Protein AF-A0A7Y2MQ95-F1 (afdb_monomer_lite)

Sequence (685 aa):
MSNDIKLKFTGVENTDPKFNQSVVDEEFEIIKSYQLTIDRADSRSFTESVDDKTLIQLTTEDGLEWIGYGDDLPEILGITETLRSGEPIQISDYLLYQDRDRNIFKKIKNTVIDFIKPRAVDEAAKVTVHKIAKRIDTTIAKDEGMYRVDRNGAIGNVKTKIGDTSRLLLFIHGTVSNFDMGFSGMDGVEYSEIYDHYNGQVYAYIHHTLTKSPIENVSDLLNEIDKNVSIDIISHSRGGIVADVLARCDYRNEIIGFTEEEMDIIKKEMDGLELSDLLIDKEKSEVDHMKSINRKAPKRKITVNKIVRVACPASGTILLSTRIDHFLNSLLYLIGLHIGGKWNFFYDQFKSFLLHMVAAKADVEVLPGLWSMVPDSAFQKINNNDFKLSGELISITGDSNLSSNVIHSLKVILTNLFYWESNDFVVHTASMNKGLALRKKNQFIPVPDDEIDHFKYFSKKDNLEIIAAALLDSVALSLQSSETRSRGVVLDLFDMGNLTPKEPLGDKPIVVLLPGIMGSNIYHLNDKIWLDFSEIMKGGISNYLDSDDNISSQSAIAKYYEGLAEHLSQANMDVAVFPYDWRNSLSKAAIQFNAKMNEWLAHGQSISIIAHSMGGLVVRQWMHDFELSWKNFMSKDKSRFIMLGTPWQGSHLIVEVLLGHSSRVKQLSTLDLKNNRRELLEVFN

Foldseek 3Di:
DFLWAKAKAKFAWDPPVVVQPPCLDPFKGFPTKTFGDDPDPRIDIDIDTHTPQKWKWWAWPLGQTAIFGPVCQCLLLVPPDDDDRPDHDYDYQWRWDADPPDRDIDTTGTTMMTIMGGPDPPVLLVCFLLNLLVVLLCVALVDFAKFFQALQRRTDPDHAFADDDPEAEEEFEAASHFSCQRQPQCRDPLVNVLCVLRVSRYMYGRGRQFADALLLSLLVHLVRYAAPYEYEYEYAEQSVVNVLQNLLLALPFPHRFDDPLLLVLQVVVVVPDPCPPRCPDPDPGSSVSSVSRNVRSNVRNYHHAEYEYEQYLQLAAVLLQPPPSSLLSLVLVVCCVRPPHCPDPSSSSSSVSSSSCNSVVDHSVNTNSNLCRHNLHSNSLRQQDAGEGAHAYEQEFEFAADDDDRCDSLVSSCCSVPVDATHQSNHGRVSSQTTDHDYPYYWYAYQPDNHHHSRCQNVDPSSSVLVSCSSNVHPVNVVRTDDDDDCVVVVVVLCLDFAFFDDDPLPFEAEEEAEAQLQFFKDAQNHTQRSPLVCLQQVVLLVPLDDDPRMDGGGGRCNVCVVVCVVVVVVGYHYGYQTDDSSDDLLVSLVVVLVSLVVNVVSVHQYEYEYEACRVVSVVSNCVVPVVSVVSNVPRPPYYYHYHNYDPPDDCVVVCVLVCVDPVLSVSSSSHSNDGSVRVSVSVD

pLDDT: mean 79.37, std 15.7, range [31.05, 98.31]

Radius of gyration: 29.16 Å; chains: 1; bounding box: 82×59×73 Å

Structure (mmCIF, N/CA/C/O backbone):
data_AF-A0A7Y2MQ95-F1
#
_entry.id   AF-A0A7Y2MQ95-F1
#
loop_
_atom_site.group_PDB
_atom_site.id
_atom_site.type_symbol
_atom_site.label_atom_id
_atom_site.label_alt_id
_atom_site.label_comp_id
_atom_site.label_asym_id
_atom_site.label_entity_id
_atom_site.label_seq_id
_atom_site.pdbx_PDB_ins_code
_atom_site.Cartn_x
_atom_site.Cartn_y
_atom_site.Cartn_z
_atom_site.occupancy
_atom_site.B_iso_or_equiv
_atom_site.auth_seq_id
_atom_site.auth_comp_id
_atom_site.auth_asym_id
_atom_site.auth_atom_id
_atom_site.pdbx_PDB_model_num
ATOM 1 N N . MET A 1 1 ? 3.073 26.201 -26.469 1.00 31.05 1 MET A N 1
ATOM 2 C CA . MET A 1 1 ? 2.457 25.491 -27.607 1.00 31.05 1 MET A CA 1
ATOM 3 C C . MET A 1 1 ? 1.688 24.351 -26.974 1.00 31.05 1 MET A C 1
ATOM 5 O O . MET A 1 1 ? 2.346 23.561 -26.311 1.00 31.05 1 MET A O 1
ATOM 9 N N . SER A 1 2 ? 0.349 24.339 -27.006 1.00 39.06 2 SER A N 1
ATOM 10 C CA . SER A 1 2 ? -0.370 23.163 -26.500 1.00 39.06 2 SER A CA 1
ATOM 11 C C . SER A 1 2 ? -0.108 22.024 -27.481 1.00 39.06 2 SER A C 1
ATOM 13 O O . SER A 1 2 ? -0.252 22.192 -28.694 1.00 39.06 2 SER A O 1
ATOM 15 N N . ASN A 1 3 ? 0.407 20.910 -26.971 1.00 56.59 3 ASN A N 1
ATOM 16 C CA . ASN A 1 3 ? 0.529 19.686 -27.748 1.00 56.59 3 ASN A CA 1
ATOM 17 C C . ASN A 1 3 ? -0.836 19.004 -27.705 1.00 56.59 3 ASN A C 1
ATOM 19 O O . ASN A 1 3 ? -1.018 18.044 -26.967 1.00 56.59 3 ASN A O 1
ATOM 23 N N . ASP A 1 4 ? -1.807 19.552 -28.434 1.00 76.19 4 ASP A N 1
ATOM 24 C CA . ASP A 1 4 ? -3.107 18.903 -28.568 1.00 76.19 4 ASP A CA 1
ATOM 25 C C . ASP A 1 4 ? -2.909 17.548 -29.249 1.00 76.19 4 ASP A C 1
ATOM 27 O O . ASP A 1 4 ? -2.245 17.440 -30.291 1.00 76.19 4 ASP A O 1
ATOM 31 N N . ILE A 1 5 ? -3.505 16.516 -28.670 1.00 81.62 5 ILE A N 1
ATOM 32 C CA . ILE A 1 5 ? -3.388 15.144 -29.151 1.00 81.62 5 ILE A CA 1
ATOM 33 C C . ILE A 1 5 ? -4.603 14.772 -29.976 1.00 81.62 5 ILE A C 1
ATOM 35 O O . ILE A 1 5 ? -5.724 15.200 -29.715 1.00 81.62 5 ILE A O 1
ATOM 39 N N . LYS A 1 6 ? -4.377 14.020 -31.051 1.00 87.56 6 LYS A N 1
ATOM 40 C CA . LYS A 1 6 ? -5.439 13.667 -31.994 1.00 87.56 6 LYS A CA 1
ATOM 41 C C . LYS A 1 6 ? -5.860 12.232 -31.756 1.00 87.56 6 LYS A C 1
ATOM 43 O O . LYS A 1 6 ? -5.043 11.335 -31.916 1.00 87.56 6 LYS A O 1
ATOM 48 N N . LEU A 1 7 ? -7.126 12.007 -31.437 1.00 87.62 7 LEU A N 1
ATOM 49 C CA . LEU A 1 7 ? -7.709 10.675 -31.327 1.00 87.62 7 LEU A CA 1
ATOM 50 C C . LEU A 1 7 ? -8.460 10.351 -32.611 1.00 87.62 7 LEU A C 1
ATOM 52 O O . LEU A 1 7 ? -9.312 11.127 -33.044 1.00 87.62 7 LEU A O 1
ATOM 56 N N . LYS A 1 8 ? -8.169 9.204 -33.222 1.00 88.88 8 LYS A N 1
ATOM 57 C CA . LYS A 1 8 ? -8.862 8.733 -34.422 1.00 88.88 8 LYS A CA 1
ATOM 58 C C . LYS A 1 8 ? -9.585 7.424 -34.152 1.00 88.88 8 LYS A C 1
ATOM 60 O O . LYS A 1 8 ? -8.979 6.468 -33.687 1.00 88.88 8 LYS A O 1
ATOM 65 N N . PHE A 1 9 ? -10.866 7.362 -34.492 1.00 87.88 9 PHE A N 1
ATOM 66 C CA . PHE A 1 9 ? -11.722 6.191 -34.271 1.00 87.88 9 PHE A CA 1
ATOM 67 C C . PHE A 1 9 ? -12.821 6.091 -35.329 1.00 87.88 9 PHE A C 1
ATOM 69 O O . PHE A 1 9 ? -12.999 6.997 -36.146 1.00 87.88 9 PHE A O 1
ATOM 76 N N . THR A 1 10 ? -13.544 4.971 -35.330 1.00 86.19 10 THR A N 1
ATOM 77 C CA . THR A 1 10 ? -14.708 4.745 -36.196 1.00 86.19 10 THR A CA 1
ATOM 78 C C . THR A 1 10 ? -15.936 4.495 -35.333 1.00 86.19 10 THR A C 1
ATOM 80 O O . THR A 1 10 ? -15.898 3.678 -34.414 1.00 86.19 10 THR A O 1
ATOM 83 N N . GLY A 1 11 ? -17.022 5.209 -35.610 1.00 88.81 11 GLY A N 1
ATOM 84 C CA . GLY A 1 11 ? -18.235 5.097 -34.812 1.00 88.81 11 GLY A CA 1
ATOM 85 C C . GLY A 1 11 ? -19.392 5.926 -35.346 1.00 88.81 11 GLY A C 1
ATOM 86 O O . GLY A 1 11 ? -19.400 6.334 -36.508 1.00 88.81 11 GLY A O 1
ATOM 87 N N . VAL A 1 12 ? -20.372 6.167 -34.485 1.00 88.00 12 VAL A N 1
ATOM 88 C CA . VAL A 1 12 ? -21.529 7.034 -34.731 1.00 88.00 12 VAL A CA 1
ATOM 89 C C . VAL A 1 12 ? -21.619 8.038 -33.586 1.00 88.00 12 VAL A C 1
ATOM 91 O O . VAL A 1 12 ? -21.511 7.655 -32.424 1.00 88.00 12 VAL A O 1
ATOM 94 N N . GLU A 1 13 ? -21.799 9.317 -33.906 1.00 86.56 13 GLU A N 1
ATOM 95 C CA . GLU A 1 13 ? -21.999 10.364 -32.899 1.00 86.56 13 GLU A CA 1
ATOM 96 C C . GLU A 1 13 ? -23.311 10.125 -32.141 1.00 86.56 13 GLU A C 1
ATOM 98 O O . GLU A 1 13 ? -24.372 9.927 -32.746 1.00 86.56 13 GLU A O 1
ATOM 103 N N . ASN A 1 14 ? -23.238 10.111 -30.812 1.00 79.56 14 ASN A N 1
ATOM 104 C CA . ASN A 1 14 ? -24.403 9.930 -29.966 1.00 79.56 14 ASN A CA 1
ATOM 105 C C . ASN A 1 14 ? -25.123 11.275 -29.807 1.00 79.56 14 ASN A C 1
ATOM 107 O O . ASN A 1 14 ? -24.679 12.160 -29.082 1.00 79.56 14 ASN A O 1
ATOM 111 N N . THR A 1 15 ? -26.236 11.434 -30.522 1.00 70.38 15 THR A N 1
ATOM 112 C CA . THR A 1 15 ? -27.035 12.671 -30.526 1.00 70.38 15 THR A CA 1
ATOM 113 C C . THR A 1 15 ? -28.212 12.631 -29.552 1.00 70.38 15 THR A C 1
ATOM 115 O O . THR A 1 15 ? -28.990 13.586 -29.510 1.00 70.38 15 THR A O 1
ATOM 118 N N . ASP A 1 16 ? -28.364 11.558 -28.762 1.00 63.00 16 ASP A N 1
ATOM 119 C CA . ASP A 1 16 ? -29.441 11.453 -27.777 1.00 63.00 16 ASP A CA 1
ATOM 120 C C . ASP A 1 16 ? -29.236 12.494 -26.653 1.00 63.00 16 ASP A C 1
ATOM 122 O O . ASP A 1 16 ? -28.266 12.406 -25.889 1.00 63.00 16 ASP A O 1
ATOM 126 N N . PRO A 1 17 ? -30.154 13.469 -26.494 1.00 49.88 17 PRO A N 1
ATOM 127 C CA . PRO A 1 17 ? -30.056 14.491 -25.457 1.00 49.88 17 PRO A CA 1
ATOM 128 C C . PRO A 1 17 ? -29.988 13.915 -24.040 1.00 49.88 17 PRO A C 1
ATOM 130 O O . PRO A 1 17 ? -29.466 14.582 -23.152 1.00 49.88 17 PRO A O 1
ATOM 133 N N . LYS A 1 18 ? -30.492 12.693 -23.811 1.00 50.84 18 LYS A N 1
ATOM 134 C CA . LYS A 1 18 ? -30.436 12.026 -22.501 1.00 50.84 18 LYS A CA 1
ATOM 135 C C . LYS A 1 18 ? -29.027 11.576 -22.120 1.00 50.84 18 LYS A C 1
ATOM 137 O O . LYS A 1 18 ? -28.718 11.568 -20.935 1.00 50.84 18 LYS A O 1
ATOM 142 N N . PHE A 1 19 ? -28.177 11.255 -23.096 1.00 51.19 19 PHE A N 1
ATOM 143 C CA . PHE A 1 19 ? -26.758 10.955 -22.867 1.00 51.19 19 PHE A CA 1
ATOM 144 C C . PHE A 1 19 ? -25.946 12.236 -22.653 1.00 51.19 19 PHE A C 1
ATOM 146 O O . PHE A 1 19 ? -25.133 12.303 -21.741 1.00 51.19 19 PHE A O 1
ATOM 153 N N . ASN A 1 20 ? -26.253 13.308 -23.389 1.00 44.00 20 ASN A N 1
ATOM 154 C CA . ASN A 1 20 ? -25.652 14.630 -23.151 1.00 44.00 20 ASN A CA 1
ATOM 155 C C . ASN A 1 20 ? -26.120 15.291 -21.833 1.00 44.00 20 ASN A C 1
ATOM 157 O O . ASN A 1 20 ? -25.534 16.276 -21.387 1.00 44.00 20 ASN A O 1
ATOM 161 N N . GLN A 1 21 ? -27.177 14.759 -21.208 1.00 41.47 21 GLN A N 1
ATOM 162 C CA . GLN A 1 21 ? -27.690 15.164 -19.895 1.00 41.47 21 GLN A CA 1
ATOM 163 C C . GLN A 1 21 ? -27.354 14.177 -18.773 1.00 41.47 21 GLN A C 1
ATOM 165 O O . GLN A 1 21 ? -27.785 14.418 -17.644 1.00 41.47 21 GLN A O 1
ATOM 170 N N . SER A 1 22 ? -26.598 13.096 -19.020 1.00 46.91 22 SER A N 1
ATOM 171 C CA . SER A 1 22 ? -26.052 12.298 -17.919 1.00 46.91 22 SER A CA 1
ATOM 172 C C . SER A 1 22 ? -24.959 13.124 -17.246 1.00 46.91 22 SER A C 1
ATOM 174 O O . SER A 1 22 ? -23.785 13.076 -17.608 1.00 46.91 22 SER A O 1
ATOM 176 N N . VAL A 1 23 ? -25.395 13.981 -16.329 1.00 50.06 23 VAL A N 1
ATOM 177 C CA . VAL A 1 23 ? -24.567 14.753 -15.415 1.00 50.06 23 VAL A CA 1
ATOM 178 C C . VAL A 1 23 ? -23.678 13.744 -14.695 1.00 50.06 23 VAL A C 1
ATOM 180 O O . VAL A 1 23 ? -24.164 12.996 -13.855 1.00 50.06 23 VAL A O 1
ATOM 183 N N . VAL A 1 24 ? -22.397 13.668 -15.070 1.00 55.53 24 VAL A N 1
ATOM 184 C CA . VAL A 1 24 ? -21.428 12.880 -14.294 1.00 55.53 24 VAL A CA 1
ATOM 185 C C . VAL A 1 24 ? -21.223 13.544 -12.926 1.00 55.53 24 VAL A C 1
ATOM 187 O O . VAL A 1 24 ? -21.020 12.861 -11.929 1.00 55.53 24 VAL A O 1
ATOM 190 N N . ASP A 1 25 ? -21.336 14.880 -12.906 1.00 64.12 25 ASP A N 1
ATOM 191 C CA . ASP A 1 25 ? -21.406 15.780 -11.753 1.00 64.12 25 ASP A CA 1
ATOM 192 C C . ASP A 1 25 ? -21.905 17.167 -12.233 1.00 64.12 25 ASP A C 1
ATOM 194 O O . ASP A 1 25 ? -21.733 17.491 -13.411 1.00 64.12 25 ASP A O 1
ATOM 198 N N . GLU A 1 26 ? -22.494 18.005 -11.371 1.00 68.19 26 GLU A N 1
ATOM 199 C CA . GLU A 1 26 ? -22.882 19.391 -11.705 1.00 68.19 26 GLU A CA 1
ATOM 200 C C . GLU A 1 26 ? -21.687 20.215 -12.218 1.00 68.19 26 GLU A C 1
ATOM 202 O O . GLU A 1 26 ? -21.871 21.144 -13.002 1.00 68.19 26 GLU A O 1
ATOM 207 N N . GLU A 1 27 ? -20.464 19.840 -11.835 1.00 77.00 27 GLU A N 1
ATOM 208 C CA . GLU A 1 27 ? -19.218 20.527 -12.192 1.00 77.00 27 GLU A CA 1
ATOM 209 C C . GLU A 1 27 ? -18.597 20.068 -13.527 1.00 77.00 27 GLU A C 1
ATOM 211 O O . GLU A 1 27 ? -17.724 20.755 -14.066 1.00 77.00 27 GLU A O 1
ATOM 216 N N . PHE A 1 28 ? -19.067 18.960 -14.111 1.00 82.62 28 PHE A N 1
ATOM 217 C CA . PHE A 1 28 ? -18.548 18.399 -15.364 1.00 82.62 28 PHE A CA 1
ATOM 218 C C . PHE A 1 28 ? -19.633 18.283 -16.442 1.00 82.62 28 PHE A C 1
ATOM 220 O O . PHE A 1 28 ? -20.828 18.148 -16.172 1.00 82.62 28 PHE A O 1
ATOM 227 N N . GLU A 1 29 ? -19.218 18.329 -17.704 1.00 83.94 29 GLU A N 1
ATOM 228 C CA . GLU A 1 29 ? -20.097 18.101 -18.847 1.00 83.94 29 GLU A CA 1
ATOM 229 C C . GLU A 1 29 ? -19.451 17.210 -19.903 1.00 83.94 29 GLU A C 1
ATOM 231 O O . GLU A 1 29 ? -18.254 17.305 -20.183 1.00 83.94 29 GLU A O 1
ATOM 236 N N . ILE A 1 30 ? -20.271 16.347 -20.505 1.00 87.62 30 ILE A N 1
ATOM 237 C CA . ILE A 1 30 ? -19.901 15.591 -21.699 1.00 87.62 30 ILE A CA 1
ATOM 238 C C . ILE A 1 30 ? -20.074 16.534 -22.890 1.00 87.62 30 ILE A C 1
ATOM 240 O O . ILE A 1 30 ? -21.191 16.929 -23.220 1.00 87.62 30 ILE A O 1
ATOM 244 N N . ILE A 1 31 ? -18.966 16.914 -23.525 1.00 88.06 31 ILE A N 1
ATOM 245 C CA . ILE A 1 31 ? -18.971 17.816 -24.685 1.00 88.06 31 ILE A CA 1
ATOM 246 C C . ILE A 1 31 ? -19.216 17.069 -25.999 1.00 88.06 31 ILE A C 1
ATOM 248 O O . ILE A 1 31 ? -19.750 17.652 -26.941 1.00 88.06 31 ILE A O 1
ATOM 252 N N . LYS A 1 32 ? -18.808 15.796 -26.078 1.00 89.62 32 LYS A N 1
ATOM 253 C CA . LYS A 1 32 ? -19.005 14.903 -27.228 1.00 89.62 32 LYS A CA 1
ATOM 254 C C . LYS A 1 32 ? -19.092 13.458 -26.748 1.00 89.62 32 LYS A C 1
ATOM 256 O O . LYS A 1 32 ? -18.367 13.082 -25.830 1.00 89.62 32 LYS A O 1
ATOM 261 N N . SER A 1 33 ? -19.914 12.650 -27.406 1.00 89.56 33 SER A N 1
ATOM 262 C CA . SER A 1 33 ? -20.057 11.218 -27.133 1.00 89.56 33 SER A CA 1
ATOM 263 C C . SER A 1 33 ? -20.169 10.452 -28.445 1.00 89.56 33 SER A C 1
ATOM 265 O O . SER A 1 33 ? -20.886 10.867 -29.360 1.00 89.56 33 SER A O 1
ATOM 267 N N . TYR A 1 34 ? -19.462 9.331 -28.552 1.00 88.94 34 TYR A N 1
ATOM 268 C C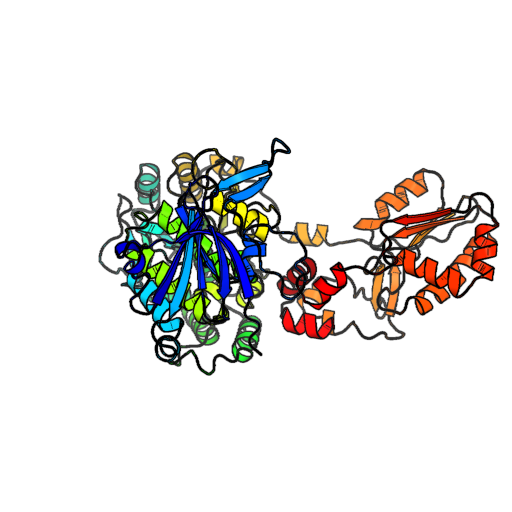A . TYR A 1 34 ? -19.467 8.490 -29.745 1.00 88.94 34 TYR A CA 1
ATOM 269 C C . TYR A 1 34 ? -19.660 7.025 -29.383 1.00 88.94 34 TYR A C 1
ATOM 271 O O . TYR A 1 34 ? -18.963 6.492 -28.523 1.00 88.94 34 TYR A O 1
ATOM 279 N N . GLN A 1 35 ? -20.551 6.344 -30.104 1.00 87.50 35 GLN A N 1
ATOM 280 C CA . GLN A 1 35 ? -20.670 4.892 -30.060 1.00 87.50 35 GLN A CA 1
ATOM 281 C C . GLN A 1 35 ? -19.662 4.267 -31.031 1.00 87.50 35 GLN A C 1
ATOM 283 O O . GLN A 1 35 ? -19.765 4.464 -32.245 1.00 87.50 35 GLN A O 1
ATOM 288 N N . LEU A 1 36 ? -18.704 3.500 -30.514 1.00 83.62 36 LEU A N 1
ATOM 289 C CA . LEU A 1 36 ? -17.664 2.846 -31.311 1.00 83.62 36 LEU A CA 1
ATOM 290 C C . LEU A 1 36 ? -18.240 1.606 -32.011 1.00 83.62 36 LEU A C 1
ATOM 292 O O . LEU A 1 36 ? -18.809 0.719 -31.375 1.00 83.62 36 LEU A O 1
ATOM 296 N N . THR A 1 37 ? -18.171 1.565 -33.344 1.00 76.19 37 THR A N 1
ATOM 297 C CA . THR A 1 37 ? -18.688 0.441 -34.145 1.00 76.19 37 THR A CA 1
ATOM 298 C C . THR A 1 37 ? -18.176 0.489 -35.585 1.00 76.19 37 THR A C 1
ATOM 300 O O . THR A 1 37 ? -18.147 1.557 -36.196 1.00 76.19 37 THR A O 1
ATOM 303 N N . ILE A 1 38 ? -17.815 -0.676 -36.136 1.00 63.91 38 ILE A N 1
ATOM 304 C CA . ILE A 1 38 ? -17.359 -0.834 -37.530 1.00 63.91 38 ILE A CA 1
ATOM 305 C C . ILE A 1 38 ? -18.495 -1.301 -38.472 1.00 63.91 38 ILE A C 1
ATOM 307 O O . ILE A 1 38 ? -18.438 -1.061 -39.674 1.00 63.91 38 ILE A O 1
ATOM 311 N N . ASP A 1 39 ? -19.568 -1.906 -37.945 1.00 64.50 39 ASP A N 1
ATOM 312 C CA . ASP A 1 39 ? -20.537 -2.683 -38.747 1.00 64.50 39 ASP A CA 1
ATOM 313 C C . ASP A 1 39 ? -21.855 -1.951 -39.083 1.00 64.50 39 ASP A C 1
ATOM 315 O O . ASP A 1 39 ? -22.781 -2.549 -39.637 1.00 64.50 39 ASP A O 1
ATOM 319 N N . ARG A 1 40 ? -21.998 -0.662 -38.747 1.00 61.50 40 ARG A N 1
ATOM 320 C CA . ARG A 1 40 ? -23.214 0.112 -39.070 1.00 61.50 40 ARG A CA 1
ATOM 321 C C . ARG A 1 40 ? -23.054 0.880 -40.380 1.00 61.50 40 ARG A C 1
ATOM 323 O O . ARG A 1 40 ? -22.027 1.517 -40.597 1.00 61.50 40 ARG A O 1
ATOM 330 N N . ALA A 1 41 ? -24.110 0.889 -41.200 1.00 66.00 41 ALA A N 1
ATOM 331 C CA . ALA A 1 41 ? -24.174 1.633 -42.466 1.00 66.00 41 ALA A CA 1
ATOM 332 C C . ALA A 1 41 ? -23.891 3.144 -42.312 1.00 66.00 41 ALA A C 1
ATOM 334 O O . ALA A 1 41 ? -23.429 3.777 -43.257 1.00 66.00 41 ALA A O 1
ATOM 335 N N . ASP A 1 42 ? -24.117 3.691 -41.113 1.00 71.00 42 ASP A N 1
ATOM 336 C CA . ASP A 1 42 ? -23.899 5.102 -40.778 1.00 71.00 42 ASP A CA 1
ATOM 337 C C . ASP A 1 42 ? -22.562 5.378 -40.059 1.00 71.00 42 ASP A C 1
ATOM 339 O O . ASP A 1 42 ? -22.305 6.521 -39.675 1.00 71.00 42 ASP A O 1
ATOM 343 N N . SER A 1 43 ? -21.712 4.362 -39.850 1.00 78.44 43 SER A N 1
ATOM 344 C CA . SER A 1 43 ? -20.415 4.540 -39.182 1.00 78.44 43 SER A CA 1
ATOM 345 C C . SER A 1 43 ? -19.470 5.425 -40.005 1.00 78.44 43 SER A C 1
ATOM 347 O O . SER A 1 43 ? -19.396 5.336 -41.234 1.00 78.44 43 SER A O 1
ATOM 349 N N . ARG A 1 44 ? -18.751 6.328 -39.331 1.00 86.00 44 ARG A N 1
ATOM 350 C CA . ARG A 1 44 ? -17.787 7.255 -39.945 1.00 86.00 44 ARG A CA 1
ATOM 351 C C . ARG A 1 44 ? -16.492 7.280 -39.149 1.00 86.00 44 ARG A C 1
ATOM 353 O O . ARG A 1 44 ? -16.486 7.019 -37.948 1.00 86.00 44 ARG A O 1
ATOM 360 N N . SER A 1 45 ? -15.395 7.613 -39.829 1.00 87.69 45 SER A N 1
ATOM 361 C CA . SER A 1 45 ? -14.122 7.877 -39.161 1.00 87.69 45 SER A CA 1
ATOM 362 C C . SER A 1 45 ? -14.107 9.307 -38.626 1.00 87.69 45 SER A C 1
ATOM 364 O O . SER A 1 45 ? -14.324 10.255 -39.383 1.00 87.69 45 SER A O 1
ATOM 366 N N . PHE A 1 46 ? -13.827 9.449 -37.335 1.00 88.94 46 PHE A N 1
ATOM 367 C CA . PHE A 1 46 ? -13.663 10.721 -36.641 1.00 88.94 46 PHE A CA 1
ATOM 368 C C . PHE A 1 46 ? -12.192 10.921 -36.280 1.00 88.94 46 PHE A C 1
ATOM 370 O O . PHE A 1 46 ? -11.494 9.959 -35.962 1.00 88.94 46 PHE A O 1
ATOM 377 N N . THR A 1 47 ? -11.727 12.170 -36.347 1.00 90.38 47 THR A N 1
ATOM 378 C CA . THR A 1 47 ? -10.435 12.599 -35.795 1.00 90.38 47 THR A CA 1
ATOM 379 C C . THR A 1 47 ? -10.708 13.784 -34.879 1.00 90.38 47 THR A C 1
ATOM 381 O O . THR A 1 47 ? -11.045 14.861 -35.368 1.00 90.38 47 THR A O 1
ATOM 384 N N . GLU A 1 48 ? -10.586 13.582 -33.575 1.00 89.88 48 GLU A N 1
ATOM 385 C CA . GLU A 1 48 ? -10.844 14.595 -32.552 1.00 89.88 48 GLU A CA 1
ATOM 386 C C . GLU A 1 48 ? -9.540 15.137 -31.979 1.00 89.88 48 GLU A C 1
ATOM 388 O O . GLU A 1 48 ? -8.628 14.368 -31.691 1.00 89.88 48 GLU A O 1
ATOM 393 N N . SER A 1 49 ? -9.452 16.458 -31.822 1.00 87.38 49 SER A N 1
ATOM 394 C CA . SER A 1 49 ? -8.330 17.114 -31.143 1.00 87.38 49 SER A CA 1
ATOM 395 C C . SER A 1 49 ? -8.679 17.269 -29.668 1.00 87.38 49 SER A C 1
ATOM 397 O O . SER A 1 49 ? -9.725 17.829 -29.342 1.00 87.38 49 SER A O 1
ATOM 399 N N . VAL A 1 50 ? -7.817 16.766 -28.797 1.00 86.31 50 VAL A N 1
ATOM 400 C CA . VAL A 1 50 ? -8.009 16.695 -27.349 1.00 86.31 50 VAL A CA 1
ATOM 401 C C . VAL A 1 50 ? -6.954 17.577 -26.700 1.00 86.31 50 VAL A C 1
ATOM 403 O O . VAL A 1 50 ? -5.758 17.404 -26.935 1.00 86.31 50 VAL A O 1
ATOM 406 N N . ASP A 1 51 ? -7.413 18.563 -25.935 1.00 83.75 51 ASP A N 1
ATOM 407 C CA . ASP A 1 51 ? -6.535 19.421 -25.142 1.00 83.75 51 ASP A CA 1
ATOM 408 C C . ASP A 1 51 ? -6.206 18.775 -23.786 1.00 83.75 51 ASP A C 1
ATOM 410 O O . ASP A 1 51 ? -6.800 17.776 -23.379 1.00 83.75 51 ASP A O 1
ATOM 414 N N . ASP A 1 52 ? -5.276 19.381 -23.055 1.00 75.25 52 ASP A N 1
ATOM 415 C CA . ASP A 1 52 ? -4.781 18.906 -21.759 1.00 75.25 52 ASP A CA 1
ATOM 416 C C . ASP A 1 52 ? -5.796 19.003 -20.603 1.00 75.25 52 ASP A C 1
ATOM 418 O O . ASP A 1 52 ? -5.488 18.591 -19.480 1.00 75.25 52 ASP A O 1
ATOM 422 N N . LYS A 1 53 ? -6.994 19.544 -20.860 1.00 79.44 53 LYS A N 1
ATOM 423 C CA . LYS A 1 53 ? -8.106 19.675 -19.904 1.00 79.44 53 LYS A CA 1
ATOM 424 C C . LYS A 1 53 ? -9.278 18.754 -20.229 1.00 79.44 53 LYS A C 1
ATOM 426 O O . LYS A 1 53 ? -10.233 18.693 -19.455 1.00 79.44 53 LYS A O 1
ATOM 431 N N . THR A 1 54 ? -9.238 18.078 -21.372 1.00 86.88 54 THR A N 1
ATOM 432 C CA . THR A 1 54 ? -10.288 17.163 -21.805 1.00 86.88 54 THR A CA 1
ATOM 433 C C . THR A 1 54 ? -9.998 15.777 -21.253 1.00 86.88 54 THR A C 1
ATOM 435 O O . THR A 1 54 ? -8.979 15.167 -21.575 1.00 86.88 54 THR A O 1
ATOM 438 N N . LEU A 1 55 ? -10.917 15.271 -20.438 1.00 88.88 55 LEU A N 1
ATOM 439 C CA . LEU A 1 55 ? -10.879 13.901 -19.949 1.00 88.88 55 LEU A CA 1
ATOM 440 C C . LEU A 1 55 ? -11.605 12.987 -20.932 1.00 88.88 55 LEU A C 1
ATOM 442 O O . LEU A 1 55 ? -12.594 13.381 -21.552 1.00 88.88 55 LEU A O 1
ATOM 446 N N . ILE A 1 56 ? -11.123 11.759 -21.055 1.00 89.56 56 ILE A N 1
ATOM 447 C CA . ILE A 1 56 ? -11.738 10.717 -21.864 1.00 89.56 56 ILE A CA 1
ATOM 448 C C . ILE A 1 56 ? -12.325 9.667 -20.934 1.00 89.56 56 ILE A C 1
ATOM 450 O O . ILE A 1 56 ? -11.620 9.138 -20.077 1.00 89.56 56 ILE A O 1
ATOM 454 N N . GLN A 1 57 ? -13.599 9.343 -21.137 1.00 91.00 57 GLN A N 1
ATOM 455 C CA . GLN A 1 57 ? -14.230 8.167 -20.552 1.00 91.00 57 GLN A CA 1
ATOM 456 C C . GLN A 1 57 ? -14.440 7.119 -21.644 1.00 91.00 57 GLN A C 1
ATOM 458 O O . GLN A 1 57 ? -15.200 7.331 -22.589 1.00 91.00 57 GLN A O 1
ATOM 463 N N . LEU A 1 58 ? -13.783 5.974 -21.498 1.00 88.12 58 LEU A N 1
ATOM 464 C CA . LEU A 1 58 ? -13.992 4.801 -22.334 1.00 88.12 58 LEU A CA 1
ATOM 465 C C . LEU A 1 58 ? -14.956 3.848 -21.630 1.00 88.12 58 LEU A C 1
ATOM 467 O O . LEU A 1 58 ? -14.732 3.479 -20.480 1.00 88.12 58 LEU A O 1
ATOM 471 N N . THR A 1 59 ? -16.006 3.426 -22.329 1.00 86.88 59 THR A N 1
ATOM 472 C CA . THR A 1 59 ? -16.921 2.382 -21.858 1.00 86.88 59 THR A CA 1
ATOM 473 C C . THR A 1 59 ? -16.772 1.139 -22.721 1.00 86.88 59 THR A C 1
ATOM 475 O O . THR A 1 59 ? -16.703 1.229 -23.947 1.00 86.88 59 THR A O 1
ATOM 478 N N . THR A 1 60 ? -16.735 -0.026 -22.090 1.00 84.62 60 THR A N 1
ATOM 479 C CA . THR A 1 60 ? -16.626 -1.340 -22.746 1.00 84.62 60 THR A CA 1
ATOM 480 C C . THR A 1 60 ? -17.965 -2.083 -22.737 1.00 84.62 60 THR A C 1
ATOM 482 O O . THR A 1 60 ? -18.941 -1.637 -22.130 1.00 84.62 60 THR A O 1
ATOM 485 N N . GLU A 1 61 ? -18.062 -3.202 -23.454 1.00 78.81 61 GLU A N 1
ATOM 486 C CA . GLU A 1 61 ? -19.310 -3.972 -23.572 1.00 78.81 61 GLU A CA 1
ATOM 487 C C . GLU A 1 61 ? -19.729 -4.696 -22.289 1.00 78.81 61 GLU A C 1
ATOM 489 O O . GLU A 1 61 ? -20.926 -4.881 -22.076 1.00 78.81 61 GLU A O 1
ATOM 494 N N . ASP A 1 62 ? -18.779 -5.048 -21.417 1.00 76.25 62 ASP A N 1
ATOM 495 C CA . ASP A 1 62 ? -19.055 -5.596 -20.080 1.00 76.25 62 ASP A CA 1
ATOM 496 C C . ASP A 1 62 ? -19.317 -4.498 -19.034 1.00 76.25 62 ASP A C 1
ATOM 498 O O . ASP A 1 62 ? -19.555 -4.782 -17.862 1.00 76.25 62 ASP A O 1
ATOM 502 N N . GLY A 1 63 ? -19.354 -3.233 -19.465 1.00 77.50 63 GLY A N 1
ATOM 503 C CA . GLY A 1 63 ? -19.723 -2.106 -18.628 1.00 77.50 63 GLY A CA 1
ATOM 504 C C . GLY A 1 63 ? -18.574 -1.536 -17.802 1.00 77.50 63 GLY A C 1
ATOM 505 O O . GLY A 1 63 ? -18.847 -0.740 -16.909 1.00 77.50 63 GLY A O 1
ATOM 506 N N . LEU A 1 64 ? -17.306 -1.850 -18.071 1.00 83.50 64 LEU A N 1
ATOM 507 C CA . LEU A 1 64 ? -16.212 -1.070 -17.482 1.00 83.50 64 LEU A CA 1
ATOM 508 C C . LEU A 1 64 ? -16.238 0.367 -18.013 1.00 83.50 64 LEU A C 1
ATOM 510 O O . LEU A 1 64 ? -16.287 0.562 -19.224 1.00 83.50 64 LEU A O 1
ATOM 514 N N . GLU A 1 65 ? -16.177 1.337 -17.099 1.00 87.44 65 GLU A N 1
ATOM 515 C CA . GLU A 1 65 ? -15.908 2.753 -17.370 1.00 87.44 65 GLU A CA 1
ATOM 516 C C . GLU A 1 65 ? -14.479 3.070 -16.932 1.00 87.44 65 GLU A C 1
ATOM 518 O O . GLU A 1 65 ? -14.117 2.807 -15.786 1.00 87.44 65 GLU A O 1
ATOM 523 N N . TRP A 1 66 ? -13.680 3.631 -17.836 1.00 88.06 66 TRP A N 1
ATOM 524 C CA . TRP A 1 66 ? -12.314 4.059 -17.556 1.00 88.06 66 TRP A CA 1
ATOM 525 C C . TRP A 1 66 ? -12.135 5.535 -17.903 1.00 88.06 66 TRP A C 1
ATOM 527 O O . TRP A 1 66 ? -12.343 5.921 -19.051 1.00 88.06 66 TRP A O 1
ATOM 537 N N . ILE A 1 67 ? -11.746 6.348 -16.924 1.00 89.56 67 ILE A N 1
ATOM 538 C CA . ILE A 1 67 ? -11.590 7.802 -17.017 1.00 89.56 67 ILE A CA 1
ATOM 539 C C . ILE A 1 67 ? -10.106 8.163 -16.918 1.00 89.56 67 ILE A C 1
ATOM 541 O O . ILE A 1 67 ? -9.452 7.806 -15.941 1.00 89.56 67 ILE A O 1
ATOM 545 N N . GLY A 1 68 ? -9.584 8.903 -17.895 1.00 87.88 68 GLY A N 1
ATOM 546 C CA . GLY A 1 68 ? -8.189 9.357 -17.922 1.00 87.88 68 GLY A CA 1
ATOM 547 C C . GLY A 1 68 ? -7.948 10.443 -18.970 1.00 87.88 68 GLY A C 1
ATOM 548 O O . GLY A 1 68 ? -8.901 11.013 -19.506 1.00 87.88 68 GLY A O 1
ATOM 549 N N . TYR A 1 69 ? -6.686 10.732 -19.287 1.00 84.06 69 TYR A N 1
ATOM 550 C CA . TYR A 1 69 ? -6.339 11.611 -20.405 1.00 84.06 69 TYR A CA 1
ATOM 551 C C . TYR A 1 69 ? -6.235 10.819 -21.709 1.00 84.06 69 TYR A C 1
ATOM 553 O O . TYR A 1 69 ? -5.967 9.617 -21.718 1.00 84.06 69 TYR A O 1
ATOM 561 N N . GLY A 1 70 ? -6.433 11.492 -22.846 1.00 78.31 70 GLY A N 1
ATOM 562 C CA . GLY A 1 70 ? -6.346 10.824 -24.148 1.00 78.31 70 GLY A CA 1
ATOM 563 C C . GLY A 1 70 ? -4.954 10.253 -24.457 1.00 78.31 70 GLY A C 1
ATOM 564 O O . GLY A 1 70 ? -4.859 9.259 -25.175 1.00 78.31 70 GLY A O 1
ATOM 565 N N . ASP A 1 71 ? -3.903 10.815 -23.856 1.00 76.25 71 ASP A N 1
ATOM 566 C CA . ASP A 1 71 ? -2.515 10.342 -23.974 1.00 76.25 71 ASP A CA 1
ATOM 567 C C . ASP A 1 71 ? -2.262 8.997 -23.291 1.00 76.25 71 ASP A C 1
ATOM 569 O O . ASP A 1 71 ? -1.286 8.321 -23.608 1.00 76.25 71 ASP A O 1
ATOM 573 N N . ASP A 1 72 ? -3.166 8.584 -22.404 1.00 76.62 72 ASP A N 1
ATOM 574 C CA . ASP A 1 72 ? -3.046 7.352 -21.622 1.00 76.62 72 ASP A CA 1
ATOM 575 C C . ASP A 1 72 ? -3.702 6.164 -22.328 1.00 76.62 72 ASP A C 1
ATOM 577 O O . ASP A 1 72 ? -3.430 5.000 -22.026 1.00 76.62 72 ASP A O 1
ATOM 581 N N . LEU A 1 73 ? -4.573 6.449 -23.302 1.00 76.75 73 LEU A N 1
ATOM 582 C CA . LEU A 1 73 ? -5.306 5.434 -24.051 1.00 76.75 73 LEU A CA 1
ATOM 583 C C . LEU A 1 73 ? -4.390 4.392 -24.709 1.00 76.75 73 LEU A C 1
ATOM 585 O O . LEU A 1 73 ? -4.767 3.222 -24.677 1.00 76.75 73 LEU A O 1
ATOM 589 N N . PRO A 1 74 ? -3.209 4.725 -25.273 1.00 75.31 74 PRO A N 1
ATOM 590 C CA . PRO A 1 74 ? -2.298 3.713 -25.796 1.00 75.31 74 PRO A CA 1
ATOM 591 C C . PRO A 1 74 ? -1.901 2.654 -24.765 1.00 75.31 74 PRO A C 1
ATOM 593 O O . PRO A 1 74 ? -1.926 1.466 -25.084 1.00 75.31 74 PRO A O 1
ATOM 596 N N . GLU A 1 75 ? -1.589 3.065 -23.535 1.00 72.81 75 GLU A N 1
ATOM 597 C CA . GLU A 1 75 ? -1.175 2.164 -22.454 1.00 72.81 75 GLU A CA 1
ATOM 598 C C . GLU A 1 75 ? -2.334 1.246 -22.038 1.00 72.81 75 GLU A C 1
ATOM 600 O O . GLU A 1 75 ? -2.197 0.023 -22.004 1.00 72.81 75 GLU A O 1
ATOM 605 N N . ILE A 1 76 ? -3.517 1.830 -21.835 1.00 74.19 76 ILE A N 1
ATOM 606 C CA . ILE A 1 76 ? -4.740 1.126 -21.423 1.00 74.19 76 ILE A CA 1
ATOM 607 C C . ILE A 1 76 ? -5.198 0.124 -22.495 1.00 74.19 76 ILE A C 1
ATOM 609 O O . ILE A 1 76 ? -5.547 -1.021 -22.192 1.00 74.19 76 ILE A O 1
ATOM 613 N N . LEU A 1 77 ? -5.178 0.540 -23.764 1.00 72.06 77 LEU A N 1
ATOM 614 C CA . LEU A 1 77 ? -5.620 -0.261 -24.908 1.00 72.06 77 LEU A CA 1
ATOM 615 C C . LEU A 1 77 ? -4.570 -1.288 -25.368 1.00 72.06 77 LEU A C 1
ATOM 617 O O . LEU A 1 77 ? -4.874 -2.109 -26.237 1.00 72.06 77 LEU A O 1
ATOM 621 N N . GLY A 1 78 ? -3.350 -1.250 -24.820 1.00 65.75 78 GLY A N 1
ATOM 622 C CA . GLY A 1 78 ? -2.244 -2.116 -25.236 1.00 65.75 78 GLY A CA 1
ATOM 623 C C . GLY A 1 78 ? -1.730 -1.805 -26.647 1.00 65.75 78 GLY A C 1
ATOM 624 O O . GLY A 1 78 ? -1.275 -2.702 -27.362 1.00 65.75 78 GLY A O 1
ATOM 625 N N . ILE A 1 79 ? -1.828 -0.546 -27.083 1.00 67.31 79 ILE A N 1
ATOM 626 C CA . ILE A 1 79 ? -1.312 -0.085 -28.377 1.00 67.31 79 ILE A CA 1
ATOM 627 C C . ILE A 1 79 ? 0.209 0.037 -28.257 1.00 67.31 79 ILE A C 1
ATOM 629 O O . ILE A 1 79 ? 0.732 0.944 -27.621 1.00 67.31 79 ILE A O 1
ATOM 633 N N . THR A 1 80 ? 0.925 -0.893 -28.886 1.00 55.56 80 THR A N 1
ATOM 634 C CA . THR A 1 80 ? 2.397 -0.981 -28.844 1.00 55.56 80 THR A CA 1
ATOM 635 C C . THR A 1 80 ? 3.088 -0.319 -30.039 1.00 55.56 80 THR A C 1
ATOM 637 O O . THR A 1 80 ? 4.317 -0.300 -30.112 1.00 55.56 80 THR A O 1
ATOM 640 N N . GLU A 1 81 ? 2.328 0.226 -30.993 1.00 57.03 81 GLU A N 1
ATOM 641 C CA . GLU A 1 81 ? 2.900 0.900 -32.157 1.00 57.03 81 GLU A CA 1
ATOM 642 C C . GLU A 1 81 ? 3.543 2.235 -31.753 1.00 57.03 81 GLU A C 1
ATOM 644 O O . GLU A 1 81 ? 2.915 3.092 -31.133 1.00 57.03 81 GLU A O 1
ATOM 649 N N . THR A 1 82 ? 4.809 2.434 -32.131 1.00 52.31 82 THR A N 1
ATOM 650 C CA . THR A 1 82 ? 5.502 3.718 -31.976 1.00 52.31 82 THR A CA 1
ATOM 651 C C . THR A 1 82 ? 4.845 4.770 -32.865 1.00 52.31 82 THR A C 1
ATOM 653 O O . THR A 1 82 ? 5.104 4.815 -34.070 1.00 52.31 82 THR A O 1
ATOM 656 N N . LEU A 1 83 ? 4.013 5.622 -32.271 1.00 58.06 83 LEU A N 1
ATOM 657 C CA . LEU A 1 83 ? 3.407 6.761 -32.953 1.00 58.06 83 LEU A CA 1
ATOM 658 C C . LEU A 1 83 ? 4.488 7.783 -33.324 1.00 58.06 83 LEU A C 1
ATOM 660 O O . LEU A 1 83 ? 5.319 8.169 -32.496 1.00 58.06 83 LEU A O 1
ATOM 664 N N . ARG A 1 84 ? 4.496 8.241 -34.579 1.00 58.19 84 ARG A N 1
ATOM 665 C CA . ARG A 1 84 ? 5.327 9.386 -34.976 1.00 58.19 84 ARG A CA 1
ATOM 666 C C . ARG A 1 84 ? 4.706 10.668 -34.424 1.00 58.19 84 ARG A C 1
ATOM 668 O O . ARG A 1 84 ? 3.488 10.799 -34.369 1.00 58.19 84 ARG A O 1
ATOM 675 N N . SER A 1 85 ? 5.542 11.640 -34.056 1.00 56.38 85 SER A N 1
ATOM 676 C CA . SER A 1 85 ? 5.070 12.944 -33.567 1.00 56.38 85 SER A CA 1
ATOM 677 C C . SER A 1 85 ? 4.070 13.577 -34.549 1.00 56.38 85 SER A C 1
ATOM 679 O O . SER A 1 85 ? 4.392 13.786 -35.720 1.00 56.38 85 SER A O 1
ATOM 681 N N . GLY A 1 86 ? 2.851 13.850 -34.070 1.00 65.00 86 GLY A N 1
ATOM 682 C CA . GLY A 1 86 ? 1.758 14.453 -34.840 1.00 65.00 86 GLY A CA 1
ATOM 683 C C . GLY A 1 86 ? 0.804 13.477 -35.544 1.00 65.00 86 GLY A C 1
ATOM 684 O O . GLY A 1 86 ? -0.196 13.936 -36.109 1.00 65.00 86 GLY A O 1
ATOM 685 N N . GLU A 1 87 ? 1.063 12.165 -35.515 1.00 77.62 87 GLU A N 1
ATOM 686 C CA . GLU A 1 87 ? 0.091 11.161 -35.968 1.00 77.62 87 GLU A CA 1
ATOM 687 C C . GLU A 1 87 ? -1.015 10.956 -34.922 1.00 77.62 87 GLU A C 1
ATOM 689 O O . GLU A 1 87 ? -0.744 10.994 -33.721 1.00 77.62 87 GLU A O 1
ATOM 694 N N . PRO A 1 88 ? -2.277 10.772 -35.353 1.00 80.50 88 PRO A N 1
ATOM 695 C CA . PRO A 1 88 ? -3.365 10.538 -34.421 1.00 80.50 88 PRO A CA 1
ATOM 696 C C . PRO A 1 88 ? -3.245 9.160 -33.760 1.00 80.50 88 PRO A C 1
ATOM 698 O O . PRO A 1 88 ? -2.980 8.164 -34.433 1.00 80.50 88 PRO A O 1
ATOM 701 N N . ILE A 1 89 ? -3.526 9.101 -32.459 1.00 81.50 89 ILE A N 1
ATOM 702 C CA . ILE A 1 89 ? -3.684 7.860 -31.703 1.00 81.50 89 ILE A CA 1
ATOM 703 C C . ILE A 1 89 ? -4.909 7.133 -32.260 1.00 81.50 89 ILE A C 1
ATOM 705 O O . ILE A 1 89 ? -6.037 7.632 -32.187 1.00 81.50 89 ILE A O 1
ATOM 709 N N . GLN A 1 90 ? -4.693 5.954 -32.840 1.00 83.62 90 GLN A N 1
ATOM 710 C CA . GLN A 1 90 ? -5.770 5.139 -33.386 1.00 83.62 90 GLN A CA 1
ATOM 711 C C . GLN A 1 90 ? -6.451 4.360 -32.256 1.00 83.62 90 GLN A C 1
ATOM 713 O O . GLN A 1 90 ? -5.910 3.388 -31.741 1.00 83.62 90 GLN A O 1
ATOM 718 N N . ILE A 1 91 ? -7.667 4.760 -31.900 1.00 80.25 91 ILE A N 1
ATOM 719 C CA . ILE A 1 91 ? -8.495 4.060 -30.920 1.00 80.25 91 ILE A CA 1
ATOM 720 C C . ILE A 1 91 ? -9.267 2.954 -31.641 1.00 80.25 91 ILE A C 1
ATOM 722 O O . ILE A 1 91 ? -9.990 3.192 -32.615 1.00 80.25 91 ILE A O 1
ATOM 726 N N . SER A 1 92 ? -9.064 1.726 -31.171 1.00 73.25 92 SER A N 1
ATOM 727 C CA . SER A 1 92 ? -9.755 0.530 -31.646 1.00 73.25 92 SER A CA 1
ATOM 728 C C . SER A 1 92 ? -11.160 0.441 -31.042 1.00 73.25 92 SER A C 1
ATOM 730 O O . SER A 1 92 ? -11.388 0.862 -29.906 1.00 73.25 92 SER A O 1
ATOM 732 N N . ASP A 1 93 ? -12.099 -0.171 -31.764 1.00 71.81 93 ASP A N 1
ATOM 733 C CA . ASP A 1 93 ? -13.410 -0.553 -31.226 1.00 71.81 93 ASP A CA 1
ATOM 734 C C . ASP A 1 93 ? -13.333 -1.816 -30.349 1.00 71.81 93 ASP A C 1
ATOM 736 O O . ASP A 1 93 ? -14.358 -2.312 -29.891 1.00 71.81 93 ASP A O 1
ATOM 740 N N . TYR A 1 94 ? -12.130 -2.337 -30.090 1.00 71.12 94 TYR A N 1
ATOM 741 C CA . TYR A 1 94 ? -11.890 -3.433 -29.157 1.00 71.12 94 TYR A CA 1
ATOM 742 C C . TYR A 1 94 ? -10.582 -3.301 -28.365 1.00 71.12 94 TYR A C 1
ATOM 744 O O . TYR A 1 94 ? -9.577 -2.813 -28.883 1.00 71.12 94 TYR A O 1
ATOM 752 N N . LEU A 1 95 ? -10.582 -3.846 -27.147 1.00 68.06 95 LEU A N 1
ATOM 753 C CA . LEU A 1 95 ? -9.407 -4.225 -26.361 1.00 68.06 95 LEU A CA 1
ATOM 754 C C . LEU A 1 95 ? -8.893 -5.594 -26.827 1.00 68.06 95 LEU A C 1
ATOM 756 O O . LEU A 1 95 ? -9.683 -6.527 -26.997 1.00 68.06 95 LEU A O 1
ATOM 760 N N . LEU A 1 96 ? -7.581 -5.728 -27.030 1.00 63.84 96 LEU A N 1
ATOM 761 C CA . LEU A 1 96 ? -6.931 -7.011 -27.321 1.00 63.84 96 LEU A CA 1
ATOM 762 C C . LEU A 1 96 ? -6.395 -7.637 -26.042 1.00 63.84 96 LEU A C 1
ATOM 764 O O . LEU A 1 96 ? -5.750 -6.958 -25.250 1.00 63.84 96 LEU A O 1
ATOM 768 N N . TYR A 1 97 ? -6.580 -8.946 -25.887 1.00 61.69 97 TYR A N 1
ATOM 769 C CA . TYR A 1 97 ? -5.901 -9.691 -24.831 1.00 61.69 97 TYR A CA 1
ATOM 770 C C . TYR A 1 97 ? -5.516 -11.102 -25.254 1.00 61.69 97 TYR A C 1
ATOM 772 O O . TYR A 1 97 ? -6.168 -11.711 -26.103 1.00 61.69 97 TYR A O 1
ATOM 780 N N . GLN A 1 98 ? -4.447 -11.618 -24.650 1.00 56.34 98 GLN A N 1
ATOM 781 C CA . GLN A 1 98 ? -3.932 -12.963 -24.890 1.00 56.34 98 GLN A CA 1
ATOM 782 C C . GLN A 1 98 ? -4.400 -13.909 -23.778 1.00 56.34 98 GLN A C 1
ATOM 784 O O . GLN A 1 98 ? -4.191 -13.637 -22.597 1.00 56.34 98 GLN A O 1
ATOM 789 N N . ASP A 1 99 ? -5.051 -15.012 -24.148 1.00 51.47 99 ASP A N 1
ATOM 790 C CA . ASP A 1 99 ? -5.501 -16.034 -23.197 1.00 51.47 99 ASP A CA 1
ATOM 791 C C . ASP A 1 99 ? -4.327 -16.938 -22.764 1.00 51.47 99 ASP A C 1
ATOM 793 O O . ASP A 1 99 ? -3.494 -17.304 -23.597 1.00 51.47 99 ASP A O 1
ATOM 797 N N . ARG A 1 100 ? -4.243 -17.310 -21.475 1.00 44.47 100 ARG A N 1
ATOM 798 C CA . ARG A 1 100 ? -3.107 -18.084 -20.919 1.00 44.47 100 ARG A CA 1
ATOM 799 C C . ARG A 1 100 ? -2.977 -19.475 -21.548 1.00 44.47 100 ARG A C 1
ATOM 801 O O . ARG A 1 100 ? -1.864 -19.970 -21.697 1.00 44.47 100 ARG A O 1
ATOM 808 N N . ASP A 1 101 ? -4.092 -20.083 -21.950 1.00 44.47 101 ASP A N 1
ATOM 809 C CA . ASP A 1 101 ? -4.113 -21.491 -22.368 1.00 44.47 101 ASP A CA 1
ATOM 810 C C . ASP A 1 101 ? -3.965 -21.704 -23.875 1.00 44.47 101 ASP A C 1
ATOM 812 O O . ASP A 1 101 ? -3.755 -22.827 -24.342 1.00 44.47 101 ASP A O 1
ATOM 816 N N . ARG A 1 102 ? -4.123 -20.650 -24.676 1.00 43.81 102 ARG A N 1
ATOM 817 C CA . ARG A 1 102 ? -4.114 -20.743 -26.138 1.00 43.81 102 ARG A CA 1
ATOM 818 C C . ARG A 1 102 ? -3.554 -19.434 -26.664 1.00 43.81 102 ARG A C 1
ATOM 820 O O . ARG A 1 102 ? -4.104 -18.396 -26.334 1.00 43.81 102 ARG A O 1
ATOM 827 N N . ASN A 1 103 ? -2.516 -19.478 -27.503 1.00 46.16 103 ASN A N 1
ATOM 828 C CA . ASN A 1 103 ? -1.961 -18.329 -28.243 1.00 46.16 103 ASN A CA 1
ATOM 829 C C . ASN A 1 103 ? -2.994 -17.713 -29.219 1.00 46.16 103 ASN A C 1
ATOM 831 O O . ASN A 1 103 ? -2.802 -17.699 -30.433 1.00 46.16 103 ASN A O 1
ATOM 835 N N . ILE A 1 104 ? -4.131 -17.266 -28.699 1.00 50.81 104 ILE A N 1
ATOM 836 C CA . ILE A 1 104 ? -5.291 -16.739 -29.398 1.00 50.81 104 ILE A CA 1
ATOM 837 C C . ILE A 1 104 ? -5.594 -15.400 -28.738 1.00 50.81 104 ILE A C 1
ATOM 839 O O . ILE A 1 104 ? -5.893 -15.335 -27.546 1.00 50.81 104 ILE A O 1
ATOM 843 N N . PHE A 1 105 ? -5.523 -14.337 -29.534 1.00 56.72 105 PHE A N 1
ATOM 844 C CA . PHE A 1 105 ? -5.966 -13.019 -29.113 1.00 56.72 105 PHE A CA 1
ATOM 845 C C . PHE A 1 105 ? -7.494 -12.974 -29.126 1.00 56.72 105 PHE A C 1
ATOM 847 O O . PHE A 1 105 ? -8.121 -13.236 -30.156 1.00 56.72 105 PHE A O 1
ATOM 854 N N . LYS A 1 106 ? -8.093 -12.652 -27.985 1.00 61.50 106 LYS A N 1
ATOM 855 C CA . LYS A 1 106 ? -9.522 -12.366 -27.852 1.00 61.50 106 LYS A CA 1
ATOM 856 C C . LYS A 1 106 ? -9.738 -10.850 -27.865 1.00 61.50 106 LYS A C 1
ATOM 858 O O . LYS A 1 106 ? -8.821 -10.077 -27.585 1.00 61.50 106 LYS A O 1
ATOM 863 N N . LYS A 1 107 ? -10.943 -10.439 -28.262 1.00 67.69 107 LYS A N 1
ATOM 864 C CA . LYS A 1 107 ? -11.351 -9.038 -28.422 1.00 67.69 107 LYS A CA 1
ATOM 865 C C . LYS A 1 107 ? -12.517 -8.740 -27.488 1.00 67.69 107 LYS A C 1
ATOM 867 O O . LYS A 1 107 ? -13.455 -9.531 -27.469 1.00 67.69 107 LYS A O 1
ATOM 872 N N . ILE A 1 108 ? -12.464 -7.616 -26.781 1.00 66.94 108 ILE A N 1
ATOM 873 C CA . ILE A 1 108 ? -13.586 -7.087 -25.990 1.00 66.94 108 ILE A CA 1
ATOM 874 C C . ILE A 1 108 ? -13.981 -5.752 -26.592 1.00 66.94 108 ILE A C 1
ATOM 876 O O . ILE A 1 108 ? -13.108 -4.904 -26.761 1.00 66.94 108 ILE A O 1
ATOM 880 N N . LYS A 1 109 ? -15.247 -5.553 -26.955 1.00 71.94 109 LYS A N 1
ATOM 881 C CA . LYS A 1 109 ? -15.643 -4.323 -27.652 1.00 71.94 109 LYS A CA 1
ATOM 882 C C . LYS A 1 109 ? -15.619 -3.112 -26.723 1.00 71.94 109 LYS A C 1
ATOM 884 O O . LYS A 1 109 ? -16.243 -3.110 -25.663 1.00 71.94 109 LYS A O 1
ATOM 889 N N . ASN A 1 110 ? -14.963 -2.050 -27.176 1.00 66.56 110 ASN A N 1
ATOM 890 C CA . ASN A 1 110 ? -15.206 -0.703 -26.684 1.00 66.56 110 ASN A CA 1
ATOM 891 C C . ASN A 1 110 ? -16.536 -0.233 -27.274 1.00 66.56 110 ASN A C 1
ATOM 893 O O . ASN A 1 110 ? -16.760 -0.350 -28.478 1.00 66.56 110 ASN A O 1
ATOM 897 N N . THR A 1 111 ? -17.433 0.270 -26.438 1.00 73.38 111 THR A N 1
ATOM 898 C CA . THR A 1 111 ? -18.798 0.618 -26.840 1.00 73.38 111 THR A CA 1
ATOM 899 C C . THR A 1 111 ? -19.000 2.116 -26.960 1.00 73.38 111 THR A C 1
ATOM 901 O O . THR A 1 111 ? -19.659 2.549 -27.906 1.00 73.38 111 THR A O 1
ATOM 904 N N . VAL A 1 112 ? -18.429 2.911 -26.053 1.00 83.62 112 VAL A N 1
ATOM 905 C CA . VAL A 1 112 ? -18.618 4.368 -26.014 1.00 83.62 112 VAL A CA 1
ATOM 906 C C . VAL A 1 112 ? -17.307 5.071 -25.679 1.00 83.62 112 VAL A C 1
ATOM 908 O O . VAL A 1 112 ? -16.541 4.590 -24.846 1.00 83.62 112 VAL A O 1
ATOM 911 N N . ILE A 1 113 ? -17.062 6.213 -26.319 1.00 88.62 113 ILE A N 1
ATOM 912 C CA . ILE A 1 113 ? -16.030 7.176 -25.927 1.00 88.62 113 ILE A CA 1
ATOM 913 C C . ILE A 1 113 ? -16.682 8.542 -25.684 1.00 88.62 113 ILE A C 1
ATOM 915 O O . ILE A 1 113 ? -17.281 9.122 -26.594 1.00 88.62 113 ILE A O 1
ATOM 919 N N . ASP A 1 114 ? -16.559 9.045 -24.457 1.00 89.69 114 ASP A N 1
ATOM 920 C CA . ASP A 1 114 ? -17.061 10.356 -24.046 1.00 89.69 114 ASP A CA 1
ATOM 921 C C . ASP A 1 114 ? -15.899 11.317 -23.792 1.00 89.69 114 ASP A C 1
ATOM 923 O O . ASP A 1 114 ? -14.889 10.961 -23.183 1.00 89.69 114 ASP A O 1
ATOM 927 N N . PHE A 1 115 ? -16.070 12.555 -24.244 1.00 91.12 115 PHE A N 1
ATOM 928 C CA . PHE A 1 115 ? -15.147 13.661 -24.034 1.00 91.12 115 PHE A CA 1
ATOM 929 C C . PHE A 1 115 ? -15.747 14.560 -22.961 1.00 91.12 115 PHE A C 1
ATOM 931 O O . PHE A 1 115 ? -16.825 15.125 -23.159 1.00 91.12 115 PHE A O 1
ATOM 938 N N . ILE A 1 116 ? -15.066 14.681 -21.828 1.00 89.12 116 ILE A N 1
ATOM 939 C CA . ILE A 1 116 ? -15.570 15.336 -20.622 1.00 89.12 116 ILE A CA 1
ATOM 940 C C . ILE A 1 116 ? -14.723 16.574 -20.330 1.00 89.12 116 ILE A C 1
ATOM 942 O O . ILE A 1 116 ? -13.491 16.516 -20.359 1.00 89.12 116 ILE A O 1
ATOM 946 N N . LYS A 1 117 ? -15.377 17.698 -20.023 1.00 86.44 117 LYS A N 1
ATOM 947 C CA . LYS A 1 117 ? -14.721 18.930 -19.565 1.00 86.44 117 LYS A CA 1
ATOM 948 C C . LYS A 1 117 ? -15.345 19.460 -18.271 1.00 86.44 117 LYS A C 1
ATOM 950 O O . LYS A 1 117 ? -16.544 19.280 -18.061 1.00 86.44 117 LYS A O 1
ATOM 955 N N . PRO A 1 118 ? -14.568 20.152 -17.421 1.00 79.69 118 PRO A N 1
ATOM 956 C CA . PRO A 1 118 ? -15.127 20.959 -16.338 1.00 79.69 118 PRO A CA 1
ATOM 957 C C . PRO A 1 118 ? -15.982 22.107 -16.904 1.00 79.69 118 PRO A C 1
ATOM 959 O O . PRO A 1 118 ? -15.555 22.776 -17.849 1.00 79.69 118 PRO A O 1
ATOM 962 N N . ARG A 1 119 ? -17.157 22.382 -16.320 1.00 74.44 119 ARG A N 1
ATOM 963 C CA . ARG A 1 119 ? -18.088 23.437 -16.785 1.00 74.44 119 ARG A CA 1
ATOM 964 C C . ARG A 1 119 ? -17.576 24.863 -16.568 1.00 74.44 119 ARG A C 1
ATOM 966 O O . ARG A 1 119 ? -17.933 25.764 -17.323 1.00 74.44 119 ARG A O 1
ATOM 973 N N . ALA A 1 120 ? -16.757 25.090 -15.542 1.00 63.62 120 ALA A N 1
ATOM 974 C CA . ALA A 1 120 ? -16.202 26.401 -15.218 1.00 63.62 120 ALA A CA 1
ATOM 975 C C . ALA A 1 120 ? -14.691 26.297 -14.979 1.00 63.62 120 ALA A C 1
ATOM 977 O O . ALA A 1 120 ? -14.243 25.627 -14.052 1.00 63.62 120 ALA A O 1
ATOM 978 N N . VAL A 1 121 ? -13.912 26.999 -15.807 1.00 51.47 121 VAL A N 1
ATOM 979 C CA . VAL A 1 121 ? -12.438 26.940 -15.843 1.00 51.47 121 VAL A CA 1
ATOM 980 C C . VAL A 1 121 ? -11.778 27.410 -14.526 1.00 51.47 121 VAL A C 1
ATOM 982 O O . VAL A 1 121 ? -10.637 27.038 -14.279 1.00 51.47 121 VAL A O 1
ATOM 985 N N . ASP A 1 122 ? -12.502 28.140 -13.660 1.00 50.72 122 ASP A N 1
ATOM 986 C CA . ASP A 1 122 ? -11.969 28.763 -12.431 1.00 50.72 122 ASP A CA 1
ATOM 987 C C . ASP A 1 122 ? -12.651 28.339 -11.104 1.00 50.72 122 ASP A C 1
ATOM 989 O O . ASP A 1 122 ? -12.164 28.716 -10.035 1.00 50.72 122 ASP A O 1
ATOM 993 N N . GLU A 1 123 ? -13.766 27.590 -11.112 1.00 41.03 123 GLU A N 1
ATOM 994 C CA . GLU A 1 123 ? -14.470 27.196 -9.865 1.00 41.03 123 GLU A CA 1
ATOM 995 C C . GLU A 1 123 ? -14.199 25.754 -9.423 1.00 41.03 123 GLU A C 1
ATOM 997 O O . GLU A 1 123 ? -13.956 25.545 -8.235 1.00 41.03 123 GLU A O 1
ATOM 1002 N N . ALA A 1 124 ? -14.095 24.793 -10.350 1.00 47.44 124 ALA A N 1
ATOM 1003 C CA . ALA A 1 124 ? -13.667 23.425 -10.022 1.00 47.44 124 ALA A CA 1
ATOM 1004 C C . ALA A 1 124 ? -12.238 23.405 -9.435 1.00 47.44 124 ALA A C 1
ATOM 1006 O O . ALA A 1 124 ? -11.925 22.634 -8.535 1.00 47.44 124 ALA A O 1
ATOM 1007 N N . ALA A 1 125 ? -11.386 24.348 -9.860 1.00 45.94 125 ALA A N 1
ATOM 1008 C CA . ALA A 1 125 ? -10.053 24.562 -9.293 1.00 45.94 125 ALA A CA 1
ATOM 1009 C C . ALA A 1 125 ? -10.068 25.127 -7.851 1.00 45.94 125 ALA A C 1
ATOM 1011 O O . ALA A 1 125 ? -9.048 25.074 -7.166 1.00 45.94 125 ALA A O 1
ATOM 1012 N N . LYS A 1 126 ? -11.201 25.670 -7.367 1.00 40.22 126 LYS A N 1
ATOM 1013 C CA . LYS A 1 126 ? -11.358 26.183 -5.986 1.00 40.22 126 LYS A CA 1
ATOM 1014 C C . LYS A 1 126 ? -11.902 25.140 -5.009 1.00 40.22 126 LYS A C 1
ATOM 1016 O O . LYS A 1 126 ? -11.775 25.322 -3.788 1.00 40.22 126 LYS A O 1
ATOM 1021 N N . VAL A 1 127 ? -12.516 24.062 -5.498 1.00 54.06 127 VAL A N 1
ATOM 1022 C CA . VAL A 1 127 ? -12.847 22.910 -4.656 1.00 54.06 127 VAL A CA 1
ATOM 1023 C C . VAL A 1 127 ? -11.586 22.064 -4.544 1.00 54.06 127 VAL A C 1
ATOM 1025 O O . VAL A 1 127 ? -11.219 21.323 -5.445 1.00 54.06 127 VAL A O 1
ATOM 1028 N N . THR A 1 128 ? -10.874 22.207 -3.427 1.00 66.38 128 THR A N 1
ATOM 1029 C CA . THR A 1 128 ? -9.679 21.399 -3.190 1.00 66.38 128 THR A CA 1
ATOM 1030 C C . THR A 1 128 ? -10.071 19.922 -3.151 1.00 66.38 128 THR A C 1
ATOM 1032 O O . THR A 1 128 ? -11.067 19.559 -2.524 1.00 66.38 128 THR A O 1
ATOM 1035 N N . VAL A 1 129 ? -9.282 19.060 -3.794 1.00 72.62 129 VAL A N 1
ATOM 1036 C CA . VAL A 1 129 ? -9.408 17.587 -3.772 1.00 72.62 129 VAL A CA 1
ATOM 1037 C C . VAL A 1 129 ? -9.746 17.044 -2.382 1.00 72.62 129 VAL A C 1
ATOM 1039 O O . VAL A 1 129 ? -10.608 16.179 -2.224 1.00 72.62 129 VAL A O 1
ATOM 1042 N N . HIS A 1 130 ? -9.127 17.626 -1.355 1.00 76.94 130 HIS A N 1
ATOM 1043 C CA . HIS A 1 130 ? -9.382 17.301 0.038 1.00 76.94 130 HIS A CA 1
ATOM 1044 C C . HIS A 1 130 ? -10.855 17.497 0.455 1.00 76.94 130 HIS A C 1
ATOM 1046 O O . HIS A 1 130 ? -11.410 16.649 1.148 1.00 76.94 130 HIS A O 1
ATOM 1052 N N . LYS A 1 131 ? -11.538 18.569 0.021 1.00 79.44 131 LYS A N 1
ATOM 1053 C CA . LYS A 1 131 ? -12.970 18.790 0.322 1.00 79.44 131 LYS A CA 1
ATOM 1054 C C . LYS A 1 131 ? -13.851 17.691 -0.266 1.00 79.44 131 LYS A C 1
ATOM 1056 O O . LYS A 1 131 ? -14.812 17.272 0.377 1.00 79.44 131 LYS A O 1
ATOM 1061 N N . ILE A 1 132 ? -13.525 17.224 -1.466 1.00 79.44 132 ILE A N 1
ATOM 1062 C CA . ILE A 1 132 ? -14.286 16.174 -2.152 1.00 79.44 132 ILE A CA 1
ATOM 1063 C C . ILE A 1 132 ? -14.036 14.835 -1.473 1.00 79.44 132 ILE A C 1
ATOM 1065 O O . ILE A 1 132 ? -14.992 14.152 -1.117 1.00 79.44 132 ILE A O 1
ATOM 1069 N N . ALA A 1 133 ? -12.776 14.511 -1.175 1.00 84.50 133 ALA A N 1
ATOM 1070 C CA . ALA A 1 133 ? -12.430 13.342 -0.373 1.00 84.50 133 ALA A CA 1
ATOM 1071 C C . ALA A 1 133 ? -13.156 13.348 0.983 1.00 84.50 133 ALA A C 1
ATOM 1073 O O . ALA A 1 133 ? -13.748 12.344 1.367 1.00 84.50 133 ALA A O 1
ATOM 1074 N N . LYS A 1 134 ? -13.219 14.503 1.660 1.00 86.88 134 LYS A N 1
ATOM 1075 C CA . LYS A 1 134 ? -13.960 14.681 2.918 1.00 86.88 134 LYS A CA 1
ATOM 1076 C C . LYS A 1 134 ? -15.458 14.451 2.746 1.00 86.88 134 LYS A C 1
ATOM 1078 O O . LYS A 1 134 ? -16.084 13.843 3.611 1.00 86.88 134 LYS A O 1
ATOM 1083 N N . ARG A 1 135 ? -16.053 14.904 1.637 1.00 85.00 135 ARG A N 1
ATOM 1084 C CA . ARG A 1 135 ? -17.459 14.624 1.298 1.00 85.00 135 ARG A CA 1
ATOM 1085 C C . ARG A 1 135 ? -17.695 13.127 1.088 1.00 85.00 135 ARG A C 1
ATOM 1087 O O . ARG A 1 135 ? -18.700 12.617 1.572 1.00 85.00 135 ARG A O 1
ATOM 1094 N N . ILE A 1 136 ? -16.787 12.423 0.414 1.00 86.00 136 ILE A N 1
ATOM 1095 C CA . ILE A 1 136 ? -16.865 10.963 0.242 1.00 86.00 136 ILE A CA 1
ATOM 1096 C C . ILE A 1 136 ? -16.763 10.254 1.589 1.00 86.00 136 ILE A C 1
ATOM 1098 O O . ILE A 1 136 ? -17.667 9.501 1.944 1.00 86.00 136 ILE A O 1
ATOM 1102 N N . ASP A 1 137 ? -15.730 10.556 2.374 1.00 89.94 137 ASP A N 1
ATOM 1103 C CA . ASP A 1 137 ? -15.521 9.959 3.694 1.00 89.94 137 ASP A CA 1
ATOM 1104 C C . ASP A 1 137 ? -16.739 10.180 4.609 1.00 89.94 137 ASP A C 1
ATOM 1106 O O . ASP A 1 137 ? -17.268 9.228 5.174 1.00 89.94 137 ASP A O 1
ATOM 1110 N N . THR A 1 138 ? -17.276 11.401 4.667 1.00 89.44 138 THR A N 1
ATOM 1111 C CA . THR A 1 138 ? -18.478 11.716 5.467 1.00 89.44 138 THR A CA 1
ATOM 1112 C C . THR A 1 138 ? -19.778 11.140 4.903 1.00 89.44 138 THR A C 1
ATOM 1114 O O . THR A 1 138 ? -20.764 11.033 5.631 1.00 89.44 138 THR A O 1
ATOM 1117 N N . THR A 1 139 ? -19.819 10.756 3.627 1.00 85.50 139 THR A N 1
ATOM 1118 C CA . THR A 1 139 ? -20.983 10.073 3.043 1.00 85.50 139 THR A CA 1
ATOM 1119 C C . THR A 1 139 ? -20.979 8.593 3.417 1.00 85.50 139 THR A C 1
ATOM 1121 O O . THR A 1 139 ? -22.016 8.059 3.805 1.00 85.50 139 THR A O 1
ATOM 1124 N N . ILE A 1 140 ? -19.818 7.940 3.343 1.00 84.81 140 ILE A N 1
ATOM 1125 C CA . ILE A 1 140 ? -19.667 6.499 3.599 1.00 84.81 140 ILE A CA 1
ATOM 1126 C C . ILE A 1 140 ? -19.592 6.193 5.098 1.00 84.81 140 ILE A C 1
ATOM 1128 O O . ILE A 1 140 ? -20.224 5.252 5.581 1.00 84.81 140 ILE A O 1
ATOM 1132 N N . ALA A 1 141 ? -18.816 6.993 5.827 1.00 85.44 141 ALA A N 1
ATOM 1133 C CA . ALA A 1 141 ? -18.457 6.830 7.232 1.00 85.44 141 ALA A CA 1
ATOM 1134 C C . ALA A 1 141 ? -18.904 8.059 8.048 1.00 85.44 141 ALA A C 1
ATOM 1136 O O . ALA A 1 141 ? -18.142 8.641 8.815 1.00 85.44 141 ALA A O 1
ATOM 1137 N N . LYS A 1 142 ? -20.176 8.449 7.876 1.00 80.19 142 LYS A N 1
ATOM 1138 C CA . LYS A 1 142 ? -20.784 9.686 8.402 1.00 80.19 142 LYS A CA 1
ATOM 1139 C C . LYS A 1 142 ? -20.570 9.950 9.888 1.00 80.19 142 LYS A C 1
ATOM 1141 O O . LYS A 1 142 ? -20.500 11.108 10.295 1.00 80.19 142 LYS A O 1
ATOM 1146 N N . ASP A 1 143 ? -20.532 8.898 10.696 1.00 85.75 143 ASP A N 1
ATOM 1147 C CA . ASP A 1 143 ? -20.449 9.017 12.143 1.00 85.75 143 ASP A CA 1
ATOM 1148 C C . ASP A 1 143 ? -19.291 8.164 12.676 1.00 85.75 143 ASP A C 1
ATOM 1150 O O . ASP A 1 143 ? -19.492 7.073 13.204 1.00 85.75 143 ASP A O 1
ATOM 1154 N N . GLU A 1 144 ? -18.056 8.648 12.501 1.00 93.12 144 GLU A N 1
ATOM 1155 C CA . GLU A 1 144 ? -16.841 7.941 12.930 1.00 93.12 144 GLU A CA 1
ATOM 1156 C C . GLU A 1 144 ? -16.898 7.534 14.408 1.00 93.12 144 GLU A C 1
ATOM 1158 O O . GLU A 1 144 ? -17.331 8.304 15.272 1.00 93.12 144 GLU A O 1
ATOM 1163 N N . GLY A 1 145 ? -16.408 6.343 14.729 1.00 94.19 145 GLY A N 1
ATOM 1164 C CA . GLY A 1 145 ? -16.333 5.859 16.097 1.00 94.19 145 GLY A CA 1
ATOM 1165 C C . GLY A 1 145 ? -16.552 4.362 16.212 1.00 94.19 145 GLY A C 1
ATOM 1166 O O . GLY A 1 145 ? -16.522 3.616 15.234 1.00 94.19 145 GLY A O 1
ATOM 1167 N N . MET A 1 146 ? -16.751 3.933 17.453 1.00 94.81 146 MET A N 1
ATOM 1168 C CA . MET A 1 146 ? -16.924 2.532 17.795 1.00 94.81 146 MET A CA 1
ATOM 1169 C C . MET A 1 146 ? -18.394 2.157 17.914 1.00 94.81 146 MET A C 1
ATOM 1171 O O . MET A 1 146 ? -19.145 2.814 18.632 1.00 94.81 146 MET A O 1
ATOM 1175 N N . TYR A 1 147 ? -18.781 1.053 17.283 1.00 95.56 147 TYR A N 1
ATOM 1176 C CA . TYR A 1 147 ? -20.140 0.520 17.323 1.00 95.56 147 TYR A CA 1
ATOM 1177 C C . TYR A 1 147 ? -20.126 -0.947 17.718 1.00 95.56 147 TYR A C 1
ATOM 1179 O O . TYR A 1 147 ? -19.184 -1.672 17.407 1.00 95.56 147 TYR A O 1
ATOM 1187 N N . ARG A 1 148 ? -21.177 -1.392 18.408 1.00 95.25 148 ARG A N 1
ATOM 1188 C CA . ARG A 1 148 ? -21.418 -2.820 18.637 1.00 95.25 148 ARG A CA 1
ATOM 1189 C C . ARG A 1 148 ? -21.898 -3.460 17.341 1.00 95.25 148 ARG A C 1
ATOM 1191 O O . ARG A 1 148 ? -22.699 -2.855 16.635 1.00 95.25 148 ARG A O 1
ATOM 1198 N N . VAL A 1 149 ? -21.450 -4.681 17.085 1.00 95.00 149 VAL A N 1
ATOM 1199 C CA . VAL A 1 149 ? -22.048 -5.551 16.069 1.00 95.00 149 VAL A CA 1
ATOM 1200 C C . VAL A 1 149 ? -22.908 -6.570 16.803 1.00 95.00 149 VAL A C 1
ATOM 1202 O O . VAL A 1 149 ? -22.487 -7.101 17.835 1.00 95.00 149 VAL A O 1
ATOM 1205 N N . ASP A 1 150 ? -24.139 -6.769 16.349 1.00 93.69 150 ASP A N 1
ATOM 1206 C CA . ASP A 1 150 ? -25.062 -7.725 16.950 1.00 93.69 150 ASP A CA 1
ATOM 1207 C C . ASP A 1 150 ? -24.801 -9.159 16.467 1.00 93.69 150 ASP A C 1
ATOM 1209 O O . ASP A 1 150 ? -23.938 -9.403 15.633 1.00 93.69 150 ASP A O 1
ATOM 1213 N N . ARG A 1 151 ? -25.549 -10.129 17.004 1.00 94.00 151 ARG A N 1
ATOM 1214 C CA . ARG A 1 151 ? -25.391 -11.552 16.661 1.00 94.00 151 ARG A CA 1
ATOM 1215 C C . ARG A 1 151 ? -25.659 -11.860 15.180 1.00 94.00 151 ARG A C 1
ATOM 1217 O O . ARG A 1 151 ? -25.175 -12.871 14.687 1.00 94.00 151 ARG A O 1
ATOM 1224 N N . ASN A 1 152 ? -26.421 -11.020 14.489 1.00 90.81 152 ASN A N 1
ATOM 1225 C CA . ASN A 1 152 ? -26.763 -11.207 13.082 1.00 90.81 152 ASN A CA 1
ATOM 1226 C C . ASN A 1 152 ? -25.755 -10.518 12.151 1.00 90.81 152 ASN A C 1
ATOM 1228 O O . ASN A 1 152 ? -26.024 -10.402 10.962 1.00 90.81 152 ASN A O 1
ATOM 1232 N N . GLY A 1 153 ? -24.638 -10.011 12.681 1.00 90.31 153 GLY A N 1
ATOM 1233 C CA . GLY A 1 153 ? -23.649 -9.298 11.883 1.00 90.31 153 GLY A CA 1
ATOM 1234 C C . GLY A 1 153 ? -24.100 -7.894 11.492 1.00 90.31 153 GLY A C 1
ATOM 1235 O O . GLY A 1 153 ? -23.543 -7.333 10.559 1.00 90.31 153 GLY A O 1
ATOM 1236 N N . ALA A 1 154 ? -25.084 -7.303 12.180 1.00 91.88 154 ALA A N 1
ATOM 1237 C CA . ALA A 1 154 ? -25.538 -5.943 11.907 1.00 91.88 154 ALA A CA 1
ATOM 1238 C C . ALA A 1 154 ? -24.897 -4.934 12.868 1.00 91.88 154 ALA A C 1
ATOM 1240 O O . ALA A 1 154 ? -24.812 -5.155 14.082 1.00 91.88 154 ALA A O 1
ATOM 1241 N N . ILE A 1 155 ? -24.459 -3.793 12.334 1.00 92.06 155 ILE A N 1
ATOM 1242 C CA . ILE A 1 155 ? -23.909 -2.703 13.140 1.00 92.06 155 ILE A CA 1
ATOM 1243 C C . ILE A 1 155 ? -25.024 -1.945 13.877 1.00 92.06 155 ILE A C 1
ATOM 1245 O O . ILE A 1 155 ? -26.060 -1.588 13.315 1.00 92.06 155 ILE A O 1
ATOM 1249 N N . GLY A 1 156 ? -24.818 -1.690 15.168 1.00 90.44 156 GLY A N 1
ATOM 1250 C CA . GLY A 1 156 ? -25.727 -0.881 15.974 1.00 90.44 156 GLY A CA 1
ATOM 1251 C C . GLY A 1 156 ? -25.709 0.597 15.570 1.00 90.44 156 GLY A C 1
ATOM 1252 O O . GLY A 1 156 ? -24.744 1.100 15.007 1.00 90.44 156 GLY A O 1
ATOM 1253 N N . ASN A 1 157 ? -26.755 1.334 15.936 1.00 89.06 157 ASN A N 1
ATOM 1254 C CA . ASN A 1 157 ? -26.905 2.764 15.632 1.00 89.06 157 ASN A CA 1
ATOM 1255 C C . ASN A 1 157 ? -26.392 3.706 16.741 1.00 89.06 157 ASN A C 1
ATOM 1257 O O . ASN A 1 157 ? -26.597 4.916 16.664 1.00 89.06 157 ASN A O 1
ATOM 1261 N N . VAL A 1 158 ? -25.762 3.167 17.791 1.00 90.38 158 VAL A N 1
ATOM 1262 C CA . VAL A 1 158 ? -25.272 3.936 18.944 1.00 90.38 158 VAL A CA 1
ATOM 1263 C C . VAL A 1 158 ? -23.773 3.727 19.127 1.00 90.38 158 VAL A C 1
ATOM 1265 O O . VAL A 1 158 ? -23.308 2.598 19.323 1.00 90.38 158 VAL A O 1
ATOM 1268 N N . LYS A 1 159 ? -23.026 4.838 19.150 1.00 91.75 159 LYS A N 1
ATOM 1269 C CA . LYS A 1 159 ? -21.605 4.824 19.502 1.00 91.75 159 LYS A CA 1
ATOM 1270 C C . LYS A 1 159 ? -21.397 4.288 20.907 1.00 91.75 159 LYS A C 1
ATOM 1272 O O . LYS A 1 159 ? -22.050 4.709 21.860 1.00 91.75 159 LYS A O 1
ATOM 1277 N N . THR A 1 160 ? -20.440 3.389 21.037 1.00 90.12 160 THR A N 1
ATOM 1278 C CA . THR A 1 160 ? -20.143 2.687 22.278 1.00 90.12 160 THR A CA 1
ATOM 1279 C C . THR A 1 160 ? -18.649 2.725 22.536 1.00 90.12 160 THR A C 1
ATOM 1281 O O . THR A 1 160 ? -17.867 2.258 21.715 1.00 90.12 160 THR A O 1
ATOM 1284 N N . LYS A 1 161 ? -18.247 3.216 23.710 1.00 86.19 161 LYS A N 1
ATOM 1285 C CA . LYS A 1 161 ? -16.859 3.077 24.160 1.00 86.19 161 LYS A CA 1
ATOM 1286 C C . LYS A 1 161 ? -16.565 1.643 24.563 1.00 86.19 161 LYS A C 1
ATOM 1288 O O . LYS A 1 161 ? -17.424 0.941 25.103 1.00 86.19 161 LYS A O 1
ATOM 1293 N N . ILE A 1 162 ? -15.342 1.209 24.306 1.00 82.38 162 ILE A N 1
ATOM 1294 C CA . ILE A 1 162 ? -14.886 -0.107 24.734 1.00 82.38 162 ILE A CA 1
ATOM 1295 C C . ILE A 1 162 ? -14.487 -0.006 26.207 1.00 82.38 162 ILE A C 1
ATOM 1297 O O . ILE A 1 162 ? -13.511 0.669 26.524 1.00 82.38 162 ILE A O 1
ATOM 1301 N N . GLY A 1 163 ? -15.252 -0.670 27.075 1.00 75.81 163 GLY A N 1
ATOM 1302 C CA . GLY A 1 163 ? -14.984 -0.762 28.512 1.00 75.81 163 GLY A CA 1
ATOM 1303 C C . GLY A 1 163 ? -13.992 -1.868 28.881 1.00 75.81 163 GLY A C 1
ATOM 1304 O O . GLY A 1 163 ? -13.445 -2.546 28.013 1.00 75.81 163 GLY A O 1
ATOM 1305 N N . ASP A 1 164 ? -13.795 -2.067 30.187 1.00 70.62 164 ASP A N 1
ATOM 1306 C CA . ASP A 1 164 ? -12.975 -3.155 30.736 1.00 70.62 164 ASP A CA 1
ATOM 1307 C C . ASP A 1 164 ? -13.604 -4.518 30.390 1.00 70.62 164 ASP A C 1
ATOM 1309 O O . ASP A 1 164 ? -14.654 -4.897 30.916 1.00 70.62 164 ASP A O 1
ATOM 1313 N N . THR A 1 165 ? -12.997 -5.219 29.434 1.00 72.94 165 THR A N 1
ATOM 1314 C CA . THR A 1 165 ? -13.413 -6.540 28.958 1.00 72.94 165 THR A CA 1
ATOM 1315 C C . THR A 1 165 ? -12.201 -7.453 28.841 1.00 72.94 165 THR A C 1
ATOM 1317 O O . THR A 1 165 ? -11.105 -7.020 28.484 1.00 72.94 165 THR A O 1
ATOM 1320 N N . SER A 1 166 ? -12.410 -8.744 29.112 1.00 74.19 166 SER A N 1
ATOM 1321 C CA . SER A 1 166 ? -11.343 -9.749 29.091 1.00 74.19 166 SER A CA 1
ATOM 1322 C C . SER A 1 166 ? -10.772 -10.010 27.691 1.00 74.19 166 SER A C 1
ATOM 1324 O O . SER A 1 166 ? -9.584 -10.320 27.584 1.00 74.19 166 SER A O 1
ATOM 1326 N N . ARG A 1 167 ? -11.594 -9.892 26.634 1.00 90.81 167 ARG A N 1
ATOM 1327 C CA . ARG A 1 167 ? -11.224 -10.023 25.210 1.00 90.81 167 ARG A CA 1
ATOM 1328 C C . ARG A 1 167 ? -12.379 -9.539 24.321 1.00 90.81 167 ARG A C 1
ATOM 1330 O O . ARG A 1 167 ? -13.534 -9.820 24.634 1.00 90.81 167 ARG A O 1
ATOM 1337 N N . LEU A 1 168 ? -12.088 -8.840 23.226 1.00 95.38 168 LEU A N 1
ATOM 1338 C CA . LEU A 1 168 ? -13.073 -8.426 22.215 1.00 95.38 168 LEU A CA 1
ATOM 1339 C C . LEU A 1 168 ? -12.578 -8.696 20.793 1.00 95.38 168 LEU A C 1
ATOM 1341 O O . LEU A 1 168 ? -11.371 -8.808 20.580 1.00 95.38 168 LEU A O 1
ATOM 1345 N N . LEU A 1 169 ? -13.509 -8.727 19.838 1.00 97.38 169 LEU A N 1
ATOM 1346 C CA . LEU A 1 169 ? -13.230 -8.719 18.403 1.00 97.38 169 LEU A CA 1
ATOM 1347 C C . LEU A 1 169 ? -13.530 -7.343 17.803 1.00 97.38 169 LEU A C 1
ATOM 1349 O O . LEU A 1 169 ? -14.624 -6.804 17.985 1.00 97.38 169 LEU A O 1
ATOM 1353 N N . LEU A 1 170 ? -12.564 -6.800 17.067 1.00 97.88 170 LEU A N 1
ATOM 1354 C CA . LEU A 1 170 ? -12.645 -5.513 16.389 1.00 97.88 170 LEU A CA 1
ATOM 1355 C C . LEU A 1 170 ? -12.604 -5.689 14.867 1.00 97.88 170 LEU A C 1
ATOM 1357 O O . LEU A 1 170 ? -11.625 -6.198 14.328 1.00 97.88 170 LEU A O 1
ATOM 1361 N N . PHE A 1 171 ? -13.636 -5.209 14.183 1.00 98.00 171 PHE A N 1
ATOM 1362 C CA . PHE A 1 171 ? -13.706 -5.094 12.731 1.00 98.00 171 PHE A CA 1
ATOM 1363 C C . PHE A 1 171 ? -13.176 -3.733 12.277 1.00 98.00 171 PHE A C 1
ATOM 1365 O O . PHE A 1 171 ? -13.607 -2.697 12.792 1.00 98.00 171 PHE A O 1
ATOM 1372 N N . ILE A 1 172 ? -12.268 -3.733 11.299 1.00 98.31 172 ILE A N 1
ATOM 1373 C CA . ILE A 1 172 ? -11.696 -2.515 10.705 1.00 98.31 172 ILE A CA 1
ATOM 1374 C C . ILE A 1 172 ? -11.798 -2.582 9.177 1.00 98.31 172 ILE A C 1
ATOM 1376 O O . ILE A 1 172 ? -11.176 -3.438 8.543 1.00 98.31 172 ILE A O 1
ATOM 1380 N N . HIS A 1 173 ? -12.592 -1.688 8.590 1.00 96.06 173 HIS A N 1
ATOM 1381 C CA . HIS A 1 173 ? -12.884 -1.689 7.155 1.00 96.06 173 HIS A CA 1
ATOM 1382 C C . HIS A 1 173 ? -11.780 -1.033 6.304 1.00 96.06 173 HIS A C 1
ATOM 1384 O O . HIS A 1 173 ? -10.858 -0.386 6.804 1.00 96.06 173 HIS A O 1
ATOM 1390 N N . GLY A 1 174 ? -11.886 -1.226 4.988 1.00 93.19 174 GLY A N 1
ATOM 1391 C CA . GLY A 1 174 ? -10.947 -0.732 3.984 1.00 93.19 174 GLY A CA 1
ATOM 1392 C C . GLY A 1 174 ? -11.225 0.679 3.471 1.00 93.19 174 GLY A C 1
ATOM 1393 O O . GLY A 1 174 ? -12.100 1.387 3.967 1.00 93.19 174 GLY A O 1
ATOM 1394 N N . THR A 1 175 ? -10.469 1.062 2.441 1.00 91.12 175 THR A N 1
ATOM 1395 C CA . THR A 1 175 ? -10.593 2.332 1.712 1.00 91.12 175 THR A CA 1
ATOM 1396 C C . THR A 1 175 ? -11.980 2.495 1.106 1.00 91.12 175 THR A C 1
ATOM 1398 O O . THR A 1 175 ? -12.473 1.564 0.475 1.00 91.12 175 THR A O 1
ATOM 1401 N N . VAL A 1 176 ? -12.578 3.684 1.247 1.00 88.00 176 VAL A N 1
ATOM 1402 C CA . VAL A 1 176 ? -13.841 4.051 0.578 1.00 88.00 176 VAL A CA 1
ATOM 1403 C C . VAL A 1 176 ? -14.943 3.027 0.901 1.00 88.00 176 VAL A C 1
ATOM 1405 O O . VAL A 1 176 ? -15.713 2.575 0.061 1.00 88.00 176 VAL A O 1
ATOM 1408 N N . SER A 1 177 ? -14.984 2.616 2.165 1.00 88.12 177 SER A N 1
ATOM 1409 C CA . SER A 1 177 ? -15.865 1.563 2.658 1.00 88.12 177 SER A CA 1
ATOM 1410 C C . SER A 1 177 ? -16.344 1.885 4.073 1.00 88.12 177 SER A C 1
ATOM 1412 O O . SER A 1 177 ? -15.911 2.861 4.684 1.00 88.12 177 SER A O 1
ATOM 1414 N N . ASN A 1 178 ? -17.251 1.061 4.579 1.00 89.56 178 ASN A N 1
ATOM 1415 C CA . ASN A 1 178 ? -17.701 1.019 5.965 1.00 89.56 178 ASN A CA 1
ATOM 1416 C C . ASN A 1 178 ? -17.858 -0.452 6.388 1.00 89.56 178 ASN A C 1
ATOM 1418 O O . ASN A 1 178 ? -17.434 -1.358 5.669 1.00 89.56 178 ASN A O 1
ATOM 1422 N N . PHE A 1 179 ? -18.440 -0.704 7.562 1.00 91.38 179 PHE A N 1
ATOM 1423 C CA . PHE A 1 179 ? -18.632 -2.069 8.047 1.00 91.38 179 PHE A CA 1
ATOM 1424 C C . PHE A 1 179 ? -19.501 -2.919 7.101 1.00 91.38 179 PHE A C 1
ATOM 1426 O O . PHE A 1 179 ? -19.047 -3.973 6.661 1.00 91.38 179 PHE A O 1
ATOM 1433 N N . ASP A 1 180 ? -20.694 -2.440 6.733 1.00 88.31 180 ASP A N 1
ATOM 1434 C CA . ASP A 1 180 ? -21.648 -3.202 5.913 1.00 88.31 180 ASP A CA 1
ATOM 1435 C C . ASP A 1 180 ? -21.093 -3.510 4.515 1.00 88.31 180 ASP A C 1
ATOM 1437 O O . ASP A 1 180 ? -21.317 -4.587 3.966 1.00 88.31 180 ASP A O 1
ATOM 1441 N N . MET A 1 181 ? -20.336 -2.571 3.941 1.00 85.12 181 MET A N 1
ATOM 1442 C CA . MET A 1 181 ? -19.702 -2.734 2.632 1.00 85.12 181 MET A CA 1
ATOM 1443 C C . MET A 1 181 ? -18.468 -3.641 2.692 1.00 85.12 181 MET A C 1
ATOM 1445 O O . MET A 1 181 ? -18.305 -4.515 1.846 1.00 85.12 181 MET A O 1
ATOM 1449 N N . GLY A 1 182 ? -17.584 -3.433 3.672 1.00 85.56 182 GLY A N 1
ATOM 1450 C CA . GLY A 1 182 ? -16.307 -4.147 3.777 1.00 85.56 182 GLY A CA 1
ATOM 1451 C C . GLY A 1 182 ? -16.439 -5.585 4.272 1.00 85.56 182 GLY A C 1
ATOM 1452 O O . GLY A 1 182 ? -15.579 -6.406 3.971 1.00 85.56 182 GLY A O 1
ATOM 1453 N N . PHE A 1 183 ? -17.509 -5.892 5.006 1.00 91.31 183 PHE A N 1
ATOM 1454 C CA . PHE A 1 183 ? -17.761 -7.210 5.595 1.00 91.31 183 PHE A CA 1
ATOM 1455 C C . PHE A 1 183 ? -19.100 -7.808 5.143 1.00 91.31 183 PHE A C 1
ATOM 1457 O O . PHE A 1 183 ? -19.673 -8.650 5.835 1.00 91.31 183 PHE A O 1
ATOM 1464 N N . SER A 1 184 ? -19.596 -7.387 3.975 1.00 83.88 184 SER A N 1
ATOM 1465 C CA . SER A 1 184 ? -20.823 -7.919 3.380 1.00 83.88 184 SER A CA 1
ATOM 1466 C C . SER A 1 184 ? -20.748 -9.448 3.248 1.00 83.88 184 SER A C 1
ATOM 1468 O O . SER A 1 184 ? -19.827 -9.971 2.618 1.00 83.88 184 SER A O 1
ATOM 1470 N N . GLY A 1 185 ? -21.698 -10.158 3.866 1.00 84.44 185 GLY A N 1
ATOM 1471 C CA . GLY A 1 185 ? -21.748 -11.627 3.931 1.00 84.44 185 GLY A CA 1
ATOM 1472 C C . GLY A 1 185 ? -21.308 -12.246 5.268 1.00 84.44 185 GLY A C 1
ATOM 1473 O O . GLY A 1 185 ? -21.448 -13.452 5.456 1.00 84.44 185 GLY A O 1
ATOM 1474 N N . MET A 1 186 ? -20.835 -11.448 6.235 1.00 84.94 186 MET A N 1
ATOM 1475 C CA . MET A 1 186 ? -20.548 -11.896 7.612 1.00 84.94 186 MET A CA 1
ATOM 1476 C C . MET A 1 186 ? -21.803 -11.903 8.511 1.00 84.94 186 MET A C 1
ATOM 1478 O O . MET A 1 186 ? -21.788 -11.353 9.609 1.00 84.94 186 MET A O 1
ATOM 1482 N N . ASP A 1 187 ? -22.890 -12.528 8.061 1.00 79.88 187 ASP A N 1
ATOM 1483 C CA . ASP A 1 187 ? -24.181 -12.631 8.772 1.00 79.88 187 ASP A CA 1
ATOM 1484 C C . ASP A 1 187 ? -24.668 -14.089 8.953 1.00 79.88 187 ASP A C 1
ATOM 1486 O O . ASP A 1 187 ? -25.749 -14.347 9.489 1.00 79.88 187 ASP A O 1
ATOM 1490 N N . GLY A 1 188 ? -23.845 -15.058 8.535 1.00 82.50 188 GLY A N 1
ATOM 1491 C CA . GLY A 1 188 ? -24.134 -16.492 8.559 1.00 82.50 188 GLY A CA 1
ATOM 1492 C C . GLY A 1 188 ? -23.855 -17.221 9.882 1.00 82.50 188 GLY A C 1
ATOM 1493 O O . GLY A 1 188 ? -23.594 -16.635 10.939 1.00 82.50 188 GLY A O 1
ATOM 1494 N N . VAL A 1 189 ? -23.894 -18.557 9.816 1.00 81.12 189 VAL A N 1
ATOM 1495 C CA . VAL A 1 189 ? -23.653 -19.453 10.966 1.00 81.12 189 VAL A CA 1
ATOM 1496 C C . VAL A 1 189 ? -22.237 -19.265 11.508 1.00 81.12 189 VAL A C 1
ATOM 1498 O O . VAL A 1 189 ? -22.042 -19.177 12.718 1.00 81.12 189 VAL A O 1
ATOM 1501 N N . GLU A 1 190 ? -21.273 -19.108 10.607 1.00 87.50 190 GLU A N 1
ATOM 1502 C CA . GLU A 1 190 ? -19.863 -18.863 10.891 1.00 87.50 190 GLU A CA 1
ATOM 1503 C C . GLU A 1 190 ? -19.683 -17.600 11.753 1.00 87.50 190 GLU A C 1
ATOM 1505 O O . GLU A 1 190 ? -18.934 -17.606 12.731 1.00 87.50 190 GLU A O 1
ATOM 1510 N N . TYR A 1 191 ? -20.429 -16.527 11.459 1.00 91.75 191 TYR A N 1
ATOM 1511 C CA . TYR A 1 191 ? -20.405 -15.308 12.269 1.00 91.75 191 TYR A CA 1
ATOM 1512 C C . TYR A 1 191 ? -21.045 -15.508 13.648 1.00 91.75 191 TYR A C 1
ATOM 1514 O O . TYR A 1 191 ? -20.514 -15.024 14.647 1.00 91.75 191 TYR A O 1
ATOM 1522 N N . SER A 1 192 ? -22.154 -16.248 13.735 1.00 92.12 192 SER A N 1
ATOM 1523 C CA . SER A 1 192 ? -22.790 -16.549 15.026 1.00 92.12 192 SER A CA 1
ATOM 1524 C C . SER A 1 192 ? -21.844 -17.290 15.981 1.00 92.12 192 SER A C 1
ATOM 1526 O O . SER A 1 192 ? -21.820 -16.988 17.175 1.00 92.12 192 SER A O 1
ATOM 1528 N N . GLU A 1 193 ? -21.031 -18.215 15.464 1.00 92.88 193 GLU A N 1
ATOM 1529 C CA . GLU A 1 193 ? -20.002 -18.918 16.242 1.00 92.88 193 GLU A CA 1
ATOM 1530 C C . GLU A 1 193 ? -18.883 -17.975 16.704 1.00 92.88 193 GLU A C 1
ATOM 1532 O O . GLU A 1 193 ? -18.468 -18.023 17.866 1.00 92.88 193 GLU A O 1
ATOM 1537 N N . ILE A 1 194 ? -18.433 -17.070 15.828 1.00 94.56 194 ILE A N 1
ATOM 1538 C CA . ILE A 1 194 ? -17.481 -16.008 16.181 1.00 94.56 194 ILE A CA 1
ATOM 1539 C C . ILE A 1 194 ? -18.062 -15.130 17.299 1.00 94.56 194 ILE A C 1
ATOM 1541 O O . ILE A 1 194 ? -17.395 -14.878 18.303 1.00 94.56 194 ILE A O 1
ATOM 1545 N N . TYR A 1 195 ? -19.310 -14.684 17.167 1.00 95.44 195 TYR A N 1
ATOM 1546 C CA . TYR A 1 195 ? -19.976 -13.843 18.161 1.00 95.44 195 TYR A CA 1
ATOM 1547 C C . TYR A 1 195 ? -20.010 -14.508 19.544 1.00 95.44 195 TYR A C 1
ATOM 1549 O O . TYR A 1 195 ? -19.704 -13.862 20.554 1.00 95.44 195 TYR A O 1
ATOM 1557 N N . ASP A 1 196 ? -20.329 -15.803 19.588 1.00 94.50 196 ASP A N 1
ATOM 1558 C CA . ASP A 1 196 ? -20.341 -16.599 20.818 1.00 94.50 196 ASP A CA 1
ATOM 1559 C C . ASP A 1 196 ? -18.945 -16.759 21.420 1.00 94.50 196 ASP A C 1
ATOM 1561 O O . ASP A 1 196 ? -18.781 -16.585 22.629 1.00 94.50 196 ASP A O 1
ATOM 1565 N N . HIS A 1 197 ? -17.924 -17.004 20.594 1.00 93.75 197 HIS A N 1
ATOM 1566 C CA . HIS A 1 197 ? -16.534 -17.110 21.046 1.00 93.75 197 HIS A CA 1
ATOM 1567 C C . HIS A 1 197 ? -16.060 -15.852 21.788 1.00 93.75 197 HIS A C 1
ATOM 1569 O O . HIS A 1 197 ? -15.355 -15.941 22.795 1.00 93.75 197 HIS A O 1
ATOM 1575 N N . TYR A 1 198 ? -16.491 -14.674 21.333 1.00 94.44 198 TYR A N 1
ATOM 1576 C CA . TYR A 1 198 ? -16.169 -13.391 21.962 1.00 94.44 198 TYR A CA 1
ATOM 1577 C C . TYR A 1 198 ? -17.196 -12.939 23.013 1.00 94.44 198 TYR A C 1
ATOM 1579 O O . TYR A 1 198 ? -17.138 -11.796 23.466 1.00 94.44 198 TYR A O 1
ATOM 1587 N N . ASN A 1 199 ? -18.131 -13.796 23.444 1.00 93.75 199 ASN A N 1
ATOM 1588 C CA . ASN A 1 199 ? -19.180 -13.470 24.426 1.00 93.75 199 ASN A CA 1
ATOM 1589 C C . ASN A 1 199 ? -19.965 -12.190 24.065 1.00 93.75 199 ASN A C 1
ATOM 1591 O O . ASN A 1 199 ? -20.236 -11.333 24.917 1.00 93.75 199 ASN A O 1
ATOM 1595 N N . GLY A 1 200 ? -20.245 -12.005 22.774 1.00 93.38 200 GLY A N 1
ATOM 1596 C CA . GLY A 1 200 ? -20.896 -10.816 22.228 1.00 93.38 200 GLY A CA 1
ATOM 1597 C C . GLY A 1 200 ? -20.087 -9.518 22.311 1.00 93.38 200 GLY A C 1
ATOM 1598 O O . GLY A 1 200 ? -20.623 -8.439 22.052 1.00 93.38 200 GLY A O 1
ATOM 1599 N N . GLN A 1 201 ? -18.799 -9.579 22.665 1.00 95.12 201 GLN A N 1
ATOM 1600 C CA . GLN A 1 201 ? -17.865 -8.448 22.629 1.00 95.12 201 GLN A CA 1
ATOM 1601 C C . GLN A 1 201 ? -17.324 -8.230 21.214 1.00 95.12 201 GLN A C 1
ATOM 1603 O O . GLN A 1 201 ? -16.122 -8.309 20.980 1.00 95.12 201 GLN A O 1
ATOM 1608 N N . VAL A 1 202 ? -18.227 -7.956 20.273 1.00 96.12 202 VAL A N 1
ATOM 1609 C CA . VAL A 1 202 ? -17.895 -7.692 18.870 1.00 96.12 202 VAL A CA 1
ATOM 1610 C C . VAL A 1 202 ? -18.191 -6.239 18.528 1.00 96.12 202 VAL A C 1
ATOM 1612 O O . VAL A 1 202 ? -19.253 -5.702 18.862 1.00 96.12 202 VAL A O 1
ATOM 1615 N N . TYR A 1 203 ? -17.225 -5.596 17.883 1.00 96.56 203 TYR A N 1
ATOM 1616 C CA . TYR A 1 203 ? -17.252 -4.173 17.606 1.00 96.56 203 TYR A CA 1
ATOM 1617 C C . TYR A 1 203 ? -16.750 -3.851 16.202 1.00 96.56 203 TYR A C 1
ATOM 1619 O O . TYR A 1 203 ? -15.860 -4.523 15.692 1.00 96.56 203 TYR A O 1
ATOM 1627 N N . ALA A 1 204 ? -17.265 -2.774 15.620 1.00 96.56 204 ALA A N 1
ATOM 1628 C CA . ALA A 1 204 ? -16.817 -2.211 14.354 1.00 96.56 204 ALA A CA 1
ATOM 1629 C C . ALA A 1 204 ? -16.283 -0.794 14.566 1.00 96.56 204 ALA A C 1
ATOM 1631 O O . ALA A 1 204 ? -16.939 0.028 15.214 1.00 96.56 204 ALA A O 1
ATOM 1632 N N . TYR A 1 205 ? -15.094 -0.518 14.030 1.00 97.38 205 TYR A N 1
ATOM 1633 C CA . TYR A 1 205 ? -14.536 0.828 13.986 1.00 97.38 205 TYR A CA 1
ATOM 1634 C C . TYR A 1 205 ? -14.859 1.471 12.640 1.00 97.38 205 TYR A C 1
ATOM 1636 O O . TYR A 1 205 ? -14.359 1.033 11.605 1.00 97.38 205 TYR A O 1
ATOM 1644 N N . ILE A 1 206 ? -15.699 2.503 12.669 1.00 96.12 206 ILE A N 1
ATOM 1645 C CA . ILE A 1 206 ? -16.033 3.321 11.503 1.00 96.12 206 ILE A CA 1
ATOM 1646 C C . ILE A 1 206 ? -15.103 4.529 11.487 1.00 96.12 206 ILE A C 1
ATOM 1648 O O . ILE A 1 206 ? -15.041 5.266 12.474 1.00 96.12 206 ILE A O 1
ATOM 1652 N N . HIS A 1 207 ? -14.382 4.736 10.388 1.00 96.12 207 HIS A N 1
ATOM 1653 C CA . HIS A 1 207 ? -13.405 5.816 10.273 1.00 96.12 207 HIS A CA 1
ATOM 1654 C C . HIS A 1 207 ? -13.275 6.339 8.843 1.00 96.12 207 HIS A C 1
ATOM 1656 O O . HIS A 1 207 ? -13.547 5.632 7.876 1.00 96.12 207 HIS A O 1
ATOM 1662 N N . HIS A 1 208 ? -12.804 7.573 8.701 1.00 95.69 208 HIS A N 1
ATOM 1663 C CA . HIS A 1 208 ? -12.435 8.127 7.401 1.00 95.69 208 HIS A CA 1
ATOM 1664 C C . HIS A 1 208 ? -11.176 7.446 6.853 1.00 95.69 208 HIS A C 1
ATOM 1666 O O . HIS A 1 208 ? -10.280 7.044 7.606 1.00 95.69 208 HIS A O 1
ATOM 1672 N N . THR A 1 209 ? -11.115 7.290 5.533 1.00 94.38 209 THR A N 1
ATOM 1673 C CA . THR A 1 209 ? -10.120 6.444 4.857 1.00 94.38 209 THR A CA 1
ATOM 1674 C C . THR A 1 209 ? -9.359 7.152 3.748 1.00 94.38 209 THR A C 1
ATOM 1676 O O . THR A 1 209 ? -8.290 6.666 3.382 1.00 94.38 209 THR A O 1
ATOM 1679 N N . LEU A 1 210 ? -9.868 8.277 3.234 1.00 91.25 210 LEU A N 1
ATOM 1680 C CA . LEU A 1 210 ? -9.180 9.115 2.252 1.00 91.25 210 LEU A CA 1
ATOM 1681 C C . LEU A 1 210 ? -8.454 10.274 2.939 1.00 91.25 210 LEU A C 1
ATOM 1683 O O . LEU A 1 210 ? -7.261 10.474 2.713 1.00 91.25 210 LEU A O 1
ATOM 1687 N N . THR A 1 211 ? -9.156 11.018 3.798 1.00 90.00 211 THR A N 1
ATOM 1688 C CA . THR A 1 211 ? -8.633 12.246 4.416 1.00 90.00 211 THR A CA 1
ATOM 1689 C C . THR A 1 211 ? -7.824 12.010 5.678 1.00 90.00 211 THR A C 1
ATOM 1691 O O . THR A 1 211 ? -7.128 12.921 6.099 1.00 90.00 211 THR A O 1
ATOM 1694 N N . LYS A 1 212 ? -7.914 10.824 6.288 1.00 93.00 212 LYS A N 1
ATOM 1695 C CA . LYS A 1 212 ? -7.153 10.461 7.490 1.00 93.00 212 LYS A CA 1
ATOM 1696 C C . LYS A 1 212 ? -6.165 9.349 7.184 1.00 93.00 212 LYS A C 1
ATOM 1698 O O . LYS A 1 212 ? -6.511 8.400 6.476 1.00 93.00 212 LYS A O 1
ATOM 1703 N N . SER A 1 213 ? -4.959 9.417 7.738 1.00 93.81 213 SER A N 1
ATOM 1704 C CA . SER A 1 213 ? -3.988 8.316 7.677 1.00 93.81 213 SER A CA 1
ATOM 1705 C C . SER A 1 213 ? -4.343 7.185 8.656 1.00 93.81 213 SER A C 1
ATOM 1707 O O . SER A 1 213 ? -5.125 7.381 9.591 1.00 93.81 213 SER A O 1
ATOM 1709 N N . PRO A 1 214 ? -3.744 5.987 8.515 1.00 96.56 214 PRO A N 1
ATOM 1710 C CA . PRO A 1 214 ? -3.847 4.937 9.525 1.00 96.56 214 PRO A CA 1
ATOM 1711 C C . PRO A 1 214 ? -3.298 5.361 10.896 1.00 96.56 214 PRO A C 1
ATOM 1713 O O . PRO A 1 214 ? -3.798 4.901 11.923 1.00 96.56 214 PRO A O 1
ATOM 1716 N N . ILE A 1 215 ? -2.304 6.258 10.929 1.00 96.38 215 ILE A N 1
ATOM 1717 C CA . ILE A 1 215 ? -1.748 6.818 12.169 1.00 96.38 215 ILE A CA 1
ATOM 1718 C C . ILE A 1 215 ? -2.797 7.684 12.859 1.00 96.38 215 ILE A C 1
ATOM 1720 O O . ILE A 1 215 ? -3.053 7.516 14.054 1.00 96.38 215 ILE A O 1
ATOM 1724 N N . GLU A 1 216 ? -3.443 8.580 12.121 1.00 96.06 216 GLU A N 1
ATOM 1725 C CA . GLU A 1 216 ? -4.534 9.387 12.650 1.00 96.06 216 GLU A CA 1
ATOM 1726 C C . GLU A 1 216 ? -5.712 8.515 13.099 1.00 96.06 216 GLU A C 1
ATOM 1728 O O . GLU A 1 216 ? -6.164 8.664 14.236 1.00 96.06 216 GLU A O 1
ATOM 1733 N N . ASN A 1 217 ? -6.137 7.546 12.277 1.00 97.50 217 ASN A N 1
ATOM 1734 C CA . ASN A 1 217 ? -7.208 6.605 12.616 1.00 97.50 217 ASN A CA 1
ATOM 1735 C C . ASN A 1 217 ? -6.932 5.902 13.960 1.00 97.50 217 ASN A C 1
ATOM 1737 O O . ASN A 1 217 ? -7.794 5.864 14.835 1.00 97.50 217 ASN A O 1
ATOM 1741 N N . VAL A 1 218 ? -5.716 5.398 14.192 1.00 97.94 218 VAL A N 1
ATOM 1742 C CA . VAL A 1 218 ? -5.370 4.773 15.483 1.00 97.94 218 VAL A CA 1
ATOM 1743 C C . VAL A 1 218 ? -5.293 5.796 16.618 1.00 97.94 218 VAL A C 1
ATOM 1745 O O . VAL A 1 218 ? -5.726 5.519 17.739 1.00 97.94 218 VAL A O 1
ATOM 1748 N N . SER A 1 219 ? -4.777 6.996 16.353 1.00 97.00 219 SER A N 1
ATOM 1749 C CA . SER A 1 219 ? -4.723 8.086 17.335 1.00 97.00 219 SER A CA 1
ATOM 1750 C C . SER A 1 219 ? -6.113 8.468 17.854 1.00 97.00 219 SER A C 1
ATOM 1752 O O . SER A 1 219 ? -6.257 8.765 19.052 1.00 97.00 219 SER A O 1
ATOM 1754 N N . ASP A 1 220 ? -7.111 8.427 16.970 1.00 95.94 220 ASP A N 1
ATOM 1755 C CA . ASP A 1 220 ? -8.528 8.636 17.260 1.00 95.94 220 ASP A CA 1
ATOM 1756 C C . ASP A 1 220 ? -9.145 7.428 17.964 1.00 95.94 220 ASP A C 1
ATOM 1758 O O . ASP A 1 220 ? -9.750 7.593 19.023 1.00 95.94 220 ASP A O 1
ATOM 1762 N N . LEU A 1 221 ? -8.911 6.212 17.465 1.00 96.31 221 LEU A N 1
ATOM 1763 C CA . LEU A 1 221 ? -9.388 4.965 18.072 1.00 96.31 221 LEU A CA 1
ATOM 1764 C C . LEU A 1 221 ? -8.941 4.812 19.535 1.00 96.31 221 LEU A C 1
ATOM 1766 O O . LEU A 1 221 ? -9.723 4.411 20.396 1.00 96.31 221 LEU A O 1
ATOM 1770 N N . LEU A 1 222 ? -7.712 5.214 19.870 1.00 95.81 222 LEU A N 1
ATOM 1771 C CA . LEU A 1 222 ? -7.215 5.216 21.252 1.00 95.81 222 LEU A CA 1
ATOM 1772 C C . LEU A 1 222 ? -7.978 6.176 22.186 1.00 95.81 222 LEU A C 1
ATOM 1774 O O . LEU A 1 222 ? -7.749 6.146 23.399 1.00 95.81 222 LEU A O 1
ATOM 1778 N N . ASN A 1 223 ? -8.847 7.057 21.681 1.00 93.00 223 ASN A N 1
ATOM 1779 C CA . ASN A 1 223 ? -9.775 7.839 22.507 1.00 93.00 223 ASN A CA 1
ATOM 1780 C C . ASN A 1 223 ? -11.011 7.032 22.929 1.00 93.00 223 ASN A C 1
ATOM 1782 O O . ASN A 1 223 ? -11.563 7.310 24.000 1.00 93.00 223 ASN A O 1
ATOM 1786 N N . GLU A 1 224 ? -11.382 6.026 22.136 1.00 92.25 224 GLU A N 1
ATOM 1787 C CA . GLU A 1 224 ? -12.597 5.215 22.281 1.00 92.25 224 GLU A CA 1
ATOM 1788 C C . GLU A 1 224 ? -12.386 3.911 23.070 1.00 92.25 224 GLU A C 1
ATOM 1790 O O . GLU A 1 224 ? -13.358 3.257 23.452 1.00 92.25 224 GLU A O 1
ATOM 1795 N N . ILE A 1 225 ? -11.129 3.546 23.350 1.00 91.44 225 ILE A N 1
ATOM 1796 C CA . ILE A 1 225 ? -10.756 2.344 24.114 1.00 91.44 225 ILE A CA 1
ATOM 1797 C C . ILE A 1 225 ? -10.389 2.714 25.553 1.00 91.44 225 ILE A C 1
ATOM 1799 O O . ILE A 1 225 ? -9.511 3.553 25.750 1.00 91.44 225 ILE A O 1
ATOM 1803 N N . ASP A 1 226 ? -10.992 2.081 26.563 1.00 88.81 226 ASP A N 1
ATOM 1804 C CA . ASP A 1 226 ? -10.609 2.232 27.975 1.00 88.81 226 ASP A CA 1
ATOM 1805 C C . ASP A 1 226 ? -9.267 1.540 28.306 1.00 88.81 226 ASP A C 1
ATOM 1807 O O . ASP A 1 226 ? -8.401 1.367 27.448 1.00 88.81 226 ASP A O 1
ATOM 1811 N N . LYS A 1 227 ? -9.000 1.260 29.586 1.00 90.31 227 LYS A N 1
ATOM 1812 C CA . LYS A 1 227 ? -7.732 0.665 30.027 1.00 90.31 227 LYS A CA 1
ATOM 1813 C C . LYS A 1 227 ? -7.812 -0.859 30.077 1.00 90.31 227 LYS A C 1
ATOM 1815 O O . LYS A 1 227 ? -8.862 -1.393 30.400 1.00 90.31 227 LYS A O 1
ATOM 1820 N N . ASN A 1 228 ? -6.671 -1.520 29.876 1.00 91.81 228 ASN A N 1
ATOM 1821 C CA . ASN A 1 228 ? -6.480 -2.970 30.022 1.00 91.81 228 ASN A CA 1
ATOM 1822 C C . ASN A 1 228 ? -7.350 -3.823 29.084 1.00 91.81 228 ASN A C 1
ATOM 1824 O O . ASN A 1 228 ? -7.725 -4.941 29.420 1.00 91.81 228 ASN A O 1
ATOM 1828 N N . VAL A 1 229 ? -7.660 -3.296 27.901 1.00 93.38 229 VAL A N 1
ATOM 1829 C CA . VAL A 1 229 ? -8.496 -3.984 26.917 1.00 93.38 229 VAL A CA 1
ATOM 1830 C C . VAL A 1 229 ? -7.659 -4.956 26.092 1.00 93.38 229 VAL A C 1
ATOM 1832 O O . VAL A 1 229 ? -6.614 -4.592 25.550 1.00 93.38 229 VAL A O 1
ATOM 1835 N N . SER A 1 230 ? -8.164 -6.176 25.950 1.00 94.88 230 SER A N 1
ATOM 1836 C CA . SER A 1 230 ? -7.588 -7.216 25.104 1.00 94.88 230 SER A CA 1
ATOM 1837 C C . SER A 1 230 ? -8.370 -7.341 23.797 1.00 94.88 230 SER A C 1
ATOM 1839 O O . SER A 1 230 ? -9.589 -7.498 23.814 1.00 94.88 230 SER A O 1
ATOM 1841 N N . ILE A 1 231 ? -7.675 -7.235 22.666 1.00 96.25 231 ILE A N 1
ATOM 1842 C CA . ILE A 1 231 ? -8.258 -7.046 21.336 1.00 96.25 231 ILE A CA 1
ATOM 1843 C C . ILE A 1 231 ? -7.736 -8.126 20.389 1.00 96.25 231 ILE A C 1
ATOM 1845 O O . ILE A 1 231 ? -6.524 -8.313 20.247 1.00 96.25 231 ILE A O 1
ATOM 1849 N N . ASP A 1 232 ? -8.660 -8.779 19.697 1.00 97.38 232 ASP A N 1
ATOM 1850 C CA . ASP A 1 232 ? -8.399 -9.440 18.426 1.00 97.38 232 ASP A CA 1
ATOM 1851 C C . ASP A 1 232 ? -9.019 -8.621 17.304 1.00 97.38 232 ASP A C 1
ATOM 1853 O O . ASP A 1 232 ? -10.023 -7.936 17.499 1.00 97.38 232 ASP A O 1
ATOM 1857 N N . ILE A 1 233 ? -8.409 -8.670 16.128 1.00 97.88 233 ILE A N 1
ATOM 1858 C CA . ILE A 1 233 ? -8.779 -7.810 15.012 1.00 97.88 233 ILE A CA 1
ATOM 1859 C C . ILE A 1 233 ? -9.076 -8.672 13.797 1.00 97.88 233 ILE A C 1
ATOM 1861 O O . ILE A 1 233 ? -8.284 -9.549 13.453 1.00 97.88 233 ILE A O 1
ATOM 1865 N N . ILE A 1 234 ? -10.169 -8.365 13.110 1.00 97.75 234 ILE A N 1
ATOM 1866 C CA . ILE A 1 234 ? -10.359 -8.724 11.711 1.00 97.75 234 ILE A CA 1
ATOM 1867 C C . ILE A 1 234 ? -10.416 -7.449 10.881 1.00 97.75 234 ILE A C 1
ATOM 1869 O O . ILE A 1 234 ? -11.032 -6.452 11.257 1.00 97.75 234 ILE A O 1
ATOM 1873 N N . SER A 1 235 ? -9.716 -7.453 9.758 1.00 97.69 235 SER A N 1
ATOM 1874 C CA . SER A 1 235 ? -9.580 -6.261 8.932 1.00 97.69 235 SER A CA 1
ATOM 1875 C C . SER A 1 235 ? -9.635 -6.591 7.456 1.00 97.69 235 SER A C 1
ATOM 1877 O O . SER A 1 235 ? -9.229 -7.678 7.044 1.00 97.69 235 SER A O 1
ATOM 1879 N N . HIS A 1 236 ? -10.109 -5.630 6.672 1.00 96.06 236 HIS A N 1
ATOM 1880 C CA . HIS A 1 236 ? -10.171 -5.725 5.219 1.00 96.06 236 HIS A CA 1
ATOM 1881 C C . HIS A 1 236 ? -9.365 -4.602 4.571 1.00 96.06 236 HIS A C 1
ATOM 1883 O O . HIS A 1 236 ? -9.444 -3.447 4.999 1.00 96.06 236 HIS A O 1
ATOM 1889 N N . SER A 1 237 ? -8.605 -4.929 3.524 1.00 94.50 237 SER A N 1
ATOM 1890 C CA . SER A 1 237 ? -7.882 -3.954 2.705 1.00 94.50 237 SER A CA 1
ATOM 1891 C C . SER A 1 237 ? -7.010 -3.018 3.563 1.00 94.50 237 SER A C 1
ATOM 1893 O O . SER A 1 237 ? -6.300 -3.480 4.461 1.00 94.50 237 SER A O 1
ATOM 1895 N N . ARG A 1 238 ? -7.058 -1.697 3.336 1.00 95.38 238 ARG A N 1
ATOM 1896 C CA . ARG A 1 238 ? -6.359 -0.664 4.130 1.00 95.38 238 ARG A CA 1
ATOM 1897 C C . ARG A 1 238 ? -6.606 -0.773 5.639 1.00 95.38 238 ARG A C 1
ATOM 1899 O O . ARG A 1 238 ? -5.737 -0.386 6.418 1.00 95.38 238 ARG A O 1
ATOM 1906 N N . GLY A 1 239 ? -7.736 -1.330 6.077 1.00 97.00 239 GLY A N 1
ATOM 1907 C CA . GLY A 1 239 ? -8.008 -1.583 7.493 1.00 97.00 239 GLY A CA 1
ATOM 1908 C C . GLY A 1 239 ? -6.948 -2.469 8.152 1.00 97.00 239 GLY A C 1
ATOM 1909 O O . GLY A 1 239 ? -6.671 -2.322 9.340 1.00 97.00 239 GLY A O 1
ATOM 1910 N N . GLY A 1 240 ? -6.278 -3.336 7.384 1.00 95.56 240 GLY A N 1
ATOM 1911 C CA . GLY A 1 240 ? -5.150 -4.127 7.876 1.00 95.56 240 GLY A CA 1
ATOM 1912 C C . GLY A 1 240 ? -3.919 -3.285 8.220 1.00 95.56 240 GLY A C 1
ATOM 1913 O O . GLY A 1 240 ? -3.191 -3.631 9.145 1.00 95.56 240 GLY A O 1
ATOM 1914 N N . ILE A 1 241 ? -3.724 -2.145 7.555 1.00 95.50 241 ILE A N 1
ATOM 1915 C CA . ILE A 1 241 ? -2.670 -1.179 7.895 1.00 95.50 241 ILE A CA 1
ATOM 1916 C C . ILE A 1 241 ? -3.026 -0.435 9.192 1.00 95.50 241 ILE A C 1
ATOM 1918 O O . ILE A 1 241 ? -2.172 -0.203 10.044 1.00 95.50 241 ILE A O 1
ATOM 1922 N N . VAL A 1 242 ? -4.303 -0.098 9.390 1.00 97.56 242 VAL A N 1
ATOM 1923 C CA . VAL A 1 242 ? -4.788 0.470 10.663 1.00 97.56 242 VAL A CA 1
ATOM 1924 C C . VAL A 1 242 ? -4.582 -0.537 11.803 1.00 97.56 242 VAL A C 1
ATOM 1926 O O . VAL A 1 242 ? -4.107 -0.169 12.878 1.00 97.56 242 VAL A O 1
ATOM 1929 N N . ALA A 1 243 ? -4.869 -1.821 11.559 1.00 96.62 243 ALA A N 1
ATOM 1930 C CA . ALA A 1 243 ? -4.619 -2.905 12.508 1.00 96.62 243 ALA A CA 1
ATOM 1931 C C . ALA A 1 243 ? -3.126 -3.052 12.846 1.00 96.62 243 ALA A C 1
ATOM 1933 O O . ALA A 1 243 ? -2.770 -3.236 14.010 1.00 96.62 243 ALA A O 1
ATOM 1934 N N . ASP A 1 244 ? -2.254 -2.925 11.846 1.00 93.94 244 ASP A N 1
ATOM 1935 C CA . ASP A 1 244 ? -0.801 -2.915 12.006 1.00 93.94 244 ASP A CA 1
ATOM 1936 C C . ASP A 1 244 ? -0.348 -1.766 12.924 1.00 93.94 244 ASP A C 1
ATOM 1938 O O . ASP A 1 244 ? 0.338 -2.003 13.923 1.00 93.94 244 ASP A O 1
ATOM 1942 N N . VAL A 1 245 ? -0.806 -0.536 12.678 1.00 95.62 245 VAL A N 1
ATOM 1943 C CA . VAL A 1 245 ? -0.494 0.611 13.548 1.00 95.62 245 VAL A CA 1
ATOM 1944 C C . VAL A 1 245 ? -1.036 0.405 14.971 1.00 95.62 245 VAL A C 1
ATOM 1946 O O . VAL A 1 245 ? -0.346 0.711 15.948 1.00 95.62 245 VAL A O 1
ATOM 1949 N N . LEU A 1 246 ? -2.232 -0.171 15.128 1.00 96.31 246 LEU A N 1
ATOM 1950 C CA . LEU A 1 246 ? -2.789 -0.484 16.448 1.00 96.31 246 LEU A CA 1
ATOM 1951 C C . LEU A 1 246 ? -1.957 -1.552 17.174 1.00 96.31 246 LEU A C 1
ATOM 1953 O O . LEU A 1 246 ? -1.764 -1.458 18.385 1.00 96.31 246 LEU A O 1
ATOM 1957 N N . ALA A 1 247 ? -1.392 -2.522 16.453 1.00 94.69 247 ALA A N 1
ATOM 1958 C CA . ALA A 1 247 ? -0.510 -3.546 17.014 1.00 94.69 247 ALA A CA 1
ATOM 1959 C C . ALA A 1 247 ? 0.758 -2.956 17.649 1.00 94.69 247 ALA A C 1
ATOM 1961 O O . ALA A 1 247 ? 1.268 -3.498 18.634 1.00 94.69 247 ALA A O 1
ATOM 1962 N N . ARG A 1 248 ? 1.248 -1.816 17.141 1.00 94.06 248 ARG A N 1
ATOM 1963 C CA . ARG A 1 248 ? 2.371 -1.074 17.744 1.00 94.06 248 ARG A CA 1
ATOM 1964 C C . ARG A 1 248 ? 2.035 -0.505 19.121 1.00 94.06 248 ARG A C 1
ATOM 1966 O O . ARG A 1 248 ? 2.937 -0.230 19.906 1.00 94.06 248 ARG A O 1
ATOM 1973 N N . CYS A 1 249 ? 0.752 -0.335 19.426 1.00 95.88 249 CYS A N 1
ATOM 1974 C CA . CYS A 1 249 ? 0.271 0.208 20.693 1.00 95.88 249 CYS A CA 1
ATOM 1975 C C . CYS A 1 249 ? 0.153 -0.851 21.806 1.00 95.88 249 CYS A C 1
ATOM 1977 O O . CYS A 1 249 ? -0.226 -0.499 22.925 1.00 95.88 249 CYS A O 1
ATOM 1979 N N . ASP A 1 250 ? 0.457 -2.123 21.519 1.00 95.69 250 ASP A N 1
ATOM 1980 C CA . ASP A 1 250 ? 0.438 -3.204 22.506 1.00 95.69 250 ASP A CA 1
ATOM 1981 C C . ASP A 1 250 ? 1.458 -2.949 23.624 1.00 95.69 250 ASP A C 1
ATOM 1983 O O . ASP A 1 250 ? 2.649 -2.760 23.370 1.00 95.69 250 ASP A O 1
ATOM 1987 N N . TYR A 1 251 ? 1.000 -2.964 24.878 1.00 95.56 251 TYR A N 1
ATOM 1988 C CA . TYR A 1 251 ? 1.844 -2.617 26.027 1.00 95.56 251 TYR A CA 1
ATOM 1989 C C . TYR A 1 251 ? 2.975 -3.613 26.298 1.00 95.56 251 TYR A C 1
ATOM 1991 O O . TYR A 1 251 ? 3.870 -3.316 27.090 1.00 95.56 251 TYR A O 1
ATOM 1999 N N . ARG A 1 252 ? 2.904 -4.809 25.707 1.00 94.69 252 ARG A N 1
ATOM 2000 C CA . ARG A 1 252 ? 3.893 -5.883 25.860 1.00 94.69 252 ARG A CA 1
ATOM 2001 C C . ARG A 1 252 ? 5.076 -5.717 24.908 1.00 94.69 252 ARG A C 1
ATOM 2003 O O . ARG A 1 252 ? 6.075 -6.413 25.076 1.00 94.69 252 ARG A O 1
ATOM 2010 N N . ASN A 1 253 ? 4.960 -4.841 23.910 1.00 92.94 253 ASN A N 1
ATOM 2011 C CA . ASN A 1 253 ? 6.043 -4.567 22.976 1.00 92.94 253 ASN A CA 1
ATOM 2012 C C . ASN A 1 253 ? 7.212 -3.873 23.684 1.00 92.94 253 ASN A C 1
ATOM 2014 O O . ASN A 1 253 ? 7.021 -3.099 24.620 1.00 92.94 253 ASN A O 1
ATOM 2018 N N . GLU A 1 254 ? 8.424 -4.116 23.185 1.00 91.25 254 GLU A N 1
ATOM 2019 C CA . GLU A 1 254 ? 9.634 -3.426 23.649 1.00 91.25 254 GLU A CA 1
ATOM 2020 C C . GLU A 1 254 ? 9.555 -1.916 23.380 1.00 91.25 254 GLU A C 1
ATOM 2022 O O . GLU A 1 254 ? 9.911 -1.103 24.231 1.00 91.25 254 GLU A O 1
ATOM 2027 N N . ILE A 1 255 ? 9.011 -1.550 22.216 1.00 91.19 255 ILE A N 1
ATOM 2028 C CA . ILE A 1 255 ? 8.726 -0.173 21.818 1.00 91.19 255 ILE A CA 1
ATOM 2029 C C . ILE A 1 255 ? 7.211 -0.047 21.640 1.00 91.19 255 ILE A C 1
ATOM 2031 O O . ILE A 1 255 ? 6.617 -0.736 20.810 1.00 91.19 255 ILE A O 1
ATOM 2035 N N . ILE A 1 256 ? 6.586 0.833 22.426 1.00 95.12 256 ILE A N 1
ATOM 2036 C CA . ILE A 1 256 ? 5.152 1.134 22.341 1.00 95.12 256 ILE A CA 1
ATOM 2037 C C . ILE A 1 256 ? 4.975 2.407 21.511 1.00 95.12 256 ILE A C 1
ATOM 2039 O O . ILE A 1 256 ? 5.395 3.484 21.934 1.00 95.12 256 ILE A O 1
ATOM 2043 N N . GLY A 1 257 ? 4.308 2.293 20.363 1.00 94.25 257 GLY A N 1
ATOM 2044 C CA . GLY A 1 257 ? 4.137 3.392 19.412 1.00 94.25 257 GLY A CA 1
ATOM 2045 C C . GLY A 1 257 ? 5.321 3.514 18.451 1.00 94.25 257 GLY A C 1
ATOM 2046 O O . GLY A 1 257 ? 5.721 2.514 17.853 1.00 94.25 257 GLY A O 1
ATOM 2047 N N . PHE A 1 258 ? 5.843 4.728 18.283 1.00 94.38 258 PHE A N 1
ATOM 2048 C CA . PHE A 1 258 ? 6.850 5.110 17.285 1.00 94.38 258 PHE A CA 1
ATOM 2049 C C . PHE A 1 258 ? 8.121 5.688 17.917 1.00 94.38 258 PHE A C 1
ATOM 2051 O O . PHE A 1 258 ? 8.051 6.345 18.957 1.00 94.38 258 PHE A O 1
ATOM 2058 N N . THR A 1 259 ? 9.275 5.473 17.292 1.00 93.00 259 THR A N 1
ATOM 2059 C CA . THR A 1 259 ? 10.561 6.061 17.693 1.00 93.00 259 THR A CA 1
ATOM 2060 C C . THR A 1 259 ? 10.718 7.483 17.146 1.00 93.00 259 THR A C 1
ATOM 2062 O O . THR A 1 259 ? 10.001 7.900 16.236 1.00 93.00 259 THR A O 1
ATOM 2065 N N . GLU A 1 260 ? 11.663 8.247 17.704 1.00 91.88 260 GLU A N 1
ATOM 2066 C CA . GLU A 1 260 ? 12.000 9.581 17.181 1.00 91.88 260 GLU A CA 1
ATOM 2067 C C . GLU A 1 260 ? 12.562 9.506 15.751 1.00 91.88 260 GLU A C 1
ATOM 2069 O O . GLU A 1 260 ? 12.161 10.295 14.905 1.00 91.88 260 GLU A O 1
ATOM 2074 N N . GLU A 1 261 ? 13.388 8.499 15.445 1.00 89.56 261 GLU A N 1
ATOM 2075 C CA . GLU A 1 261 ? 13.946 8.281 14.100 1.00 89.56 261 GLU A CA 1
ATOM 2076 C C . GLU A 1 261 ? 12.849 8.074 13.043 1.00 89.56 261 GLU A C 1
ATOM 2078 O O . GLU A 1 261 ? 12.901 8.650 11.959 1.00 89.56 261 GLU A O 1
ATOM 2083 N N . GLU A 1 262 ? 11.815 7.293 13.362 1.00 90.81 262 GLU A N 1
ATOM 2084 C CA . GLU A 1 262 ? 10.664 7.100 12.474 1.00 90.81 262 GLU A CA 1
ATOM 2085 C C . GLU A 1 262 ? 9.870 8.394 12.276 1.00 90.81 262 GLU A C 1
ATOM 2087 O O . GLU A 1 262 ? 9.439 8.698 11.163 1.00 90.81 262 GLU A O 1
ATOM 2092 N N . MET A 1 263 ? 9.673 9.168 13.347 1.00 92.94 263 MET A N 1
ATOM 2093 C CA . MET A 1 263 ? 8.993 10.461 13.259 1.00 92.94 263 MET A CA 1
ATOM 2094 C C . MET A 1 263 ? 9.781 11.452 12.396 1.00 92.94 263 MET A C 1
ATOM 2096 O O . MET A 1 263 ? 9.163 12.202 11.642 1.00 92.94 263 MET A O 1
ATOM 2100 N N . ASP A 1 264 ? 11.113 11.430 12.454 1.00 88.31 264 ASP A N 1
ATOM 2101 C CA . ASP A 1 264 ? 11.975 12.263 11.613 1.00 88.31 264 ASP A CA 1
ATOM 2102 C C . ASP A 1 264 ? 11.898 11.867 10.130 1.00 88.31 264 ASP A C 1
ATOM 2104 O O . ASP A 1 264 ? 11.848 12.751 9.273 1.00 88.31 264 ASP A O 1
ATOM 2108 N N . ILE A 1 265 ? 11.810 10.569 9.812 1.00 85.75 265 ILE A N 1
ATOM 2109 C CA . ILE A 1 265 ? 11.619 10.082 8.432 1.00 85.75 265 ILE A CA 1
ATOM 2110 C C . ILE A 1 265 ? 10.281 10.578 7.861 1.00 85.75 265 ILE A C 1
ATOM 2112 O O . ILE A 1 265 ? 10.261 11.141 6.765 1.00 85.75 265 ILE A O 1
ATOM 2116 N N . ILE A 1 266 ? 9.175 10.432 8.607 1.00 88.44 266 ILE A N 1
ATOM 2117 C CA . ILE A 1 266 ? 7.864 10.968 8.190 1.00 88.44 266 ILE A CA 1
ATOM 2118 C C . ILE A 1 266 ? 7.941 12.479 8.005 1.00 88.44 266 ILE A C 1
ATOM 2120 O O . ILE A 1 266 ? 7.482 13.008 6.994 1.00 88.44 266 ILE A O 1
ATOM 2124 N N . LYS A 1 267 ? 8.525 13.181 8.979 1.00 86.94 267 LYS A N 1
ATOM 2125 C CA . LYS A 1 267 ? 8.631 14.636 8.947 1.00 86.94 267 LYS A CA 1
ATOM 2126 C C . LYS A 1 267 ? 9.390 15.116 7.715 1.00 86.94 267 LYS A C 1
ATOM 2128 O O . LYS A 1 267 ? 8.936 16.046 7.064 1.00 86.94 267 LYS A O 1
ATOM 2133 N N . LYS A 1 268 ? 10.511 14.472 7.382 1.00 84.19 268 LYS A N 1
ATOM 2134 C CA . LYS A 1 268 ? 11.332 14.816 6.216 1.00 84.19 268 LYS A CA 1
ATOM 2135 C C . LYS A 1 268 ? 10.534 14.726 4.914 1.00 84.19 268 LYS A C 1
ATOM 2137 O O . LYS A 1 268 ? 10.634 15.630 4.092 1.00 84.19 268 LYS A O 1
ATOM 2142 N N . GLU A 1 269 ? 9.755 13.659 4.726 1.00 82.44 269 GLU A N 1
ATOM 2143 C CA . GLU A 1 269 ? 8.911 13.511 3.534 1.00 82.44 269 GLU A CA 1
ATOM 2144 C C . GLU A 1 269 ? 7.815 14.579 3.498 1.00 82.44 269 GLU A C 1
ATOM 2146 O O . GLU A 1 269 ? 7.665 15.254 2.487 1.00 82.44 269 GLU A O 1
ATOM 2151 N N . MET A 1 270 ? 7.118 14.800 4.616 1.00 77.88 270 MET A N 1
ATOM 2152 C CA . MET A 1 270 ? 6.036 15.788 4.704 1.00 77.88 270 MET A CA 1
ATOM 2153 C C . MET A 1 270 ? 6.516 17.237 4.523 1.00 77.88 270 MET A C 1
ATOM 2155 O O . MET A 1 270 ? 5.841 18.014 3.855 1.00 77.88 270 MET A O 1
ATOM 2159 N N . ASP A 1 271 ? 7.678 17.602 5.074 1.00 74.88 271 ASP A N 1
ATOM 2160 C CA . ASP A 1 271 ? 8.279 18.938 4.926 1.00 74.88 271 ASP A CA 1
ATOM 2161 C C . ASP A 1 271 ? 8.778 19.189 3.486 1.00 74.88 271 ASP A C 1
ATOM 2163 O O . ASP A 1 271 ? 8.891 20.340 3.063 1.00 74.88 271 ASP A O 1
ATOM 2167 N N . GLY A 1 272 ? 9.096 18.126 2.737 1.00 66.19 272 GLY A N 1
ATOM 2168 C CA . GLY A 1 272 ? 9.553 18.194 1.345 1.00 66.19 272 GLY A CA 1
ATOM 2169 C C . GLY A 1 272 ? 8.431 18.344 0.314 1.00 66.19 272 GLY A C 1
ATOM 2170 O O . GLY A 1 272 ? 8.715 18.600 -0.857 1.00 66.19 272 GLY A O 1
ATOM 2171 N N . LEU A 1 273 ? 7.172 18.189 0.726 1.00 65.75 273 LEU A N 1
ATOM 2172 C CA . LEU A 1 273 ? 6.015 18.385 -0.136 1.00 65.75 273 LEU A CA 1
ATOM 2173 C C . LEU A 1 273 ? 5.626 19.867 -0.137 1.00 65.75 273 LEU A C 1
ATOM 2175 O O . LEU A 1 273 ? 5.322 20.442 0.909 1.00 65.75 273 LEU A O 1
ATOM 2179 N N . GLU A 1 274 ? 5.574 20.492 -1.316 1.00 54.56 274 GLU A N 1
ATOM 2180 C CA . GLU A 1 274 ? 4.988 21.828 -1.498 1.00 54.56 274 GLU A CA 1
ATOM 2181 C C . GLU A 1 274 ? 3.450 21.754 -1.370 1.00 54.56 274 GLU A C 1
ATOM 2183 O O . GLU A 1 274 ? 2.697 22.007 -2.304 1.00 54.56 274 GLU A O 1
ATOM 2188 N N . LEU A 1 275 ? 2.951 21.392 -0.184 1.00 55.44 275 LEU A N 1
ATOM 2189 C CA . LEU A 1 275 ? 1.523 21.299 0.161 1.00 55.44 275 LEU A CA 1
ATOM 2190 C C . LEU A 1 275 ? 0.840 22.680 0.280 1.00 55.44 275 LEU A C 1
ATOM 2192 O O . LEU A 1 275 ? -0.267 22.788 0.813 1.00 55.44 275 LEU A O 1
ATOM 2196 N N . SER A 1 276 ? 1.494 23.750 -0.180 1.00 44.50 276 SER A N 1
ATOM 2197 C CA . SER A 1 276 ? 1.248 25.125 0.262 1.00 44.50 276 SER A CA 1
ATOM 2198 C C . SER A 1 276 ? -0.066 25.751 -0.204 1.00 44.50 276 SER A C 1
ATOM 2200 O O . SER A 1 276 ? -0.507 26.694 0.447 1.00 44.50 276 SER A O 1
ATOM 2202 N N . ASP A 1 277 ? -0.737 25.215 -1.231 1.00 43.12 277 ASP A N 1
ATOM 2203 C CA . ASP A 1 277 ? -1.934 25.861 -1.802 1.00 43.12 277 ASP A CA 1
ATOM 2204 C C . ASP A 1 277 ? -3.233 25.020 -1.769 1.00 43.12 277 ASP A C 1
ATOM 2206 O O . ASP A 1 277 ? -4.303 25.544 -2.085 1.00 43.12 277 ASP A O 1
ATOM 2210 N N . LEU A 1 278 ? -3.202 23.743 -1.350 1.00 48.19 278 LEU A N 1
ATOM 2211 C CA . LEU A 1 278 ? -4.372 22.833 -1.427 1.00 48.19 278 LEU A CA 1
ATOM 2212 C C . LEU A 1 278 ? -4.967 22.403 -0.071 1.00 48.19 278 LEU A C 1
ATOM 2214 O O . LEU A 1 278 ? -6.128 21.978 -0.019 1.00 48.19 278 LEU A O 1
ATOM 2218 N N . LEU A 1 279 ? -4.228 22.544 1.032 1.00 50.41 279 LEU A N 1
ATOM 2219 C CA . LEU A 1 279 ? -4.710 22.250 2.386 1.00 50.41 279 LEU A CA 1
ATOM 2220 C C . LEU A 1 279 ? -5.135 23.549 3.084 1.00 50.41 279 LEU A C 1
ATOM 2222 O O . LEU A 1 279 ? -4.347 24.222 3.740 1.00 50.41 279 LEU A O 1
ATOM 2226 N N . ILE A 1 280 ? -6.405 23.926 2.920 1.00 43.56 280 ILE A N 1
ATOM 2227 C CA . ILE A 1 280 ? -6.969 25.162 3.498 1.00 43.56 280 ILE A CA 1
ATOM 2228 C C . ILE A 1 280 ? -7.071 25.098 5.039 1.00 43.56 280 ILE A C 1
ATOM 2230 O O . ILE A 1 280 ? -7.158 26.143 5.681 1.00 43.56 280 ILE A O 1
ATOM 2234 N N . ASP A 1 281 ? -6.975 23.917 5.654 1.00 48.00 281 ASP A N 1
ATOM 2235 C CA . ASP A 1 281 ? -7.007 23.766 7.108 1.00 48.00 281 ASP A CA 1
ATOM 2236 C C . ASP A 1 281 ? -5.661 23.264 7.643 1.00 48.00 281 ASP A C 1
ATOM 2238 O O . ASP A 1 281 ? -5.129 22.250 7.195 1.00 48.00 281 ASP A O 1
ATOM 2242 N N . LYS A 1 282 ? -5.115 23.974 8.642 1.00 49.50 282 LYS A N 1
ATOM 2243 C CA . LYS A 1 282 ? -3.988 23.517 9.473 1.00 49.50 282 LYS A CA 1
ATOM 2244 C C . LYS A 1 282 ? -4.438 22.336 10.341 1.00 49.50 282 LYS A C 1
ATOM 2246 O O . LYS A 1 282 ? -4.610 22.480 11.554 1.00 49.50 282 LYS A O 1
ATOM 2251 N N . GLU A 1 283 ? -4.694 21.192 9.721 1.00 59.06 283 GLU A N 1
ATOM 2252 C CA . GLU A 1 283 ? -4.867 19.929 10.429 1.00 59.06 283 GLU A CA 1
ATOM 2253 C C . GLU A 1 283 ? -3.540 19.528 11.100 1.00 59.06 283 GLU A C 1
ATOM 2255 O O . GLU A 1 283 ? -2.468 20.076 10.819 1.00 59.06 283 GLU A O 1
ATOM 2260 N N . LYS A 1 284 ? -3.625 18.647 12.101 1.00 64.38 284 LYS A N 1
ATOM 2261 C CA . LYS A 1 284 ? -2.441 18.161 12.819 1.00 64.38 284 LYS A CA 1
ATOM 2262 C C . LYS A 1 284 ? -1.552 17.391 11.848 1.00 64.38 284 LYS A C 1
ATOM 2264 O O . LYS A 1 284 ? -2.051 16.657 11.007 1.00 64.38 284 LYS A O 1
ATOM 2269 N N . SER A 1 285 ? -0.239 17.533 11.990 1.00 82.38 285 SER A N 1
ATOM 2270 C CA . SER A 1 285 ? 0.691 16.759 11.168 1.00 82.38 285 SER A CA 1
ATOM 2271 C C . SER A 1 285 ? 0.649 15.272 11.543 1.00 82.38 285 SER A C 1
ATOM 2273 O O . SER A 1 285 ? 0.347 14.923 12.688 1.00 82.38 285 SER A O 1
ATOM 2275 N N . GLU A 1 286 ? 1.047 14.388 10.625 1.00 87.94 286 GLU A N 1
ATOM 2276 C CA . GLU A 1 286 ? 1.234 12.952 10.903 1.00 87.94 286 GLU A CA 1
ATOM 2277 C C . GLU A 1 286 ? 2.086 12.712 12.165 1.00 87.94 286 GLU A C 1
ATOM 2279 O O . GLU A 1 286 ? 1.748 11.902 13.033 1.00 87.94 286 GLU A O 1
ATOM 2284 N N . VAL A 1 287 ? 3.141 13.513 12.340 1.00 91.19 287 VAL A N 1
ATOM 2285 C CA . VAL A 1 287 ? 4.027 13.480 13.513 1.00 91.19 287 VAL A CA 1
ATOM 2286 C C . VAL A 1 287 ? 3.280 13.817 14.809 1.00 91.19 287 VAL A C 1
ATOM 2288 O O . VAL A 1 287 ? 3.546 13.226 15.860 1.00 91.19 287 VAL A O 1
ATOM 2291 N N . ASP A 1 288 ? 2.313 14.735 14.777 1.00 93.06 288 ASP A N 1
ATOM 2292 C CA . ASP A 1 288 ? 1.483 15.045 15.946 1.00 93.06 288 ASP A CA 1
ATOM 2293 C C . ASP A 1 288 ? 0.579 13.866 16.326 1.00 93.06 288 ASP A C 1
ATOM 2295 O O . ASP A 1 288 ? 0.359 13.609 17.521 1.00 93.06 288 ASP A O 1
ATOM 2299 N N . HIS A 1 289 ? 0.085 13.116 15.337 1.00 95.19 289 HIS A N 1
ATOM 2300 C CA . HIS A 1 289 ? -0.678 11.891 15.572 1.00 95.19 289 HIS A CA 1
ATOM 2301 C C . HIS A 1 289 ? 0.204 10.784 16.163 1.00 95.19 289 HIS A C 1
ATOM 2303 O O . HIS A 1 289 ? -0.213 10.174 17.155 1.00 95.19 289 HIS A O 1
ATOM 2309 N N . MET A 1 290 ? 1.439 10.605 15.677 1.00 96.25 290 MET A N 1
ATOM 2310 C CA . MET A 1 290 ? 2.438 9.686 16.257 1.00 96.25 290 MET A CA 1
ATOM 2311 C C . MET A 1 290 ? 2.752 10.047 17.718 1.00 96.25 290 MET A C 1
ATOM 2313 O O . MET A 1 290 ? 2.642 9.209 18.616 1.00 96.25 290 MET A O 1
ATOM 2317 N N . LYS A 1 291 ? 3.018 11.328 18.012 1.00 96.62 291 LYS A N 1
ATOM 2318 C CA . LYS A 1 291 ? 3.230 11.824 19.389 1.00 96.62 291 LYS A CA 1
ATOM 2319 C C . LYS A 1 291 ? 2.001 11.643 20.275 1.00 96.62 291 LYS A C 1
ATOM 2321 O O . LYS A 1 291 ? 2.106 11.446 21.488 1.00 96.62 291 LYS A O 1
ATOM 2326 N N . SER A 1 292 ? 0.803 11.759 19.711 1.00 96.69 292 SER A N 1
ATOM 2327 C CA . SER A 1 292 ? -0.445 11.465 20.417 1.00 96.69 292 SER A CA 1
ATOM 2328 C C . SER A 1 292 ? -0.542 9.976 20.770 1.00 96.69 292 SER A C 1
ATOM 2330 O O . SER A 1 292 ? -0.812 9.666 21.934 1.00 96.69 292 SER A O 1
ATOM 2332 N N . ILE A 1 293 ? -0.223 9.070 19.840 1.00 97.81 293 ILE A N 1
ATOM 2333 C CA . ILE A 1 293 ? -0.156 7.621 20.088 1.00 97.81 293 ILE A CA 1
ATOM 2334 C C . ILE A 1 293 ? 0.850 7.304 21.201 1.00 97.81 293 ILE A C 1
ATOM 2336 O O . ILE A 1 293 ? 0.457 6.704 22.204 1.00 97.81 293 ILE A O 1
ATOM 2340 N N . ASN A 1 294 ? 2.088 7.803 21.109 1.00 97.56 294 ASN A N 1
ATOM 2341 C CA . ASN A 1 294 ? 3.143 7.570 22.108 1.00 97.56 294 ASN A CA 1
ATOM 2342 C C . ASN A 1 294 ? 2.734 8.012 23.524 1.00 97.56 294 ASN A C 1
ATOM 2344 O O . ASN A 1 294 ? 3.109 7.394 24.518 1.00 97.56 294 ASN A O 1
ATOM 2348 N N . ARG A 1 295 ? 1.914 9.066 23.644 1.00 97.06 295 ARG A N 1
ATOM 2349 C CA . ARG A 1 295 ? 1.391 9.537 24.941 1.00 97.06 295 ARG A CA 1
ATOM 2350 C C . ARG A 1 295 ? 0.199 8.728 25.456 1.00 97.06 295 ARG A C 1
ATOM 2352 O O . ARG A 1 295 ? -0.001 8.674 26.675 1.00 97.06 295 ARG A O 1
ATOM 2359 N N . LYS A 1 296 ? -0.637 8.186 24.565 1.00 96.88 296 LYS A N 1
ATOM 2360 C CA . LYS A 1 296 ? -1.896 7.499 24.908 1.00 96.88 296 LYS A CA 1
ATOM 2361 C C . LYS A 1 296 ? -1.697 6.002 25.124 1.00 96.88 296 LYS A C 1
ATOM 2363 O O . LYS A 1 296 ? -2.155 5.492 26.146 1.00 96.88 296 LYS A O 1
ATOM 2368 N N . ALA A 1 297 ? -1.013 5.312 24.213 1.00 96.62 297 ALA A N 1
ATOM 2369 C CA . ALA A 1 297 ? -0.914 3.852 24.198 1.00 96.62 297 ALA A CA 1
ATOM 2370 C C . ALA A 1 297 ? -0.388 3.255 25.525 1.00 96.62 297 ALA A C 1
ATOM 2372 O O . ALA A 1 297 ? -1.091 2.417 26.102 1.00 96.62 297 ALA A O 1
ATOM 2373 N N . PRO A 1 298 ? 0.712 3.758 26.135 1.00 95.69 298 PRO A N 1
ATOM 2374 C CA . PRO A 1 298 ? 1.195 3.230 27.418 1.00 95.69 298 PRO A CA 1
ATOM 2375 C C . PRO A 1 298 ? 0.192 3.377 28.574 1.00 95.69 298 PRO A C 1
ATOM 2377 O O . PRO A 1 298 ? 0.201 2.595 29.524 1.00 95.69 298 PRO A O 1
ATOM 2380 N N . LYS A 1 299 ? -0.695 4.382 28.511 1.00 94.56 299 LYS A N 1
ATOM 2381 C CA . LYS A 1 299 ? -1.718 4.640 29.539 1.00 94.56 299 LYS A CA 1
ATOM 2382 C C . LYS A 1 299 ? -2.951 3.757 29.374 1.00 94.56 299 LYS A C 1
ATOM 2384 O O . LYS A 1 299 ? -3.614 3.485 30.376 1.00 94.56 299 LYS A O 1
ATOM 2389 N N . ARG A 1 300 ? -3.275 3.369 28.135 1.00 92.81 300 ARG A N 1
ATOM 2390 C CA . ARG A 1 300 ? -4.397 2.474 27.817 1.00 92.81 300 ARG A CA 1
ATOM 2391 C C . ARG A 1 300 ? -4.065 1.018 28.125 1.00 92.81 300 ARG A C 1
ATOM 2393 O O . ARG A 1 300 ? -4.960 0.282 28.508 1.00 92.81 300 ARG A O 1
ATOM 2400 N N . LYS A 1 301 ? -2.795 0.611 28.043 1.00 93.94 301 LYS A N 1
ATOM 2401 C CA . LYS A 1 301 ? -2.371 -0.774 28.320 1.00 93.94 301 LYS A CA 1
ATOM 2402 C C . LYS A 1 301 ? -3.190 -1.815 27.538 1.00 93.94 301 LYS A C 1
ATOM 2404 O O . LYS A 1 301 ? -3.667 -2.785 28.116 1.00 93.94 301 LYS A O 1
ATOM 2409 N N . ILE A 1 302 ? -3.385 -1.594 26.239 1.00 95.38 302 ILE A N 1
ATOM 2410 C CA . ILE A 1 302 ? -4.101 -2.553 25.389 1.00 95.38 302 ILE A CA 1
ATOM 2411 C C . ILE A 1 302 ? -3.205 -3.744 25.028 1.00 95.38 302 ILE A C 1
ATOM 2413 O O . ILE A 1 302 ? -1.990 -3.574 24.902 1.00 95.38 302 ILE A O 1
ATOM 2417 N N . THR A 1 303 ? -3.792 -4.920 24.812 1.00 95.75 303 THR A N 1
ATOM 2418 C CA . THR A 1 303 ? -3.120 -6.049 24.144 1.00 95.75 303 THR A CA 1
ATOM 2419 C C . THR A 1 303 ? -3.777 -6.337 22.813 1.00 95.75 303 THR A C 1
ATOM 2421 O O . THR A 1 303 ? -4.996 -6.452 22.742 1.00 95.75 303 THR A O 1
ATOM 2424 N N . VAL A 1 304 ? -2.974 -6.522 21.771 1.00 95.38 304 VAL A N 1
ATOM 2425 C CA . VAL A 1 304 ? -3.433 -7.006 20.468 1.00 95.38 304 VAL A CA 1
ATOM 2426 C C . VAL A 1 304 ? -2.949 -8.446 20.339 1.00 95.38 304 VAL A C 1
ATOM 2428 O O . VAL A 1 304 ? -1.756 -8.679 20.145 1.00 95.38 304 VAL A O 1
ATOM 2431 N N . ASN A 1 305 ? -3.827 -9.433 20.541 1.00 93.62 305 ASN A N 1
ATOM 2432 C CA . ASN A 1 305 ? -3.388 -10.837 20.581 1.00 93.62 305 ASN A CA 1
ATOM 2433 C C . ASN A 1 305 ? -3.327 -11.458 19.198 1.00 93.62 305 ASN A C 1
ATOM 2435 O O . ASN A 1 305 ? -2.355 -12.149 18.910 1.00 93.62 305 ASN A O 1
ATOM 2439 N N . LYS A 1 306 ? -4.333 -11.206 18.361 1.00 93.06 306 LYS A N 1
ATOM 2440 C CA . LYS A 1 306 ? -4.437 -11.777 17.019 1.00 93.06 306 LYS A CA 1
ATOM 2441 C C . LYS A 1 306 ? -4.942 -10.745 16.024 1.00 93.06 306 LYS A C 1
ATOM 2443 O O . LYS A 1 306 ? -5.864 -9.990 16.323 1.00 93.06 306 LYS A O 1
ATOM 2448 N N . ILE A 1 307 ? -4.366 -10.759 14.827 1.00 95.06 307 ILE A N 1
ATOM 2449 C CA . ILE A 1 307 ? -4.855 -9.991 13.683 1.00 95.06 307 ILE A CA 1
ATOM 2450 C C . ILE A 1 307 ? -5.105 -10.945 12.520 1.00 95.06 307 ILE A C 1
ATOM 2452 O O . ILE A 1 307 ? -4.171 -11.578 12.029 1.00 95.06 307 ILE A O 1
ATOM 2456 N N . VAL A 1 308 ? -6.352 -11.009 12.064 1.00 95.38 308 VAL A N 1
ATOM 2457 C CA . VAL A 1 308 ? -6.751 -11.626 10.798 1.00 95.38 308 VAL A CA 1
ATOM 2458 C C . VAL A 1 308 ? -6.856 -10.509 9.756 1.00 95.38 308 VAL A C 1
ATOM 2460 O O . VAL A 1 308 ? -7.783 -9.695 9.777 1.00 95.38 308 VAL A O 1
ATOM 2463 N N . ARG A 1 309 ? -5.856 -10.410 8.876 1.00 94.38 309 ARG A N 1
ATOM 2464 C CA . ARG A 1 309 ? -5.816 -9.433 7.776 1.00 94.38 309 ARG A CA 1
ATOM 2465 C C . ARG A 1 309 ? -6.344 -10.081 6.508 1.00 94.38 309 ARG A C 1
ATOM 2467 O O . ARG A 1 309 ? -5.835 -11.120 6.111 1.00 94.38 309 ARG A O 1
ATOM 2474 N N . VAL A 1 310 ? -7.308 -9.451 5.850 1.00 94.69 310 VAL A N 1
ATOM 2475 C CA . VAL A 1 310 ? -7.879 -9.919 4.583 1.00 94.69 310 VAL A CA 1
ATOM 2476 C C . VAL A 1 310 ? -7.574 -8.890 3.500 1.00 94.69 310 VAL A C 1
ATOM 2478 O O . VAL A 1 310 ? -7.919 -7.719 3.657 1.00 94.69 310 VAL A O 1
ATOM 2481 N N . ALA A 1 311 ? -6.909 -9.304 2.418 1.00 92.19 311 ALA A N 1
ATOM 2482 C CA . ALA A 1 311 ? -6.608 -8.446 1.262 1.00 92.19 311 ALA A CA 1
ATOM 2483 C C . ALA A 1 311 ? -5.834 -7.143 1.583 1.00 92.19 311 ALA A C 1
ATOM 2485 O O . ALA A 1 311 ? -5.977 -6.132 0.897 1.00 92.19 311 ALA A O 1
ATOM 2486 N N . CYS A 1 312 ? -5.029 -7.127 2.650 1.00 93.50 312 CYS A N 1
ATOM 2487 C CA . CYS A 1 312 ? -4.338 -5.917 3.105 1.00 93.50 312 CYS A CA 1
ATOM 2488 C C . CYS A 1 312 ? -3.214 -5.496 2.135 1.00 93.50 312 CYS A C 1
ATOM 2490 O O . CYS A 1 312 ? -2.350 -6.321 1.847 1.00 93.50 312 CYS A O 1
ATOM 2492 N N . PRO A 1 313 ? -3.123 -4.229 1.689 1.00 91.19 313 PRO A N 1
ATOM 2493 C CA . PRO A 1 313 ? -1.963 -3.718 0.955 1.00 91.19 313 PRO A CA 1
ATOM 2494 C C . PRO A 1 313 ? -0.786 -3.444 1.907 1.00 91.19 313 PRO A C 1
ATOM 2496 O O . PRO A 1 313 ? -0.358 -2.306 2.093 1.00 91.19 313 PRO A O 1
ATOM 2499 N N . ALA A 1 314 ? -0.267 -4.490 2.551 1.00 88.38 314 ALA A N 1
ATOM 2500 C CA . ALA A 1 314 ? 0.653 -4.362 3.679 1.00 88.38 314 ALA A CA 1
ATOM 2501 C C . ALA A 1 314 ? 2.042 -3.801 3.313 1.00 88.38 314 ALA A C 1
ATOM 2503 O O . ALA A 1 314 ? 2.712 -3.246 4.182 1.00 88.38 314 ALA A O 1
ATOM 2504 N N . SER A 1 315 ? 2.462 -3.900 2.045 1.00 80.44 315 SER A N 1
ATOM 2505 C CA . SER A 1 315 ? 3.599 -3.145 1.487 1.00 80.44 315 SER A CA 1
ATOM 2506 C C . SER A 1 315 ? 3.176 -2.149 0.403 1.00 80.44 315 SER A C 1
ATOM 2508 O O . SER A 1 315 ? 3.925 -1.900 -0.540 1.00 80.44 315 SER A O 1
ATOM 2510 N N . GLY A 1 316 ? 1.941 -1.659 0.479 1.00 83.94 316 GLY A N 1
ATOM 2511 C CA . GLY A 1 316 ? 1.329 -0.793 -0.520 1.00 83.94 316 GLY A CA 1
ATOM 2512 C C . GLY A 1 316 ? 0.838 -1.518 -1.776 1.00 83.94 316 GLY A C 1
ATOM 2513 O O . GLY A 1 316 ? 0.964 -2.736 -1.912 1.00 83.94 316 GLY A O 1
ATOM 2514 N N . THR A 1 317 ? 0.254 -0.774 -2.710 1.00 78.31 317 THR A N 1
ATOM 2515 C CA . THR A 1 317 ? -0.193 -1.296 -4.012 1.00 78.31 317 THR A CA 1
ATOM 2516 C C . THR A 1 317 ? 0.457 -0.536 -5.163 1.00 78.31 317 THR A C 1
ATOM 2518 O O . THR A 1 317 ? 0.543 0.693 -5.150 1.00 78.31 317 THR A O 1
ATOM 2521 N N . ILE A 1 318 ? 0.928 -1.267 -6.176 1.00 71.88 318 ILE A N 1
ATOM 2522 C CA . ILE A 1 318 ? 1.622 -0.683 -7.333 1.00 71.88 318 ILE A CA 1
ATOM 2523 C C . ILE A 1 318 ? 0.663 0.199 -8.142 1.00 71.88 318 ILE A C 1
ATOM 2525 O O . ILE A 1 318 ? 1.102 1.200 -8.716 1.00 71.88 318 ILE A O 1
ATOM 2529 N N . LEU A 1 319 ? -0.644 -0.096 -8.099 1.00 71.00 319 LEU A N 1
ATOM 2530 C CA . LEU A 1 319 ? -1.690 0.752 -8.671 1.00 71.00 319 LEU A CA 1
ATOM 2531 C C . LEU A 1 319 ? -1.558 2.208 -8.207 1.00 71.00 319 LEU A C 1
ATOM 2533 O O . LEU A 1 319 ? -1.591 3.103 -9.039 1.00 71.00 319 LEU A O 1
ATOM 2537 N N . LEU A 1 320 ? -1.300 2.440 -6.917 1.00 75.62 320 LEU A N 1
ATOM 2538 C CA . LEU A 1 320 ? -1.098 3.786 -6.367 1.00 75.62 320 LEU A CA 1
ATOM 2539 C C . LEU A 1 320 ? 0.307 4.348 -6.607 1.00 75.62 320 LEU A C 1
ATOM 2541 O O . LEU A 1 320 ? 0.472 5.559 -6.615 1.00 75.62 320 LEU A O 1
ATOM 2545 N N . SER A 1 321 ? 1.316 3.495 -6.815 1.00 65.44 321 SER A N 1
ATOM 2546 C CA . SER A 1 321 ? 2.701 3.934 -7.072 1.00 65.44 321 SER A CA 1
ATOM 2547 C C . SER A 1 321 ? 2.919 4.536 -8.460 1.00 65.44 321 SER A C 1
ATOM 2549 O O . SER A 1 321 ? 3.919 5.214 -8.691 1.00 65.44 321 SER A O 1
ATOM 2551 N N . THR A 1 322 ? 2.037 4.193 -9.402 1.00 62.25 322 THR A N 1
ATOM 2552 C CA . THR A 1 322 ? 2.204 4.540 -10.815 1.00 62.25 322 THR A CA 1
ATOM 2553 C C . THR A 1 322 ? 1.380 5.771 -11.123 1.00 62.25 322 THR A C 1
ATOM 2555 O O . THR A 1 322 ? 1.963 6.797 -11.454 1.00 62.25 322 THR A O 1
ATOM 2558 N N . ARG A 1 323 ? 0.054 5.681 -10.939 1.00 70.50 323 ARG A N 1
ATOM 2559 C CA . ARG A 1 323 ? -0.864 6.818 -10.964 1.00 70.50 323 ARG A CA 1
ATOM 2560 C C . ARG A 1 323 ? -2.131 6.538 -10.163 1.00 70.50 323 ARG A C 1
ATOM 2562 O O . ARG A 1 323 ? -2.711 5.456 -10.244 1.00 70.50 323 ARG A O 1
ATOM 2569 N N . ILE A 1 324 ? -2.592 7.544 -9.428 1.00 77.94 324 ILE A N 1
ATOM 2570 C CA . ILE A 1 324 ? -3.769 7.440 -8.559 1.00 77.94 324 ILE A CA 1
ATOM 2571 C C . ILE A 1 324 ? -5.056 7.084 -9.316 1.00 77.94 324 ILE A C 1
ATOM 2573 O O . ILE A 1 324 ? -5.912 6.374 -8.791 1.00 77.94 324 ILE A O 1
ATOM 2577 N N . ASP A 1 325 ? -5.187 7.519 -10.565 1.00 82.31 325 ASP A N 1
ATOM 2578 C CA . ASP A 1 325 ? -6.359 7.275 -11.399 1.00 82.31 325 ASP A CA 1
ATOM 2579 C C . ASP A 1 325 ? -6.519 5.796 -11.774 1.00 82.31 325 ASP A C 1
ATOM 2581 O O . ASP A 1 325 ? -7.644 5.311 -11.811 1.00 82.31 325 ASP A O 1
ATOM 2585 N N . HIS A 1 326 ? -5.438 5.036 -11.970 1.00 82.94 326 HIS A N 1
ATOM 2586 C CA . HIS A 1 326 ? -5.524 3.593 -12.247 1.00 82.94 326 HIS A CA 1
ATOM 2587 C C . HIS A 1 326 ? -6.154 2.835 -11.071 1.00 82.94 326 HIS A C 1
ATOM 2589 O O . HIS A 1 326 ? -7.034 1.985 -11.249 1.00 82.94 326 HIS A O 1
ATOM 2595 N N . PHE A 1 327 ? -5.731 3.179 -9.853 1.00 85.38 327 PHE A N 1
ATOM 2596 C CA . PHE A 1 327 ? -6.307 2.642 -8.623 1.00 85.38 327 PHE A CA 1
ATOM 2597 C C . PHE A 1 327 ? -7.790 3.010 -8.490 1.00 85.38 327 PHE A C 1
ATOM 2599 O O . PHE A 1 327 ? -8.630 2.143 -8.245 1.00 85.38 327 PHE A O 1
ATOM 2606 N N . LEU A 1 328 ? -8.125 4.286 -8.689 1.00 88.75 328 LEU A N 1
ATOM 2607 C CA . LEU A 1 328 ? -9.492 4.784 -8.542 1.00 88.75 328 LEU A CA 1
ATOM 2608 C C . LEU A 1 328 ? -10.440 4.245 -9.627 1.00 88.75 328 LEU A C 1
ATOM 2610 O O . LEU A 1 328 ? -11.571 3.898 -9.303 1.00 88.75 328 LEU A O 1
ATOM 2614 N N . ASN A 1 329 ? -9.994 4.089 -10.876 1.00 88.06 329 ASN A N 1
ATOM 2615 C CA . ASN A 1 329 ? -10.774 3.434 -11.934 1.00 88.06 329 ASN A CA 1
ATOM 2616 C C . ASN A 1 329 ? -11.072 1.966 -11.596 1.00 88.06 329 ASN A C 1
ATOM 2618 O O . ASN A 1 329 ? -12.205 1.506 -11.750 1.00 88.06 329 ASN A O 1
ATOM 2622 N N . SER A 1 330 ? -10.075 1.243 -11.073 1.00 86.62 330 SER A N 1
ATOM 2623 C CA . SER A 1 330 ? -10.249 -0.151 -10.643 1.00 86.62 330 SER A CA 1
ATOM 2624 C C . SER A 1 330 ? -11.284 -0.259 -9.519 1.00 86.62 330 SER A C 1
ATOM 2626 O O . SER A 1 330 ? -12.180 -1.102 -9.576 1.00 86.62 330 SER A O 1
ATOM 2628 N N . LEU A 1 331 ? -11.225 0.642 -8.531 1.00 87.44 331 LEU A N 1
ATOM 2629 C CA . LEU A 1 331 ? -12.234 0.721 -7.473 1.00 87.44 331 LEU A CA 1
ATOM 2630 C C . LEU A 1 331 ? -13.619 1.093 -8.008 1.00 87.44 331 LEU A C 1
ATOM 2632 O O . LEU A 1 331 ? -14.589 0.455 -7.609 1.00 87.44 331 LEU A O 1
ATOM 2636 N N . LEU A 1 332 ? -13.730 2.076 -8.909 1.00 87.62 332 LEU A N 1
ATOM 2637 C CA . LEU A 1 332 ? -15.014 2.513 -9.470 1.00 87.62 332 LEU A CA 1
ATOM 2638 C C . LEU A 1 332 ? -15.737 1.333 -10.122 1.00 87.62 332 LEU A C 1
ATOM 2640 O O . LEU A 1 332 ? -16.916 1.102 -9.851 1.00 87.62 332 LEU A O 1
ATOM 2644 N N . TYR A 1 333 ? -15.019 0.542 -10.920 1.00 85.06 333 TYR A N 1
ATOM 2645 C CA . TYR A 1 333 ? -15.580 -0.648 -11.549 1.00 85.06 333 TYR A CA 1
ATOM 2646 C C . TYR A 1 333 ? -16.082 -1.670 -10.529 1.00 85.06 333 TYR A C 1
ATOM 2648 O O . TYR A 1 333 ? -17.220 -2.133 -10.611 1.00 85.06 333 TYR A O 1
ATOM 2656 N N . LEU A 1 334 ? -15.253 -2.001 -9.537 1.00 82.06 334 LEU A N 1
ATOM 2657 C CA . LEU A 1 334 ? -15.603 -2.989 -8.521 1.00 82.06 334 LEU A CA 1
ATOM 2658 C C . LEU A 1 334 ? -16.763 -2.527 -7.628 1.00 82.06 334 LEU A C 1
ATOM 2660 O O . LEU A 1 334 ? -17.609 -3.348 -7.271 1.00 82.06 334 LEU A O 1
ATOM 2664 N N . ILE A 1 335 ? -16.847 -1.228 -7.324 1.00 82.38 335 ILE A N 1
ATOM 2665 C CA . ILE A 1 335 ? -17.997 -0.605 -6.654 1.00 82.38 335 ILE A CA 1
ATOM 2666 C C . ILE A 1 335 ? -19.250 -0.775 -7.513 1.00 82.38 335 ILE A C 1
ATOM 2668 O O . ILE A 1 335 ? -20.278 -1.227 -7.011 1.00 82.38 335 ILE A O 1
ATOM 2672 N N . GLY A 1 336 ? -19.162 -0.479 -8.813 1.00 81.56 336 GLY A N 1
ATOM 2673 C CA . GLY A 1 336 ? -20.269 -0.657 -9.753 1.00 81.56 336 GLY A CA 1
ATOM 2674 C C . GLY A 1 336 ? -20.767 -2.102 -9.839 1.00 81.56 336 GLY A C 1
ATOM 2675 O O . GLY A 1 336 ? -21.960 -2.316 -10.033 1.00 81.56 336 GLY A O 1
ATOM 2676 N N . LEU A 1 337 ? -19.889 -3.089 -9.652 1.00 79.56 337 LEU A N 1
ATOM 2677 C CA . LEU A 1 337 ? -20.262 -4.506 -9.639 1.00 79.56 337 LEU A CA 1
ATOM 2678 C C . LEU A 1 337 ? -20.902 -4.959 -8.320 1.00 79.56 337 LEU A C 1
ATOM 2680 O O . LEU A 1 337 ? -21.873 -5.713 -8.349 1.00 79.56 337 LEU A O 1
ATOM 2684 N N . HIS A 1 338 ? -20.367 -4.531 -7.174 1.00 76.12 338 HIS A N 1
ATOM 2685 C CA . HIS A 1 338 ? -20.698 -5.137 -5.877 1.00 76.12 338 HIS A CA 1
ATOM 2686 C C . HIS A 1 338 ? -21.581 -4.267 -4.977 1.00 76.12 338 HIS A C 1
ATOM 2688 O O . HIS A 1 338 ? -22.263 -4.788 -4.099 1.00 76.12 338 HIS A O 1
ATOM 2694 N N . ILE A 1 339 ? -21.606 -2.949 -5.181 1.00 71.62 339 ILE A N 1
ATOM 2695 C CA . ILE A 1 339 ? -22.216 -1.992 -4.249 1.00 71.62 339 ILE A CA 1
ATOM 2696 C C . ILE A 1 339 ? -23.424 -1.328 -4.926 1.00 71.62 339 ILE A C 1
ATOM 2698 O O . ILE A 1 339 ? -23.442 -0.142 -5.248 1.00 71.62 339 ILE A O 1
ATOM 2702 N N . GLY A 1 340 ? -24.476 -2.119 -5.153 1.00 63.22 340 GLY A N 1
ATOM 2703 C CA . GLY A 1 340 ? -25.784 -1.619 -5.601 1.00 63.22 340 GLY A CA 1
ATOM 2704 C C . GLY A 1 340 ? -25.870 -1.173 -7.067 1.00 63.22 340 GLY A C 1
ATOM 2705 O O . GLY A 1 340 ? -26.877 -0.581 -7.454 1.00 63.22 340 GLY A O 1
ATOM 2706 N N . GLY A 1 341 ? -24.862 -1.475 -7.891 1.00 67.00 341 GLY A N 1
ATOM 2707 C CA . GLY A 1 341 ? -24.872 -1.158 -9.319 1.00 67.00 341 GLY A CA 1
ATOM 2708 C C . GLY A 1 341 ? -24.490 0.291 -9.645 1.00 67.00 341 GLY A C 1
ATOM 2709 O O . GLY A 1 341 ? -24.440 1.161 -8.778 1.00 67.00 341 GLY A O 1
ATOM 2710 N N . LYS A 1 342 ? -24.303 0.582 -10.938 1.00 60.03 342 LYS A N 1
ATOM 2711 C CA . LYS A 1 342 ? -23.985 1.929 -11.461 1.00 60.03 342 LYS A CA 1
ATOM 2712 C C . LYS A 1 342 ? -25.057 3.002 -11.233 1.00 60.03 342 LYS A C 1
ATOM 2714 O O . LYS A 1 342 ? -24.806 4.170 -11.470 1.00 60.03 342 LYS A O 1
ATOM 2719 N N . TRP A 1 343 ? -26.257 2.603 -10.815 1.00 60.16 343 TRP A N 1
ATOM 2720 C CA . TRP A 1 343 ? -27.372 3.511 -10.520 1.00 60.16 343 TRP A CA 1
ATOM 2721 C C . TRP A 1 343 ? -27.419 3.925 -9.041 1.00 60.16 343 TRP A C 1
ATOM 2723 O O . TRP A 1 343 ? -28.362 4.586 -8.607 1.00 60.16 343 TRP A O 1
ATOM 2733 N N . ASN A 1 344 ? -26.443 3.480 -8.245 1.00 73.25 344 ASN A N 1
ATOM 2734 C CA . ASN A 1 344 ? -26.324 3.838 -6.843 1.00 73.25 344 ASN A CA 1
ATOM 2735 C C . ASN A 1 344 ? -25.749 5.255 -6.711 1.00 73.25 344 ASN A C 1
ATOM 2737 O O . ASN A 1 344 ? -24.690 5.544 -7.257 1.00 73.25 344 ASN A O 1
ATOM 2741 N N . PHE A 1 345 ? -26.386 6.098 -5.892 1.00 76.06 345 PHE A N 1
ATOM 2742 C CA . PHE A 1 345 ? -25.883 7.428 -5.525 1.00 76.06 345 PHE A CA 1
ATOM 2743 C C . PHE A 1 345 ? -24.408 7.410 -5.087 1.00 76.06 345 PHE A C 1
ATOM 2745 O O . PHE A 1 345 ? -23.654 8.341 -5.352 1.00 76.06 345 PHE A O 1
ATOM 2752 N N . PHE A 1 346 ? -23.977 6.334 -4.428 1.00 77.62 346 PHE A N 1
ATOM 2753 C CA . PHE A 1 346 ? -22.589 6.158 -4.031 1.00 77.62 346 PHE A CA 1
ATOM 2754 C C . PHE A 1 346 ? -21.620 6.041 -5.219 1.00 77.62 346 PHE A C 1
ATOM 2756 O O . PHE A 1 346 ? -20.543 6.638 -5.187 1.00 77.62 346 PHE A O 1
ATOM 2763 N N . TYR A 1 347 ? -22.008 5.304 -6.263 1.00 83.06 347 TYR A N 1
ATOM 2764 C CA . TYR A 1 347 ? -21.214 5.158 -7.482 1.00 83.06 347 TYR A CA 1
ATOM 2765 C C . TYR A 1 347 ? -20.996 6.523 -8.143 1.00 83.06 347 TYR A C 1
ATOM 2767 O O . TYR A 1 347 ? -19.857 6.880 -8.436 1.00 83.06 347 TYR A O 1
ATOM 2775 N N . ASP A 1 348 ? -22.058 7.322 -8.274 1.00 80.88 348 ASP A N 1
ATOM 2776 C CA . ASP A 1 348 ? -21.992 8.669 -8.856 1.00 80.88 348 ASP A CA 1
ATOM 2777 C C . ASP A 1 348 ? -21.074 9.595 -8.048 1.00 80.88 348 ASP A C 1
ATOM 2779 O O . ASP A 1 348 ? -20.211 10.277 -8.601 1.00 80.88 348 ASP A O 1
ATOM 2783 N N . GLN A 1 349 ? -21.189 9.565 -6.717 1.00 80.25 349 GLN A N 1
ATOM 2784 C CA . GLN A 1 349 ? -20.312 10.331 -5.833 1.00 80.25 349 GLN A CA 1
ATOM 2785 C C . GLN A 1 349 ? -18.839 9.914 -5.986 1.00 80.25 349 GLN A C 1
ATOM 2787 O O . GLN A 1 349 ? -17.964 10.775 -6.070 1.00 80.25 349 GLN A O 1
ATOM 2792 N N . PHE A 1 350 ? -18.543 8.613 -6.044 1.00 85.50 350 PHE A N 1
ATOM 2793 C CA . PHE A 1 350 ? -17.171 8.135 -6.225 1.00 85.50 350 PHE A CA 1
ATOM 2794 C C . PHE A 1 350 ? -16.617 8.459 -7.620 1.00 85.50 350 PHE A C 1
ATOM 2796 O O . PHE A 1 350 ? -15.453 8.837 -7.752 1.00 85.50 350 PHE A O 1
ATOM 2803 N N . LYS A 1 351 ? -17.456 8.389 -8.656 1.00 87.31 351 LYS A N 1
ATOM 2804 C CA . LYS A 1 351 ? -17.109 8.793 -10.022 1.00 87.31 351 LYS A CA 1
ATOM 2805 C C . LYS A 1 351 ? -16.782 10.284 -10.111 1.00 87.31 351 LYS A C 1
ATOM 2807 O O . LYS A 1 351 ? -15.780 10.649 -10.722 1.00 87.31 351 LYS A O 1
ATOM 2812 N N . SER A 1 352 ? -17.575 11.130 -9.453 1.00 83.69 352 SER A N 1
ATOM 2813 C CA . SER A 1 352 ? -17.290 12.560 -9.283 1.00 83.69 352 SER A CA 1
ATOM 2814 C C . SER A 1 352 ? -15.933 12.781 -8.607 1.00 83.69 352 SER A C 1
ATOM 2816 O O . SER A 1 352 ? -15.119 13.569 -9.092 1.00 83.69 352 SER A O 1
ATOM 2818 N N . PHE A 1 353 ? -15.637 12.046 -7.532 1.00 85.06 353 PHE A N 1
ATOM 2819 C CA . PHE A 1 353 ? -14.332 12.117 -6.876 1.00 85.06 353 PHE A CA 1
ATOM 2820 C C . PHE A 1 353 ? -13.184 11.739 -7.823 1.00 85.06 353 PHE A C 1
ATOM 2822 O O . PHE A 1 353 ? -12.225 12.501 -7.934 1.00 85.06 353 PHE A O 1
ATOM 2829 N N . LEU A 1 354 ? -13.299 10.629 -8.559 1.00 88.19 354 LEU A N 1
ATOM 2830 C CA . LEU A 1 354 ? -12.317 10.234 -9.573 1.00 88.19 354 LEU A CA 1
ATOM 2831 C C . LEU A 1 354 ? -12.114 11.330 -10.632 1.00 88.19 354 LEU A C 1
ATOM 2833 O O . LEU A 1 354 ? -10.972 11.679 -10.922 1.00 88.19 354 LEU A O 1
ATOM 2837 N N . LEU A 1 355 ? -13.187 11.914 -11.174 1.00 86.38 355 LEU A N 1
ATOM 2838 C CA . LEU A 1 355 ? -13.089 12.997 -12.159 1.00 86.38 355 LEU A CA 1
ATOM 2839 C C . LEU A 1 355 ? -12.288 14.189 -11.639 1.00 86.38 355 LEU A C 1
ATOM 2841 O O . LEU A 1 355 ? -11.419 14.695 -12.344 1.00 86.38 355 LEU A O 1
ATOM 2845 N N . HIS A 1 356 ? -12.550 14.620 -10.406 1.00 83.00 356 HIS A N 1
ATOM 2846 C CA . HIS A 1 356 ? -11.821 15.727 -9.796 1.00 83.00 356 HIS A CA 1
ATOM 2847 C C . HIS A 1 356 ? -10.356 15.391 -9.533 1.00 83.00 356 HIS A C 1
ATOM 2849 O O . HIS A 1 356 ? -9.494 16.237 -9.760 1.00 83.00 356 HIS A O 1
ATOM 2855 N N . MET A 1 357 ? -10.062 14.162 -9.100 1.00 81.88 357 MET A N 1
ATOM 2856 C CA . MET A 1 357 ? -8.687 13.690 -8.911 1.00 81.88 357 MET A CA 1
ATOM 2857 C C . MET A 1 357 ? -7.894 13.737 -10.217 1.00 81.88 357 MET A C 1
ATOM 2859 O O . MET A 1 357 ? -6.789 14.281 -10.246 1.00 81.88 357 MET A O 1
ATOM 2863 N N . VAL A 1 358 ? -8.481 13.218 -11.301 1.00 82.69 358 VAL A N 1
ATOM 2864 C CA . VAL A 1 358 ? -7.860 13.223 -12.630 1.00 82.69 358 VAL A CA 1
ATOM 2865 C C . VAL A 1 358 ? -7.723 14.656 -13.143 1.00 82.69 358 VAL A C 1
ATOM 2867 O O . VAL A 1 358 ? -6.626 15.058 -13.513 1.00 82.69 358 VAL A O 1
ATOM 2870 N N . ALA A 1 359 ? -8.794 15.458 -13.104 1.00 80.69 359 ALA A N 1
ATOM 2871 C CA . ALA A 1 359 ? -8.800 16.835 -13.607 1.00 80.69 359 ALA A CA 1
ATOM 2872 C C . ALA A 1 359 ? -7.791 17.743 -12.891 1.00 80.69 359 ALA A C 1
ATOM 2874 O O . ALA A 1 359 ? -7.158 18.583 -13.532 1.00 80.69 359 ALA A O 1
ATOM 2875 N N . ALA A 1 360 ? -7.632 17.575 -11.575 1.00 75.81 360 ALA A N 1
ATOM 2876 C CA . ALA A 1 360 ? -6.684 18.339 -10.772 1.00 75.81 360 ALA A CA 1
ATOM 2877 C C . ALA A 1 360 ? -5.229 17.872 -10.943 1.00 75.81 360 ALA A C 1
ATOM 2879 O O . ALA A 1 360 ? -4.338 18.520 -10.396 1.00 75.81 360 ALA A O 1
ATOM 2880 N N . LYS A 1 361 ? -4.980 16.763 -11.662 1.00 72.81 361 LYS A N 1
ATOM 2881 C CA . LYS A 1 361 ? -3.677 16.071 -11.707 1.00 72.81 361 LYS A CA 1
ATOM 2882 C C . LYS A 1 361 ? -3.109 15.873 -10.301 1.00 72.81 361 LYS A C 1
ATOM 2884 O O . LYS A 1 361 ? -1.930 16.110 -10.053 1.00 72.81 361 LYS A O 1
ATOM 2889 N N . ALA A 1 362 ? -3.997 15.536 -9.370 1.00 67.69 362 ALA A N 1
ATOM 2890 C CA . ALA A 1 362 ? -3.674 15.537 -7.960 1.00 67.69 362 ALA A CA 1
ATOM 2891 C C . ALA A 1 362 ? -2.741 14.382 -7.625 1.00 67.69 362 ALA A C 1
ATOM 2893 O O . ALA A 1 362 ? -2.966 13.252 -8.063 1.00 67.69 362 ALA A O 1
ATOM 2894 N N . ASP A 1 363 ? -1.730 14.681 -6.815 1.00 68.69 363 ASP A N 1
ATOM 2895 C CA . ASP A 1 363 ? -0.829 13.656 -6.323 1.00 68.69 363 ASP A CA 1
ATOM 2896 C C . ASP A 1 363 ? -1.418 12.930 -5.109 1.00 68.69 363 ASP A C 1
ATOM 2898 O O . ASP A 1 363 ? -2.302 13.432 -4.398 1.00 68.69 363 ASP A O 1
ATOM 2902 N N . VAL A 1 364 ? -0.941 11.714 -4.885 1.00 68.62 364 VAL A N 1
ATOM 2903 C CA . VAL A 1 364 ? -1.437 10.821 -3.836 1.00 68.62 364 VAL A CA 1
ATOM 2904 C C . VAL A 1 364 ? -1.158 11.365 -2.434 1.00 68.62 364 VAL A C 1
ATOM 2906 O O . VAL A 1 364 ? -1.921 11.085 -1.507 1.00 68.62 364 VAL A O 1
ATOM 2909 N N . GLU A 1 365 ? -0.128 12.197 -2.272 1.00 72.06 365 GLU A N 1
ATOM 2910 C CA . GLU A 1 365 ? 0.253 12.813 -0.999 1.00 72.06 365 GLU A CA 1
ATOM 2911 C C . GLU A 1 365 ? -0.765 13.843 -0.491 1.00 72.06 365 GLU A C 1
ATOM 2913 O O . GLU A 1 365 ? -0.774 14.160 0.697 1.00 72.06 365 GLU A O 1
ATOM 2918 N N . VAL A 1 366 ? -1.680 14.323 -1.342 1.00 72.50 366 VAL A N 1
ATOM 2919 C CA . VAL A 1 366 ? -2.782 15.214 -0.924 1.00 72.50 366 VAL A CA 1
ATOM 2920 C C . VAL A 1 366 ? -3.806 14.471 -0.049 1.00 72.50 366 VAL A C 1
ATOM 2922 O O . VAL A 1 366 ? -4.571 15.094 0.692 1.00 72.50 366 VAL A O 1
ATOM 2925 N N . LEU A 1 367 ? -3.833 13.136 -0.121 1.00 85.19 367 LEU A N 1
ATOM 2926 C CA . LEU A 1 367 ? -4.769 12.277 0.599 1.00 85.19 367 LEU A CA 1
ATOM 2927 C C . LEU A 1 367 ? -3.996 11.311 1.508 1.00 85.19 367 LEU A C 1
ATOM 2929 O O . LEU A 1 367 ? -3.617 10.222 1.065 1.00 85.19 367 LEU A O 1
ATOM 2933 N N . PRO A 1 368 ? -3.793 11.649 2.797 1.00 87.19 368 PRO A N 1
ATOM 2934 C CA . PRO A 1 368 ? -2.938 10.870 3.699 1.00 87.19 368 PRO A CA 1
ATOM 2935 C C . PRO A 1 368 ? -3.433 9.425 3.885 1.00 87.19 368 PRO A C 1
ATOM 2937 O O . PRO A 1 368 ? -2.656 8.506 4.160 1.00 87.19 368 PRO A O 1
ATOM 2940 N N . GLY A 1 369 ? -4.729 9.184 3.671 1.00 90.25 369 GLY A N 1
ATOM 2941 C CA . GLY A 1 369 ? -5.299 7.848 3.639 1.00 90.25 369 GLY A CA 1
ATOM 2942 C C . GLY A 1 369 ? -4.796 6.985 2.481 1.00 90.25 369 GLY A C 1
ATOM 2943 O O . GLY A 1 369 ? -4.465 5.819 2.711 1.00 90.25 369 GLY A O 1
ATOM 2944 N N . LEU A 1 370 ? -4.669 7.544 1.274 1.00 89.19 370 LEU A N 1
ATOM 2945 C CA . LEU A 1 370 ? -4.139 6.839 0.100 1.00 89.19 370 LEU A CA 1
ATOM 2946 C C . LEU A 1 370 ? -2.610 6.782 0.102 1.00 89.19 370 LEU A C 1
ATOM 2948 O O . LEU A 1 370 ? -2.050 5.728 -0.193 1.00 89.19 370 LEU A O 1
ATOM 2952 N N . TRP A 1 371 ? -1.944 7.861 0.519 1.00 87.69 371 TRP A N 1
ATOM 2953 C CA . TRP A 1 371 ? -0.487 7.925 0.696 1.00 87.69 371 TRP A CA 1
ATOM 2954 C C . TRP A 1 371 ? 0.057 6.773 1.554 1.00 87.69 371 TRP A C 1
ATOM 2956 O O . TRP A 1 371 ? 1.082 6.162 1.237 1.00 87.69 371 TRP A O 1
ATOM 2966 N N . SER A 1 372 ? -0.686 6.381 2.593 1.00 90.44 372 SER A N 1
ATOM 2967 C CA . SER A 1 372 ? -0.324 5.242 3.443 1.00 90.44 372 SER A CA 1
ATOM 2968 C C . SER A 1 372 ? -0.279 3.889 2.720 1.00 90.44 372 SER A C 1
ATOM 2970 O O . SER A 1 372 ? 0.224 2.922 3.278 1.00 90.44 372 SER A O 1
ATOM 2972 N N . MET A 1 373 ? -0.787 3.788 1.490 1.00 89.81 373 MET A N 1
ATOM 2973 C CA . MET A 1 373 ? -0.770 2.583 0.651 1.00 89.81 373 MET A CA 1
ATOM 2974 C C . MET A 1 373 ? 0.184 2.702 -0.547 1.00 89.81 373 MET A C 1
ATOM 2976 O O . MET A 1 373 ? 0.215 1.804 -1.391 1.00 89.81 373 MET A O 1
ATOM 2980 N N . VAL A 1 374 ? 0.962 3.781 -0.639 1.00 85.69 374 VAL A N 1
ATOM 2981 C CA . VAL A 1 374 ? 1.986 3.961 -1.675 1.00 85.69 374 VAL A CA 1
ATOM 2982 C C . VAL A 1 374 ? 3.240 3.185 -1.263 1.00 85.69 374 VAL A C 1
ATOM 2984 O O . VAL A 1 374 ? 3.808 3.504 -0.224 1.00 85.69 374 VAL A O 1
ATOM 2987 N N . PRO A 1 375 ? 3.699 2.179 -2.033 1.00 81.94 375 PRO A N 1
ATOM 2988 C CA . PRO A 1 375 ? 4.815 1.309 -1.647 1.00 81.94 375 PRO A CA 1
ATOM 2989 C C . PRO A 1 375 ? 6.096 2.028 -1.199 1.00 81.94 375 PRO A C 1
ATOM 2991 O O . PRO A 1 375 ? 6.763 1.563 -0.280 1.00 81.94 375 PRO A O 1
ATOM 2994 N N . ASP A 1 376 ? 6.428 3.150 -1.841 1.00 75.69 376 ASP A N 1
ATOM 2995 C CA . ASP A 1 376 ? 7.655 3.915 -1.593 1.00 75.69 376 ASP A CA 1
ATOM 2996 C C . ASP A 1 376 ? 7.500 5.026 -0.537 1.00 75.69 376 ASP A C 1
ATOM 2998 O O . ASP A 1 376 ? 8.482 5.717 -0.255 1.00 75.69 376 ASP A O 1
ATOM 3002 N N . SER A 1 377 ? 6.311 5.216 0.052 1.00 83.75 377 SER A N 1
ATOM 3003 C CA . SER A 1 377 ? 6.102 6.275 1.047 1.00 83.75 377 SER A CA 1
ATOM 3004 C C . SER A 1 377 ? 6.874 6.014 2.336 1.00 83.75 377 SER A C 1
ATOM 3006 O O . SER A 1 377 ? 7.052 4.865 2.760 1.00 83.75 377 SER A O 1
ATOM 3008 N N . ALA A 1 378 ? 7.276 7.084 3.024 1.00 85.69 378 ALA A N 1
ATOM 3009 C CA . ALA A 1 378 ? 7.896 7.012 4.347 1.00 85.69 378 ALA A CA 1
ATOM 3010 C C . ALA A 1 378 ? 7.058 6.177 5.324 1.00 85.69 378 ALA A C 1
ATOM 3012 O O . ALA A 1 378 ? 7.610 5.401 6.108 1.00 85.69 378 ALA A O 1
ATOM 3013 N N . PHE A 1 379 ? 5.726 6.267 5.237 1.00 89.44 379 PHE A N 1
ATOM 3014 C CA . PHE A 1 379 ? 4.835 5.419 6.020 1.00 89.44 379 PHE A CA 1
ATOM 3015 C C . PHE A 1 379 ? 5.054 3.932 5.733 1.00 89.44 379 PHE A C 1
ATOM 3017 O O . PHE A 1 379 ? 5.233 3.159 6.674 1.00 89.44 379 PHE A O 1
ATOM 3024 N N . GLN A 1 380 ? 5.057 3.512 4.463 1.00 86.00 380 GLN A N 1
ATOM 3025 C CA . GLN A 1 380 ? 5.225 2.100 4.116 1.00 86.00 380 GLN A CA 1
ATOM 3026 C C . GLN A 1 380 ? 6.610 1.576 4.484 1.00 86.00 380 GLN A C 1
ATOM 3028 O O . GLN A 1 380 ? 6.706 0.448 4.968 1.00 86.00 380 GLN A O 1
ATOM 3033 N N . LYS A 1 381 ? 7.660 2.393 4.356 1.00 81.56 381 LYS A N 1
ATOM 3034 C CA . LYS A 1 381 ? 9.015 2.059 4.826 1.00 81.56 381 LYS A CA 1
ATOM 3035 C C . LYS A 1 381 ? 9.032 1.754 6.321 1.00 81.56 381 LYS A C 1
ATOM 3037 O O . LYS A 1 381 ? 9.485 0.692 6.739 1.00 81.56 381 LYS A O 1
ATOM 3042 N N . ILE A 1 382 ? 8.445 2.641 7.121 1.00 85.44 382 ILE A N 1
ATOM 3043 C CA . ILE A 1 382 ? 8.333 2.480 8.574 1.00 85.44 382 ILE A CA 1
ATOM 3044 C C . ILE A 1 382 ? 7.449 1.283 8.941 1.00 85.44 382 ILE A C 1
ATOM 3046 O O . ILE A 1 382 ? 7.807 0.480 9.801 1.00 85.44 382 ILE A O 1
ATOM 3050 N N . ASN A 1 383 ? 6.303 1.128 8.278 1.00 84.81 383 ASN A N 1
ATOM 3051 C CA . ASN A 1 383 ? 5.371 0.027 8.522 1.00 84.81 383 ASN A CA 1
ATOM 3052 C C . ASN A 1 383 ? 5.956 -1.336 8.125 1.00 84.81 383 ASN A C 1
ATOM 3054 O O . ASN A 1 383 ? 5.533 -2.374 8.623 1.00 84.81 383 ASN A O 1
ATOM 3058 N N . ASN A 1 384 ? 6.945 -1.349 7.237 1.00 76.44 384 ASN A N 1
ATOM 3059 C CA . ASN A 1 384 ? 7.647 -2.550 6.821 1.00 76.44 384 ASN A CA 1
ATOM 3060 C C . ASN A 1 384 ? 9.027 -2.678 7.476 1.00 76.44 384 ASN A C 1
ATOM 3062 O O . ASN A 1 384 ? 9.793 -3.523 7.028 1.00 76.44 384 ASN A O 1
ATOM 3066 N N . ASN A 1 385 ? 9.353 -1.933 8.536 1.00 73.88 385 ASN A N 1
ATOM 3067 C CA . ASN A 1 385 ? 10.577 -2.158 9.309 1.00 73.88 385 ASN A CA 1
ATOM 3068 C C . ASN A 1 385 ? 10.507 -3.420 10.182 1.00 73.88 385 ASN A C 1
ATOM 3070 O O . ASN A 1 385 ? 9.428 -3.896 10.553 1.00 73.88 385 ASN A O 1
ATOM 3074 N N . ASP A 1 386 ? 11.677 -3.956 10.540 1.00 69.25 386 ASP A N 1
ATOM 3075 C CA . ASP A 1 386 ? 11.822 -5.151 11.380 1.00 69.25 386 ASP A CA 1
ATOM 3076 C C . ASP A 1 386 ? 11.570 -4.827 12.865 1.00 69.25 386 ASP A C 1
ATOM 3078 O O . ASP A 1 386 ? 12.456 -4.872 13.717 1.00 69.25 386 ASP A O 1
ATOM 3082 N N . PHE A 1 387 ? 10.318 -4.513 13.191 1.00 73.75 387 PHE A N 1
ATOM 3083 C CA . PHE A 1 387 ? 9.849 -4.443 14.571 1.00 73.75 387 PHE A CA 1
ATOM 3084 C C . PHE A 1 387 ? 9.590 -5.848 15.124 1.00 73.75 387 PHE A C 1
ATOM 3086 O O . PHE A 1 387 ? 9.333 -6.791 14.377 1.00 73.75 387 PHE A O 1
ATOM 3093 N N . LYS A 1 388 ? 9.643 -6.017 16.446 1.00 84.06 388 LYS A N 1
ATOM 3094 C CA . LYS A 1 388 ? 9.133 -7.222 17.116 1.00 84.06 388 LYS A CA 1
ATOM 3095 C C . LYS A 1 388 ? 7.803 -6.880 17.764 1.00 84.06 388 LYS A C 1
ATOM 3097 O O . LYS A 1 388 ? 7.749 -6.018 18.637 1.00 84.06 388 LYS A O 1
ATOM 3102 N N . LEU A 1 389 ? 6.741 -7.556 17.336 1.00 88.38 389 LEU A N 1
ATOM 3103 C CA . LEU A 1 389 ? 5.395 -7.356 17.871 1.00 88.38 389 LEU A CA 1
ATOM 3104 C C . LEU A 1 389 ? 4.936 -8.599 18.632 1.00 88.38 389 LEU A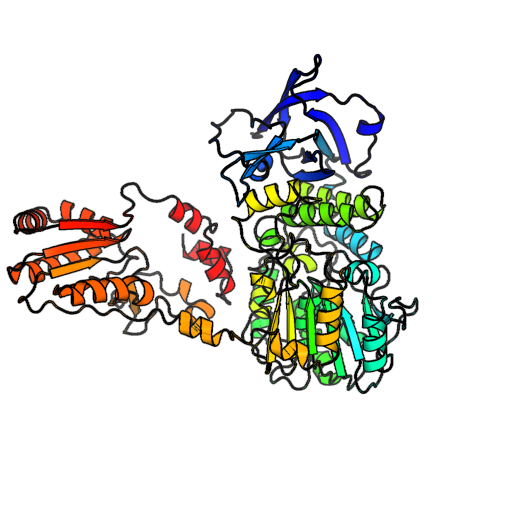 C 1
ATOM 3106 O O . LEU A 1 389 ? 5.220 -9.733 18.243 1.00 88.38 389 LEU A O 1
ATOM 3110 N N . SER A 1 390 ? 4.224 -8.371 19.734 1.00 89.94 390 SER A N 1
ATOM 3111 C CA . SER A 1 390 ? 3.852 -9.434 20.675 1.00 89.94 390 SER A CA 1
ATOM 3112 C C . SER A 1 390 ? 2.733 -10.354 20.172 1.00 89.94 390 SER A C 1
ATOM 3114 O O . SER A 1 390 ? 2.708 -11.526 20.549 1.00 89.94 390 SER A O 1
ATOM 3116 N N . GLY A 1 391 ? 1.808 -9.830 19.362 1.00 88.38 391 GLY A N 1
ATOM 3117 C CA . GLY A 1 391 ? 0.624 -10.545 18.870 1.00 88.38 391 GLY A CA 1
ATOM 3118 C C . GLY A 1 391 ? 0.860 -11.384 17.615 1.00 88.38 391 GLY A C 1
ATOM 3119 O O . GLY A 1 391 ? 1.827 -11.175 16.884 1.00 88.38 391 GLY A O 1
ATOM 3120 N N . GLU A 1 392 ? -0.065 -12.293 17.336 1.00 90.62 392 GLU A N 1
ATOM 3121 C CA . GLU A 1 392 ? -0.086 -13.169 16.164 1.00 90.62 392 GLU A CA 1
ATOM 3122 C C . GLU A 1 392 ? -0.695 -12.488 14.938 1.00 90.62 392 GLU A C 1
ATOM 3124 O O . GLU A 1 392 ? -1.505 -11.560 15.042 1.00 90.62 392 GLU A O 1
ATOM 3129 N N . LEU A 1 393 ? -0.312 -12.985 13.767 1.00 90.81 393 LEU A N 1
ATOM 3130 C CA . LEU A 1 393 ? -0.815 -12.529 12.484 1.00 90.81 393 LEU A CA 1
ATOM 3131 C C . LEU A 1 393 ? -1.228 -13.714 11.613 1.00 90.81 393 LEU A C 1
ATOM 3133 O O . LEU A 1 393 ? -0.445 -14.641 11.397 1.00 90.81 393 LEU A O 1
ATOM 3137 N N . ILE A 1 394 ? -2.415 -13.599 11.027 1.00 91.31 394 ILE A N 1
ATOM 3138 C CA . ILE A 1 394 ? -2.912 -14.464 9.963 1.00 91.31 394 ILE A CA 1
ATOM 3139 C C . ILE A 1 394 ? -3.304 -13.563 8.787 1.00 91.31 394 ILE A C 1
ATOM 3141 O O . ILE A 1 394 ? -4.204 -12.735 8.914 1.00 91.31 394 ILE A O 1
ATOM 3145 N N . SER A 1 395 ? -2.620 -13.701 7.653 1.00 91.12 395 SER A N 1
ATOM 3146 C CA . SER A 1 395 ? -2.943 -12.995 6.409 1.00 91.12 395 SER A CA 1
ATOM 3147 C C . SER A 1 395 ? -3.700 -13.924 5.465 1.00 91.12 395 SER A C 1
ATOM 3149 O O . SER A 1 395 ? -3.162 -14.944 5.032 1.00 91.12 395 SER A O 1
ATOM 3151 N N . ILE A 1 396 ? -4.931 -13.551 5.132 1.00 91.25 396 ILE A N 1
ATOM 3152 C CA . ILE A 1 396 ? -5.781 -14.209 4.142 1.00 91.25 396 ILE A CA 1
ATOM 3153 C C . ILE A 1 396 ? -5.635 -13.460 2.820 1.00 91.25 396 ILE A C 1
ATOM 3155 O O . ILE A 1 396 ? -5.855 -12.245 2.750 1.00 91.25 396 ILE A O 1
ATOM 3159 N N . THR A 1 397 ? -5.228 -14.185 1.782 1.00 88.06 397 THR A N 1
ATOM 3160 C CA . THR A 1 397 ? -4.860 -13.617 0.481 1.00 88.06 397 THR A CA 1
ATOM 3161 C C . THR A 1 397 ? -5.624 -14.287 -0.646 1.00 88.06 397 THR A C 1
ATOM 3163 O O . THR A 1 397 ? -6.069 -15.422 -0.508 1.00 88.06 397 THR A O 1
ATOM 3166 N N . GLY A 1 398 ? -5.796 -13.580 -1.756 1.00 81.25 398 GLY A N 1
ATOM 3167 C CA . GLY A 1 398 ? -6.457 -14.087 -2.954 1.00 81.25 398 GLY A CA 1
ATOM 3168 C C . GLY A 1 398 ? -5.652 -13.779 -4.208 1.00 81.25 398 GLY A C 1
ATOM 3169 O O . GLY A 1 398 ? -4.767 -12.915 -4.206 1.00 81.25 398 GLY A O 1
A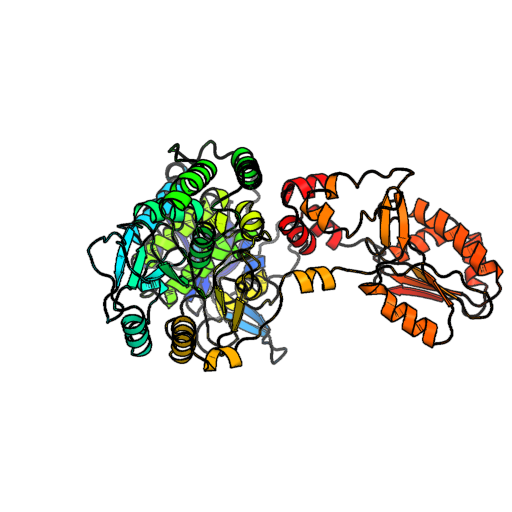TOM 3170 N N . ASP A 1 399 ? -5.957 -14.518 -5.269 1.00 78.62 399 ASP A N 1
ATOM 3171 C CA . ASP A 1 399 ? -5.414 -14.317 -6.609 1.00 78.62 399 ASP A CA 1
ATOM 3172 C C . ASP A 1 399 ? -6.528 -14.497 -7.644 1.00 78.62 399 ASP A C 1
ATOM 3174 O O . ASP A 1 399 ? -7.150 -15.556 -7.723 1.00 78.62 399 ASP A O 1
ATOM 3178 N N . SER A 1 400 ? -6.789 -13.456 -8.430 1.00 69.56 400 SER A N 1
ATOM 3179 C CA . SER A 1 400 ? -7.873 -13.441 -9.410 1.00 69.56 400 SER A CA 1
ATOM 3180 C C . SER A 1 400 ? -7.474 -14.152 -10.715 1.00 69.56 400 SER A C 1
ATOM 3182 O O . SER A 1 400 ? -6.698 -13.657 -11.545 1.00 69.56 400 SER A O 1
ATOM 3184 N N . ASN A 1 401 ? -8.049 -15.329 -10.970 1.00 61.47 401 ASN A N 1
ATOM 3185 C CA . ASN A 1 401 ? -7.813 -16.089 -12.201 1.00 61.47 401 ASN A CA 1
ATOM 3186 C C . ASN A 1 401 ? -8.848 -15.767 -13.298 1.00 61.47 401 ASN A C 1
ATOM 3188 O O . ASN A 1 401 ? -9.781 -14.993 -13.115 1.00 61.47 401 ASN A O 1
ATOM 3192 N N . LEU A 1 402 ? -8.576 -16.195 -14.539 1.00 51.12 402 LEU A N 1
ATOM 3193 C CA . LEU A 1 402 ? -9.477 -15.980 -15.684 1.00 51.12 402 LEU A CA 1
ATOM 3194 C C . LEU A 1 402 ? -10.632 -16.990 -15.596 1.00 51.12 402 LEU A C 1
ATOM 3196 O O . LEU A 1 402 ? -10.538 -18.071 -16.168 1.00 51.12 402 LEU A O 1
ATOM 3200 N N . SER A 1 403 ? -11.713 -16.642 -14.897 1.00 45.94 403 SER A N 1
ATOM 3201 C CA . SER A 1 403 ? -12.985 -17.361 -15.022 1.00 45.94 403 SER A CA 1
ATOM 3202 C C . SER A 1 403 ? -13.912 -16.670 -16.031 1.00 45.94 403 SER A C 1
ATOM 3204 O O . SER A 1 403 ? -13.702 -15.521 -16.429 1.00 45.94 403 SER A O 1
ATOM 3206 N N . SER A 1 404 ? -14.902 -17.406 -16.533 1.00 48.34 404 SER A N 1
ATOM 3207 C CA . SER A 1 404 ? -15.609 -17.100 -17.779 1.00 48.34 404 SER A CA 1
ATOM 3208 C C . SER A 1 404 ? -16.715 -16.046 -17.690 1.00 48.34 404 SER A C 1
ATOM 3210 O O . SER A 1 404 ? -17.370 -15.841 -18.709 1.00 48.34 404 SER A O 1
ATOM 3212 N N . ASN A 1 405 ? -16.981 -15.425 -16.528 1.00 50.53 405 ASN A N 1
ATOM 3213 C CA . ASN A 1 405 ? -18.277 -14.759 -16.345 1.00 50.53 405 ASN A CA 1
ATOM 3214 C C . ASN A 1 405 ? -18.357 -13.250 -16.038 1.00 50.53 405 ASN A C 1
ATOM 3216 O O . ASN A 1 405 ? -19.408 -12.736 -16.397 1.00 50.53 405 ASN A O 1
ATOM 3220 N N . VAL A 1 406 ? -17.409 -12.482 -15.456 1.00 53.00 406 VAL A N 1
ATOM 3221 C CA . VAL A 1 406 ? -17.729 -11.037 -15.170 1.00 53.00 406 VAL A CA 1
ATOM 3222 C C . VAL A 1 406 ? -16.577 -9.992 -15.163 1.00 53.00 406 VAL A C 1
ATOM 3224 O O . VAL A 1 406 ? -16.850 -8.808 -15.004 1.00 53.00 406 VAL A O 1
ATOM 3227 N N . ILE A 1 407 ? -15.288 -10.300 -15.354 1.00 63.38 407 ILE A N 1
ATOM 3228 C CA . ILE A 1 407 ? -14.225 -9.257 -15.226 1.00 63.38 407 ILE A CA 1
ATOM 3229 C C . ILE A 1 407 ? -13.200 -9.365 -16.359 1.00 63.38 407 ILE A C 1
ATOM 3231 O O . ILE A 1 407 ? -12.013 -9.601 -16.136 1.00 63.38 407 ILE A O 1
ATOM 3235 N N . HIS A 1 408 ? -13.654 -9.237 -17.608 1.00 71.00 408 HIS A N 1
ATOM 3236 C CA . HIS A 1 408 ? -12.751 -9.340 -18.751 1.00 71.00 408 HIS A CA 1
ATOM 3237 C C . HIS A 1 408 ? -12.044 -8.006 -19.017 1.00 71.00 408 HIS A C 1
ATOM 3239 O O . HIS A 1 408 ? -10.816 -7.981 -18.967 1.00 71.00 408 HIS A O 1
ATOM 3245 N N . SER A 1 409 ? -12.758 -6.889 -19.196 1.00 75.38 409 SER A N 1
ATOM 3246 C CA . SER A 1 409 ? -12.137 -5.605 -19.577 1.00 75.38 409 SER A CA 1
ATOM 3247 C C . SER A 1 409 ? -11.132 -5.086 -18.554 1.00 75.38 409 SER A C 1
ATOM 3249 O O . SER A 1 409 ? -10.010 -4.733 -18.920 1.00 75.38 409 SER A O 1
ATOM 3251 N N . LEU A 1 410 ? -11.495 -5.083 -17.264 1.00 76.62 410 LEU A N 1
ATOM 3252 C CA . LEU A 1 410 ? -10.611 -4.569 -16.210 1.00 76.62 410 LEU A CA 1
ATOM 3253 C C . LEU A 1 410 ? -9.323 -5.393 -16.134 1.00 76.62 410 LEU A C 1
ATOM 3255 O O . LEU A 1 410 ? -8.235 -4.835 -16.040 1.00 76.62 410 LEU A O 1
ATOM 3259 N N . LYS A 1 411 ? -9.427 -6.720 -16.247 1.00 72.56 411 LYS A N 1
ATOM 3260 C CA . LYS A 1 411 ? -8.258 -7.599 -16.235 1.00 72.56 411 LYS A CA 1
ATOM 3261 C C . LYS A 1 411 ? -7.334 -7.344 -17.422 1.00 72.56 411 LYS A C 1
ATOM 3263 O O . LYS A 1 411 ? -6.121 -7.386 -17.240 1.00 72.56 411 LYS A O 1
ATOM 3268 N N . VAL A 1 412 ? -7.874 -7.075 -18.613 1.00 72.38 412 VAL A N 1
ATOM 3269 C CA . VAL A 1 412 ? -7.062 -6.729 -19.794 1.00 72.38 412 VAL A CA 1
ATOM 3270 C C . VAL A 1 412 ? -6.277 -5.448 -19.554 1.00 72.38 412 VAL A C 1
ATOM 3272 O O . VAL A 1 412 ? -5.060 -5.447 -19.725 1.00 72.38 412 VAL A O 1
ATOM 3275 N N . ILE A 1 413 ? -6.949 -4.398 -19.083 1.00 73.88 413 ILE A N 1
ATOM 3276 C CA . ILE A 1 413 ? -6.302 -3.119 -18.779 1.00 73.88 413 ILE A CA 1
ATOM 3277 C C . ILE A 1 413 ? -5.229 -3.308 -17.704 1.00 73.88 413 ILE A C 1
ATOM 3279 O O . ILE A 1 413 ? -4.082 -2.929 -17.907 1.00 73.88 413 ILE A O 1
ATOM 3283 N N . LEU A 1 414 ? -5.547 -3.983 -16.598 1.00 71.19 414 LEU A N 1
ATOM 3284 C CA . LEU A 1 414 ? -4.574 -4.262 -15.539 1.00 71.19 414 LEU A CA 1
ATOM 3285 C C . LEU A 1 414 ? -3.409 -5.143 -16.017 1.00 71.19 414 LEU A C 1
ATOM 3287 O O . LEU A 1 414 ? -2.281 -4.962 -15.571 1.00 71.19 414 LEU A O 1
ATOM 3291 N N . THR A 1 415 ? -3.638 -6.065 -16.952 1.00 66.75 415 THR A N 1
ATOM 3292 C CA . THR A 1 415 ? -2.563 -6.876 -17.549 1.00 66.75 415 THR A CA 1
ATOM 3293 C C . THR A 1 415 ? -1.619 -6.015 -18.385 1.00 66.75 415 THR A C 1
ATOM 3295 O O . THR A 1 415 ? -0.403 -6.179 -18.274 1.00 66.75 415 THR A O 1
ATOM 3298 N N . ASN A 1 416 ? -2.165 -5.082 -19.171 1.00 66.69 416 ASN A N 1
ATOM 3299 C CA . ASN A 1 416 ? -1.379 -4.118 -19.944 1.00 66.69 416 ASN A CA 1
ATOM 3300 C C . ASN A 1 416 ? -0.561 -3.194 -19.027 1.00 66.69 416 ASN A C 1
ATOM 3302 O O . ASN A 1 416 ? 0.582 -2.882 -19.347 1.00 66.69 416 ASN A O 1
ATOM 3306 N N . LEU A 1 417 ? -1.111 -2.828 -17.864 1.00 65.00 417 LEU A N 1
ATOM 3307 C CA . LEU A 1 417 ? -0.468 -1.939 -16.893 1.00 65.00 417 LEU A CA 1
ATOM 3308 C C . LEU A 1 417 ? 0.571 -2.634 -15.977 1.00 65.00 417 LEU A C 1
ATOM 3310 O O . LEU A 1 417 ? 1.539 -1.992 -15.571 1.00 65.00 417 LEU A O 1
ATOM 3314 N N . PHE A 1 418 ? 0.404 -3.920 -15.619 1.00 55.38 418 PHE A N 1
ATOM 3315 C CA . PHE A 1 418 ? 1.120 -4.542 -14.478 1.00 55.38 418 PHE A CA 1
ATOM 3316 C C . PHE A 1 418 ? 1.872 -5.854 -14.748 1.00 55.38 418 PHE A C 1
ATOM 3318 O O . PHE A 1 418 ? 2.252 -6.536 -13.798 1.00 55.38 418 PHE A O 1
ATOM 3325 N N . TYR A 1 419 ? 2.136 -6.227 -16.002 1.00 53.41 419 TYR A N 1
ATOM 3326 C CA . TYR A 1 419 ? 3.023 -7.361 -16.322 1.00 53.41 419 TYR A CA 1
ATOM 3327 C C . TYR A 1 419 ? 2.694 -8.677 -15.570 1.00 53.41 419 TYR A C 1
ATOM 3329 O O . TYR A 1 419 ? 3.592 -9.372 -15.096 1.00 53.41 419 TYR A O 1
ATOM 3337 N N . TRP A 1 420 ? 1.416 -9.070 -15.529 1.00 55.78 420 TRP A N 1
ATOM 3338 C CA . TRP A 1 420 ? 0.974 -10.440 -15.192 1.00 55.78 420 TRP A CA 1
ATOM 3339 C C . TRP A 1 420 ? 1.155 -10.933 -13.739 1.00 55.78 420 TRP A C 1
ATOM 3341 O O . TRP A 1 420 ? 1.063 -12.144 -13.509 1.00 55.78 420 TRP A O 1
ATOM 3351 N N . GLU A 1 421 ? 1.379 -10.059 -12.754 1.00 65.25 421 GLU A N 1
ATOM 3352 C CA . GLU A 1 421 ? 1.492 -10.484 -11.347 1.00 65.25 421 GLU A CA 1
ATOM 3353 C C . GLU A 1 421 ? 0.143 -10.879 -10.712 1.00 65.25 421 GLU A C 1
ATOM 3355 O O . GLU A 1 421 ? -0.891 -10.285 -11.014 1.00 65.25 421 GLU A O 1
ATOM 3360 N N . SER A 1 422 ? 0.161 -11.850 -9.788 1.00 70.06 422 SER A N 1
ATOM 3361 C CA . SER A 1 422 ? -1.006 -12.269 -8.992 1.00 70.06 422 SER A CA 1
ATOM 3362 C C . SER A 1 422 ? -1.555 -11.127 -8.129 1.00 70.06 422 SER A C 1
ATOM 3364 O O . SER A 1 422 ? -0.801 -10.455 -7.412 1.00 70.06 422 SER A O 1
ATOM 3366 N N . ASN A 1 423 ? -2.865 -10.894 -8.207 1.00 73.50 423 ASN A N 1
ATOM 3367 C CA . ASN A 1 423 ? -3.554 -9.790 -7.533 1.00 73.50 423 ASN A CA 1
ATOM 3368 C C . ASN A 1 423 ? -5.071 -10.029 -7.454 1.00 73.50 423 ASN A C 1
ATOM 3370 O O . ASN A 1 423 ? -5.612 -10.861 -8.178 1.00 73.50 423 ASN A O 1
ATOM 3374 N N . ASP A 1 424 ? -5.769 -9.262 -6.619 1.00 78.81 424 ASP A N 1
ATOM 3375 C CA . ASP A 1 424 ? -7.237 -9.285 -6.484 1.00 78.81 424 ASP A CA 1
ATOM 3376 C C . ASP A 1 424 ? -7.939 -8.095 -7.175 1.00 78.81 424 ASP A C 1
ATOM 3378 O O . ASP A 1 424 ? -9.014 -7.663 -6.753 1.00 78.81 424 ASP A O 1
ATOM 3382 N N . PHE A 1 425 ? -7.312 -7.561 -8.229 1.00 77.31 425 PHE A N 1
ATOM 3383 C CA . PHE A 1 425 ? -7.640 -6.338 -8.978 1.00 77.31 425 PHE A CA 1
ATOM 3384 C C . PHE A 1 425 ? -7.337 -5.006 -8.279 1.00 77.31 425 PHE A C 1
ATOM 3386 O O . PHE A 1 425 ? -7.403 -3.962 -8.926 1.00 77.31 425 PHE A O 1
ATOM 3393 N N . VAL A 1 426 ? -6.969 -5.013 -6.994 1.00 81.00 426 VAL A N 1
ATOM 3394 C CA . VAL A 1 426 ? -6.628 -3.789 -6.238 1.00 81.00 426 VAL A CA 1
ATOM 3395 C C . VAL A 1 426 ? -5.281 -3.916 -5.529 1.00 81.00 426 VAL A C 1
ATOM 3397 O O . VAL A 1 426 ? -4.530 -2.943 -5.403 1.00 81.00 426 VAL A O 1
ATOM 3400 N N . VAL A 1 427 ? -4.944 -5.112 -5.058 1.00 80.75 427 VAL A N 1
ATOM 3401 C CA . VAL A 1 427 ? -3.749 -5.378 -4.263 1.00 80.75 427 VAL A CA 1
ATOM 3402 C C . VAL A 1 427 ? -3.021 -6.598 -4.816 1.00 80.75 427 VAL A C 1
ATOM 3404 O O . VAL A 1 427 ? -3.610 -7.643 -5.083 1.00 80.75 427 VAL A O 1
ATOM 3407 N N . HIS A 1 428 ? -1.701 -6.479 -4.952 1.00 78.38 428 HIS A N 1
ATOM 3408 C CA . HIS A 1 428 ? -0.847 -7.604 -5.324 1.00 78.38 428 HIS A CA 1
ATOM 3409 C C . HIS A 1 428 ? -0.787 -8.625 -4.189 1.00 78.38 428 HIS A C 1
ATOM 3411 O O . HIS A 1 428 ? -0.507 -8.263 -3.043 1.00 78.38 428 HIS A O 1
ATOM 3417 N N . THR A 1 429 ? -0.941 -9.911 -4.503 1.00 77.56 429 THR A N 1
ATOM 3418 C CA . THR A 1 429 ? -0.900 -10.999 -3.511 1.00 77.56 429 THR A CA 1
ATOM 3419 C C . THR A 1 429 ? 0.423 -10.993 -2.731 1.00 77.56 429 THR A C 1
ATOM 3421 O O . THR A 1 429 ? 0.451 -11.226 -1.524 1.00 77.56 429 THR A O 1
ATOM 3424 N N . ALA A 1 430 ? 1.534 -10.630 -3.386 1.00 76.31 430 ALA A N 1
ATOM 3425 C CA . ALA A 1 430 ? 2.841 -10.478 -2.742 1.00 76.31 430 ALA A CA 1
ATOM 3426 C C . ALA A 1 430 ? 2.895 -9.335 -1.707 1.00 76.31 430 ALA A C 1
ATOM 3428 O O . ALA A 1 430 ? 3.652 -9.431 -0.740 1.00 76.31 430 ALA A O 1
ATOM 3429 N N . SER A 1 431 ? 2.101 -8.272 -1.888 1.00 81.69 431 SER A N 1
ATOM 3430 C CA . SER A 1 431 ? 1.976 -7.177 -0.915 1.00 81.69 431 SER A CA 1
ATOM 3431 C C . SER A 1 431 ? 1.206 -7.616 0.330 1.00 81.69 431 SER A C 1
ATOM 3433 O O . SER A 1 431 ? 1.597 -7.275 1.445 1.00 81.69 431 SER A O 1
ATOM 3435 N N . MET A 1 432 ? 0.181 -8.461 0.168 1.00 85.56 432 MET A N 1
ATOM 3436 C CA . MET A 1 432 ? -0.639 -8.966 1.281 1.00 85.56 432 MET A CA 1
ATOM 3437 C C . MET A 1 432 ? 0.144 -9.796 2.304 1.00 85.56 432 MET A C 1
ATOM 3439 O O . MET A 1 432 ? -0.236 -9.881 3.475 1.00 85.56 432 MET A O 1
ATOM 3443 N N . ASN A 1 433 ? 1.269 -10.372 1.876 1.00 75.31 433 ASN A N 1
ATOM 3444 C CA . ASN A 1 433 ? 2.138 -11.195 2.712 1.00 75.31 433 ASN A CA 1
ATOM 3445 C C . ASN A 1 433 ? 3.208 -10.393 3.483 1.00 75.31 433 ASN A C 1
ATOM 3447 O O . ASN A 1 433 ? 4.069 -10.989 4.130 1.00 75.31 433 ASN A O 1
ATOM 3451 N N . LYS A 1 434 ? 3.197 -9.057 3.406 1.00 76.81 434 LYS A N 1
ATOM 3452 C CA . LYS A 1 434 ? 4.193 -8.179 4.046 1.00 76.81 434 LYS A CA 1
ATOM 3453 C C . LYS A 1 434 ? 3.602 -7.397 5.240 1.00 76.81 434 LYS A C 1
ATOM 3455 O O . LYS A 1 434 ? 2.646 -7.840 5.890 1.00 76.81 434 LYS A O 1
ATOM 3460 N N . GLY A 1 435 ? 4.188 -6.248 5.572 1.00 71.00 435 GLY A N 1
ATOM 3461 C CA . GLY A 1 435 ? 3.820 -5.398 6.704 1.00 71.00 435 GLY A CA 1
ATOM 3462 C C . GLY A 1 435 ? 4.622 -5.682 7.970 1.00 71.00 435 GLY A C 1
ATOM 3463 O O . GLY A 1 435 ? 5.681 -6.313 7.936 1.00 71.00 435 GLY A O 1
ATOM 3464 N N . LEU A 1 436 ? 4.100 -5.194 9.096 1.00 63.22 436 LEU A N 1
ATOM 3465 C CA . LEU A 1 436 ? 4.837 -5.134 10.352 1.00 63.22 436 LEU A CA 1
ATOM 3466 C C . LEU A 1 436 ? 5.263 -6.511 10.879 1.00 63.22 436 LEU A C 1
ATOM 3468 O O . LEU A 1 436 ? 4.432 -7.347 11.255 1.00 63.22 436 LEU A O 1
ATOM 3472 N N . ALA A 1 437 ? 6.575 -6.584 11.102 1.00 62.38 437 ALA A N 1
ATOM 3473 C CA . ALA A 1 437 ? 7.227 -7.240 12.225 1.00 62.38 437 ALA A CA 1
ATOM 3474 C C . ALA A 1 437 ? 7.387 -8.766 12.232 1.00 62.38 437 ALA A C 1
ATOM 3476 O O . ALA A 1 437 ? 6.527 -9.567 11.857 1.00 62.38 437 ALA A O 1
ATOM 3477 N N . LEU A 1 438 ? 8.513 -9.154 12.830 1.00 66.44 438 LEU A N 1
ATOM 3478 C CA . LEU A 1 438 ? 8.780 -10.490 13.337 1.00 66.44 438 LEU A CA 1
ATOM 3479 C C . LEU A 1 438 ? 7.870 -10.733 14.546 1.00 66.44 438 LEU A C 1
ATOM 3481 O O . LEU A 1 438 ? 8.136 -10.263 15.655 1.00 66.44 438 LEU A O 1
ATOM 3485 N N . ARG A 1 439 ? 6.772 -11.449 14.324 1.00 78.25 439 ARG A N 1
ATOM 3486 C CA . ARG A 1 439 ? 5.869 -11.915 15.381 1.00 78.25 439 ARG A CA 1
ATOM 3487 C C . ARG A 1 439 ? 6.215 -13.349 15.749 1.00 78.25 439 ARG A C 1
ATOM 3489 O O . ARG A 1 439 ? 6.872 -14.057 14.988 1.00 78.25 439 ARG A O 1
ATOM 3496 N N . LYS A 1 440 ? 5.726 -13.801 16.906 1.00 69.69 440 LYS A N 1
ATOM 3497 C CA . LYS A 1 440 ? 5.874 -15.205 17.328 1.00 69.69 440 LYS A CA 1
ATOM 3498 C C . LYS A 1 440 ? 5.295 -16.185 16.306 1.00 69.69 440 LYS A C 1
ATOM 3500 O O . LYS A 1 440 ? 5.816 -17.286 16.177 1.00 69.69 440 LYS A O 1
ATOM 3505 N N . LYS A 1 441 ? 4.235 -15.775 15.604 1.00 80.12 441 LYS A N 1
ATOM 3506 C CA . LYS A 1 441 ? 3.533 -16.582 14.612 1.00 80.12 441 LYS A CA 1
ATOM 3507 C C . LYS A 1 441 ?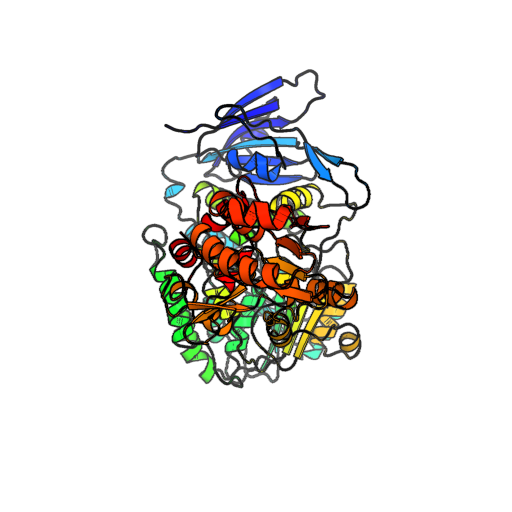 2.977 -15.693 13.499 1.00 80.12 441 LYS A C 1
ATOM 3509 O O . LYS A 1 441 ? 2.176 -14.798 13.773 1.00 80.12 441 LYS A O 1
ATOM 3514 N N . ASN A 1 442 ? 3.418 -15.966 12.271 1.00 81.38 442 ASN A N 1
ATOM 3515 C CA . ASN A 1 442 ? 2.915 -15.372 11.033 1.00 81.38 442 ASN A CA 1
ATOM 3516 C C . ASN A 1 442 ? 2.414 -16.504 10.137 1.00 81.38 442 ASN A C 1
ATOM 3518 O O . ASN A 1 442 ? 3.207 -17.348 9.717 1.00 81.38 442 ASN A O 1
ATOM 3522 N N . GLN A 1 443 ? 1.117 -16.515 9.849 1.00 85.00 443 GLN A N 1
ATOM 3523 C CA . GLN A 1 443 ? 0.500 -17.469 8.933 1.00 85.00 443 GLN A CA 1
ATOM 3524 C C . GLN A 1 443 ? -0.006 -16.754 7.687 1.00 85.00 443 GLN A C 1
ATOM 3526 O O . GLN A 1 443 ? -0.566 -15.662 7.767 1.00 85.00 443 GLN A O 1
ATOM 3531 N N . PHE A 1 444 ? 0.167 -17.407 6.544 1.00 84.75 444 PHE A N 1
ATOM 3532 C CA . PHE A 1 444 ? -0.332 -16.950 5.255 1.00 84.75 444 PHE A CA 1
ATOM 3533 C C . PHE A 1 444 ? -1.248 -18.027 4.697 1.00 84.75 444 PHE A C 1
ATOM 3535 O O . PHE A 1 444 ? -0.855 -19.196 4.625 1.00 84.75 444 PHE A O 1
ATOM 3542 N N . ILE A 1 445 ? -2.472 -17.636 4.357 1.00 87.06 445 ILE A N 1
ATOM 3543 C CA . ILE A 1 445 ? -3.519 -18.553 3.922 1.00 87.06 445 ILE A CA 1
ATOM 3544 C C . ILE A 1 445 ? -4.114 -18.010 2.623 1.00 87.06 445 ILE A C 1
ATOM 3546 O O . ILE A 1 445 ? -4.875 -17.042 2.660 1.00 87.06 445 ILE A O 1
ATOM 3550 N N . PRO A 1 446 ? -3.756 -18.589 1.468 1.00 85.94 446 PRO A N 1
ATOM 3551 C CA . PRO A 1 446 ? -4.435 -18.267 0.226 1.00 85.94 446 PRO A CA 1
ATOM 3552 C C . PRO A 1 446 ? -5.845 -18.866 0.241 1.00 85.94 446 PRO A C 1
ATOM 3554 O O . PRO A 1 446 ? -6.034 -20.006 0.674 1.00 85.94 446 PRO A O 1
ATOM 3557 N N . VAL A 1 447 ? -6.831 -18.121 -0.250 1.00 86.44 447 VAL A N 1
ATOM 3558 C CA . VAL A 1 447 ? -8.152 -18.683 -0.539 1.00 86.44 447 VAL A CA 1
ATOM 3559 C C . VAL A 1 447 ? -8.079 -19.547 -1.807 1.00 86.44 447 VAL A C 1
ATOM 3561 O O . VAL A 1 447 ? -7.338 -19.210 -2.730 1.00 86.44 447 VAL A O 1
ATOM 3564 N N . PRO A 1 448 ? -8.814 -20.670 -1.875 1.00 73.50 448 PRO A N 1
ATOM 3565 C CA . PRO A 1 448 ? -8.718 -21.632 -2.980 1.00 73.50 448 PRO A CA 1
ATOM 3566 C C . PRO A 1 448 ? -9.439 -21.196 -4.271 1.00 73.50 448 PRO A C 1
ATOM 3568 O O . PRO A 1 448 ? -9.452 -21.944 -5.244 1.00 73.50 448 PRO A O 1
ATOM 3571 N N . ASP A 1 449 ? -10.070 -20.026 -4.264 1.00 67.06 449 ASP A N 1
ATOM 3572 C CA . ASP A 1 449 ? -11.055 -19.588 -5.248 1.00 67.06 449 ASP A CA 1
ATOM 3573 C C . ASP A 1 449 ? -10.435 -18.834 -6.434 1.00 67.06 449 ASP A C 1
ATOM 3575 O O . ASP A 1 449 ? -9.714 -17.852 -6.255 1.00 67.06 449 ASP A O 1
ATOM 3579 N N . ASP A 1 450 ? -10.756 -19.271 -7.651 1.00 64.19 450 ASP A N 1
ATOM 3580 C CA . ASP A 1 450 ? -10.289 -18.689 -8.910 1.00 64.19 450 ASP A CA 1
ATOM 3581 C C . ASP A 1 450 ? -11.105 -17.466 -9.362 1.00 64.19 450 ASP A C 1
ATOM 3583 O O . ASP A 1 450 ? -10.637 -16.715 -10.222 1.00 64.19 450 ASP A O 1
ATOM 3587 N N . GLU A 1 451 ? -12.269 -17.211 -8.751 1.00 68.00 451 GLU A N 1
ATOM 3588 C CA . GLU A 1 451 ? -13.132 -16.054 -9.041 1.00 68.00 451 GLU A CA 1
ATOM 3589 C C . GLU A 1 451 ? -13.138 -14.987 -7.929 1.00 68.00 451 GLU A C 1
ATOM 3591 O O . GLU A 1 451 ? -14.124 -14.255 -7.762 1.00 68.00 451 GLU A O 1
ATOM 3596 N N . ILE A 1 452 ? -12.067 -14.908 -7.137 1.00 77.69 452 ILE A N 1
ATOM 3597 C CA . ILE A 1 452 ? -11.948 -13.916 -6.067 1.00 77.69 452 ILE A CA 1
ATOM 3598 C C . ILE A 1 452 ? -11.606 -12.524 -6.626 1.00 77.69 452 ILE A C 1
ATOM 3600 O O . ILE A 1 452 ? -10.745 -12.370 -7.492 1.00 77.69 452 ILE A O 1
ATOM 3604 N N . ASP A 1 453 ? -12.264 -11.496 -6.092 1.00 81.75 453 ASP A N 1
ATOM 3605 C CA . ASP A 1 453 ? -11.884 -10.090 -6.244 1.00 81.75 453 ASP A CA 1
ATOM 3606 C C . ASP A 1 453 ? -11.834 -9.402 -4.875 1.00 81.75 453 ASP A C 1
ATOM 3608 O O . ASP A 1 453 ? -12.247 -9.971 -3.857 1.00 81.75 453 ASP A O 1
ATOM 3612 N N . HIS A 1 454 ? -11.336 -8.164 -4.857 1.00 86.12 454 HIS A N 1
ATOM 3613 C CA . HIS A 1 454 ? -11.113 -7.395 -3.637 1.00 86.12 454 HIS A CA 1
ATOM 3614 C C . HIS A 1 454 ? -12.331 -7.289 -2.696 1.00 86.12 454 HIS A C 1
ATOM 3616 O O . HIS A 1 454 ? -12.137 -7.165 -1.486 1.00 86.12 454 HIS A O 1
ATOM 3622 N N . PHE A 1 455 ? -13.571 -7.368 -3.198 1.00 85.56 455 PHE A N 1
ATOM 3623 C CA . PHE A 1 455 ? -14.797 -7.217 -2.397 1.00 85.56 455 PHE A CA 1
ATOM 3624 C C . PHE A 1 455 ? -15.486 -8.545 -2.052 1.00 85.56 455 PHE A C 1
ATOM 3626 O O . PHE A 1 455 ? -16.382 -8.567 -1.210 1.00 85.56 455 PHE A O 1
ATOM 3633 N N . LYS A 1 456 ? -15.068 -9.671 -2.642 1.00 86.25 456 LYS A N 1
ATOM 3634 C CA . LYS A 1 456 ? -15.753 -10.968 -2.481 1.00 86.25 456 LYS A CA 1
ATOM 3635 C C . LYS A 1 456 ? -15.252 -11.856 -1.344 1.00 86.25 456 LYS A C 1
ATOM 3637 O O . LYS A 1 456 ? -15.864 -12.898 -1.096 1.00 86.25 456 LYS A O 1
ATOM 3642 N N . TYR A 1 457 ? -14.204 -11.468 -0.616 1.00 89.12 457 TYR A N 1
ATOM 3643 C CA . TYR A 1 457 ? -13.605 -12.307 0.437 1.00 89.12 457 TYR A CA 1
ATOM 3644 C C . TYR A 1 457 ? -14.594 -12.766 1.518 1.00 89.12 457 TYR A C 1
ATOM 3646 O O . TYR A 1 457 ? -14.473 -13.890 1.993 1.00 89.12 457 TYR A O 1
ATOM 3654 N N . PHE A 1 458 ? -15.591 -11.948 1.858 1.00 90.94 458 PHE A N 1
ATOM 3655 C CA . PHE A 1 458 ? -16.593 -12.254 2.889 1.00 90.94 458 PHE A CA 1
ATOM 3656 C C . PHE A 1 458 ? -17.912 -12.811 2.332 1.00 90.94 458 PHE A C 1
ATOM 3658 O O . PHE A 1 458 ? -18.828 -13.092 3.091 1.00 90.94 458 PHE A O 1
ATOM 3665 N N . SER A 1 459 ? -18.017 -12.995 1.013 1.00 84.94 459 SER A N 1
ATOM 3666 C CA . SER A 1 459 ? -19.268 -13.405 0.353 1.00 84.94 459 SER A CA 1
ATOM 3667 C C . SER A 1 459 ? -19.366 -14.907 0.073 1.00 84.94 459 SER A C 1
ATOM 3669 O O . SER A 1 459 ? -20.453 -15.432 -0.166 1.00 84.94 459 SER A O 1
ATOM 3671 N N . LYS A 1 460 ? -18.227 -15.610 0.070 1.00 84.81 460 LYS A N 1
ATOM 3672 C CA . LYS A 1 460 ? -18.148 -17.035 -0.264 1.00 84.81 460 LYS A CA 1
ATOM 3673 C C . LYS A 1 460 ? -17.977 -17.871 0.990 1.00 84.81 460 LYS A C 1
ATOM 3675 O O . LYS A 1 460 ? -17.111 -17.591 1.815 1.00 84.81 460 LYS A O 1
ATOM 3680 N N . LYS A 1 461 ? -18.769 -18.939 1.081 1.00 86.31 461 LYS A N 1
ATOM 3681 C CA . LYS A 1 461 ? -18.800 -19.823 2.246 1.00 86.31 461 LYS A CA 1
ATOM 3682 C C . LYS A 1 461 ? -17.421 -20.395 2.592 1.00 86.31 461 LYS A C 1
ATOM 3684 O O . LYS A 1 461 ? -16.992 -20.264 3.729 1.00 86.31 461 LYS A O 1
ATOM 3689 N N . ASP A 1 462 ? -16.696 -20.928 1.613 1.00 86.75 462 ASP A N 1
ATOM 3690 C CA . ASP A 1 462 ? -15.371 -21.522 1.839 1.00 86.75 462 ASP A CA 1
ATOM 3691 C C . ASP A 1 462 ? -14.369 -20.506 2.428 1.00 86.75 462 ASP A C 1
ATOM 3693 O O . ASP A 1 462 ? -13.570 -20.836 3.303 1.00 86.75 462 ASP A O 1
ATOM 3697 N N . ASN A 1 463 ? -14.451 -19.237 2.008 1.00 88.81 463 ASN A N 1
ATOM 3698 C CA . ASN A 1 463 ? -13.615 -18.165 2.553 1.00 88.81 463 ASN A CA 1
ATOM 3699 C C . ASN A 1 463 ? -14.028 -17.809 3.988 1.00 88.81 463 ASN A C 1
ATOM 3701 O O . ASN A 1 463 ? -13.167 -17.601 4.844 1.00 88.81 463 ASN A O 1
ATOM 3705 N N . LEU A 1 464 ? -15.335 -17.765 4.262 1.00 89.31 464 LEU A N 1
ATOM 3706 C CA . LEU A 1 464 ? -15.877 -17.535 5.602 1.00 89.31 464 LEU A CA 1
ATOM 3707 C C . LEU A 1 464 ? -15.478 -18.648 6.575 1.00 89.31 464 LEU A C 1
ATOM 3709 O O . LEU A 1 464 ? -15.109 -18.347 7.708 1.00 89.31 464 LEU A O 1
ATOM 3713 N N . GLU A 1 465 ? -15.464 -19.908 6.136 1.00 88.88 465 GLU A N 1
ATOM 3714 C CA . GLU A 1 465 ? -14.992 -21.044 6.936 1.00 88.88 465 GLU A CA 1
ATOM 3715 C C . GLU A 1 465 ? -13.506 -20.883 7.313 1.00 88.88 465 GLU A C 1
ATOM 3717 O O . GLU A 1 465 ? -13.135 -21.091 8.471 1.00 88.88 465 GLU A O 1
ATOM 3722 N N . ILE A 1 466 ? -12.657 -20.427 6.380 1.00 89.75 466 ILE A N 1
ATOM 3723 C CA . ILE A 1 466 ? -11.240 -20.107 6.645 1.00 89.75 466 ILE A CA 1
ATOM 3724 C C . ILE A 1 466 ? -11.112 -18.952 7.650 1.00 89.75 466 ILE A C 1
ATOM 3726 O O . ILE A 1 466 ? -10.337 -19.041 8.607 1.00 89.75 466 ILE A O 1
ATOM 3730 N N . ILE A 1 467 ? -11.872 -17.871 7.458 1.00 91.94 467 ILE A N 1
ATOM 3731 C CA . ILE A 1 467 ? -11.872 -16.692 8.340 1.00 91.94 467 ILE A CA 1
ATOM 3732 C C . ILE A 1 467 ? -12.324 -17.069 9.756 1.00 91.94 467 ILE A C 1
ATOM 3734 O O . ILE A 1 467 ? -11.672 -16.696 10.736 1.00 91.94 467 ILE A O 1
ATOM 3738 N N . ALA A 1 468 ? -13.409 -17.832 9.879 1.00 92.00 468 ALA A N 1
ATOM 3739 C CA . ALA A 1 468 ? -13.914 -18.309 11.159 1.00 92.00 468 ALA A CA 1
ATOM 3740 C C . ALA A 1 468 ? -12.894 -19.221 11.839 1.00 92.00 468 ALA A C 1
ATOM 3742 O O . ALA A 1 468 ? -12.558 -19.003 13.001 1.00 92.00 468 ALA A O 1
ATOM 3743 N N . ALA A 1 469 ? -12.301 -20.168 11.111 1.00 90.56 469 ALA A N 1
ATOM 3744 C CA . ALA A 1 469 ? -11.249 -21.027 11.645 1.00 90.56 469 ALA A CA 1
ATOM 3745 C C . ALA A 1 469 ? -10.017 -20.232 12.132 1.00 90.56 469 ALA A C 1
ATOM 3747 O O . ALA A 1 469 ? -9.434 -20.592 13.160 1.00 90.56 469 ALA A O 1
ATOM 3748 N N . ALA A 1 470 ? -9.654 -19.135 11.454 1.00 90.94 470 ALA A N 1
ATOM 3749 C CA . ALA A 1 470 ? -8.597 -18.210 11.873 1.00 90.94 470 ALA A CA 1
ATOM 3750 C C . ALA A 1 470 ? -8.928 -17.475 13.176 1.00 90.94 470 ALA A C 1
ATOM 3752 O O . ALA A 1 470 ? -8.083 -17.374 14.073 1.00 90.94 470 ALA A O 1
ATOM 3753 N N . LEU A 1 471 ? -10.161 -16.994 13.323 1.00 92.56 471 LEU A N 1
ATOM 3754 C CA . LEU A 1 471 ? -10.603 -16.308 14.537 1.00 92.56 471 LEU A CA 1
ATOM 3755 C C . LEU A 1 471 ? -10.771 -17.268 15.722 1.00 92.56 471 LEU A C 1
ATOM 3757 O O . LEU A 1 471 ? -10.329 -16.937 16.821 1.00 92.56 471 LEU A O 1
ATOM 3761 N N . LEU A 1 472 ? -11.299 -18.471 15.485 1.00 91.25 472 LEU A N 1
ATOM 3762 C CA . LEU A 1 472 ? -11.645 -19.472 16.502 1.00 91.25 472 LEU A CA 1
ATOM 3763 C C . LEU A 1 472 ? -10.475 -20.365 16.965 1.00 91.25 472 LEU A C 1
ATOM 3765 O O . LEU A 1 472 ? -10.692 -21.270 17.767 1.00 91.25 472 LEU A O 1
ATOM 3769 N N . ASP A 1 473 ? -9.248 -20.137 16.480 1.00 78.81 473 ASP A N 1
ATOM 3770 C CA . ASP A 1 473 ? -8.054 -20.939 16.822 1.00 78.81 473 ASP A CA 1
ATOM 3771 C C . ASP A 1 473 ? -8.181 -22.434 16.449 1.00 78.81 473 ASP A C 1
ATOM 3773 O O . ASP A 1 473 ? -7.708 -23.324 17.161 1.00 78.81 473 ASP A O 1
ATOM 3777 N N . SER A 1 474 ? -8.816 -22.736 15.310 1.00 74.25 474 SER A N 1
ATOM 3778 C CA . SER A 1 474 ? -9.054 -24.120 14.881 1.00 74.25 474 SER A CA 1
ATOM 3779 C C . SER A 1 474 ? -7.769 -24.853 14.469 1.00 74.25 474 SER A C 1
ATOM 3781 O O . SER A 1 474 ? -6.968 -24.363 13.670 1.00 74.25 474 SER A O 1
ATOM 3783 N N . VAL A 1 475 ? -7.613 -26.098 14.941 1.00 61.16 475 VAL A N 1
ATOM 3784 C CA . VAL A 1 475 ? -6.482 -26.985 14.603 1.00 61.16 475 VAL A CA 1
ATOM 3785 C C . VAL A 1 475 ? -6.419 -27.276 13.098 1.00 61.16 475 VAL A C 1
ATOM 3787 O O . VAL A 1 475 ? -5.327 -27.403 12.549 1.00 61.16 475 VAL A O 1
ATOM 3790 N N . ALA A 1 476 ? -7.558 -27.322 12.402 1.00 61.03 476 ALA A N 1
ATOM 3791 C CA . ALA A 1 476 ? -7.599 -27.578 10.959 1.00 61.03 476 ALA A CA 1
ATOM 3792 C C . ALA A 1 476 ? -6.837 -26.512 10.145 1.00 61.03 476 ALA A C 1
ATOM 3794 O O . ALA A 1 476 ? -6.179 -26.838 9.158 1.00 61.03 476 ALA A O 1
ATOM 3795 N N . LEU A 1 477 ? -6.837 -25.259 10.610 1.00 66.94 477 LEU A N 1
ATOM 3796 C CA . LEU A 1 477 ? -6.146 -24.151 9.952 1.00 66.94 477 LEU A CA 1
ATOM 3797 C C . LEU A 1 477 ? -4.616 -24.289 10.016 1.00 66.94 477 LEU A C 1
ATOM 3799 O O . LEU A 1 477 ? -3.911 -23.901 9.088 1.00 66.94 477 LEU A O 1
ATOM 3803 N N . SER A 1 478 ? -4.093 -24.899 11.088 1.00 61.19 478 SER A N 1
ATOM 3804 C CA . SER A 1 478 ? -2.652 -25.157 11.238 1.00 61.19 478 SER A CA 1
ATOM 3805 C C . SER A 1 478 ? -2.097 -26.107 10.169 1.00 61.19 478 SER A C 1
ATOM 3807 O O . SER A 1 478 ? -0.912 -26.048 9.856 1.00 61.19 478 SER A O 1
ATOM 3809 N N . LEU A 1 479 ? -2.958 -26.940 9.572 1.00 55.44 479 LEU A N 1
ATOM 3810 C CA . LEU A 1 479 ? -2.596 -27.876 8.506 1.00 55.44 479 LEU A CA 1
ATOM 3811 C C . LEU A 1 479 ? -2.646 -27.234 7.111 1.00 55.44 479 LEU A C 1
ATOM 3813 O O . LEU A 1 479 ? -1.972 -27.714 6.204 1.00 55.44 479 LEU A O 1
ATOM 3817 N N . GLN A 1 480 ? -3.438 -26.170 6.936 1.00 60.97 480 GLN A N 1
ATOM 3818 C CA . GLN A 1 480 ? -3.538 -25.412 5.680 1.00 60.97 480 GLN A CA 1
ATOM 3819 C C . GLN A 1 480 ? -2.529 -24.260 5.599 1.00 60.97 480 GLN A C 1
ATOM 3821 O O . GLN A 1 480 ? -2.228 -23.780 4.507 1.00 60.97 480 GLN A O 1
ATOM 3826 N N . SER A 1 481 ? -1.996 -23.801 6.734 1.00 59.53 481 SER A N 1
ATOM 3827 C CA . SER A 1 481 ? -1.038 -22.700 6.756 1.00 59.53 481 SER A CA 1
ATOM 3828 C C . SER A 1 481 ? 0.327 -23.129 6.224 1.00 59.53 481 SER A C 1
ATOM 3830 O O . SER A 1 481 ? 0.945 -24.052 6.754 1.00 59.53 481 SER A O 1
ATOM 3832 N N . SER A 1 482 ? 0.852 -22.391 5.248 1.00 57.12 482 SER A N 1
ATOM 3833 C CA . SER A 1 482 ? 2.281 -22.436 4.944 1.00 57.12 482 SER A CA 1
ATOM 3834 C C . SER A 1 482 ? 3.013 -21.567 5.967 1.00 57.12 482 SER A C 1
ATOM 3836 O O . SER A 1 482 ? 3.104 -20.347 5.812 1.00 57.12 482 SER A O 1
ATOM 3838 N N . GLU A 1 483 ? 3.545 -22.168 7.032 1.00 51.03 483 GLU A N 1
ATOM 3839 C CA . GLU A 1 483 ? 4.552 -21.489 7.848 1.00 51.03 483 GLU A CA 1
ATOM 3840 C C . GLU A 1 483 ? 5.853 -21.424 7.050 1.00 51.03 483 GLU A C 1
ATOM 3842 O O . GLU A 1 483 ? 6.571 -22.415 6.974 1.00 51.03 483 GLU A O 1
ATOM 3847 N N . THR A 1 484 ? 6.147 -20.282 6.418 1.00 49.56 484 THR A N 1
ATOM 3848 C CA . THR A 1 484 ? 7.496 -19.677 6.346 1.00 49.56 484 THR A CA 1
ATOM 3849 C C . THR A 1 484 ? 7.560 -18.515 5.352 1.00 49.56 484 THR A C 1
ATOM 3851 O O . THR A 1 484 ? 7.300 -18.663 4.164 1.00 49.56 484 THR A O 1
ATOM 3854 N N . ARG A 1 485 ? 8.035 -17.362 5.827 1.00 41.25 485 ARG A N 1
ATOM 3855 C CA . ARG A 1 485 ? 9.414 -16.869 5.645 1.00 41.25 485 ARG A CA 1
ATOM 3856 C C . ARG A 1 485 ? 9.510 -15.572 6.442 1.00 41.25 485 ARG A C 1
ATOM 3858 O O . ARG A 1 485 ? 8.968 -14.548 6.041 1.00 41.25 485 ARG A O 1
ATOM 3865 N N . SER A 1 486 ? 10.188 -15.610 7.590 1.00 38.91 486 SER A N 1
ATOM 3866 C CA . SER A 1 486 ? 10.716 -14.367 8.149 1.00 38.91 486 SER A CA 1
ATOM 3867 C C . SER A 1 486 ? 11.613 -13.734 7.083 1.00 38.91 486 SER A C 1
ATOM 3869 O O . SER A 1 486 ? 12.249 -14.449 6.297 1.00 38.91 486 SER A O 1
ATOM 3871 N N . ARG A 1 487 ? 11.726 -12.405 7.070 1.00 39.09 487 ARG A N 1
ATOM 3872 C CA . ARG A 1 487 ? 12.771 -11.745 6.282 1.00 39.09 487 ARG A CA 1
ATOM 3873 C C . ARG A 1 487 ? 14.177 -12.302 6.544 1.00 39.09 487 ARG A C 1
ATOM 3875 O O . ARG A 1 487 ? 15.035 -12.087 5.708 1.00 39.09 487 ARG A O 1
ATOM 3882 N N . GLY A 1 488 ? 14.413 -13.067 7.616 1.00 32.59 488 GLY A N 1
ATOM 3883 C CA . GLY A 1 488 ? 15.663 -13.803 7.834 1.00 32.59 488 GLY A CA 1
ATOM 3884 C C . GLY A 1 488 ? 16.008 -14.783 6.705 1.00 32.59 488 GLY A C 1
ATOM 3885 O O . GLY A 1 488 ? 17.145 -14.810 6.263 1.00 32.59 488 GLY A O 1
ATOM 3886 N N . VAL A 1 489 ? 15.024 -15.491 6.135 1.00 31.88 489 VAL A N 1
ATOM 3887 C CA . VAL A 1 489 ? 15.252 -16.354 4.953 1.00 31.88 489 VAL A CA 1
ATOM 3888 C C . VAL A 1 489 ? 15.504 -15.516 3.697 1.00 31.88 489 VAL A C 1
ATOM 3890 O O . VAL A 1 489 ? 16.174 -15.954 2.772 1.00 31.88 489 VAL A O 1
ATOM 3893 N N . VAL A 1 490 ? 14.964 -14.298 3.652 1.00 33.97 490 VAL A N 1
ATOM 3894 C CA . VAL A 1 490 ? 15.171 -13.347 2.558 1.00 33.97 490 VAL A CA 1
ATOM 3895 C C . VAL A 1 490 ? 16.565 -12.703 2.654 1.00 33.97 490 VAL A C 1
ATOM 3897 O O . VAL A 1 490 ? 17.233 -12.614 1.635 1.00 33.97 490 VAL A O 1
ATOM 3900 N N . LEU A 1 491 ? 17.050 -12.367 3.854 1.00 34.53 491 LEU A N 1
ATOM 3901 C CA . LEU A 1 491 ? 18.431 -11.946 4.126 1.00 34.53 491 LEU A CA 1
ATOM 3902 C C . LEU A 1 491 ? 19.441 -13.062 3.814 1.00 34.53 491 LEU A C 1
ATOM 3904 O O . LEU A 1 491 ? 20.430 -12.781 3.151 1.00 34.53 491 LEU A O 1
ATOM 3908 N N . ASP A 1 492 ? 19.153 -14.323 4.161 1.00 33.41 492 ASP A N 1
ATOM 3909 C CA . ASP A 1 492 ? 19.974 -15.480 3.752 1.00 33.41 492 ASP A CA 1
ATOM 3910 C C . ASP A 1 492 ? 19.920 -15.727 2.230 1.00 33.41 492 ASP A C 1
ATOM 3912 O O . ASP A 1 492 ? 20.918 -16.089 1.614 1.00 33.41 492 ASP A O 1
ATOM 3916 N N . LEU A 1 493 ? 18.779 -15.473 1.573 1.00 35.56 493 LEU A N 1
ATOM 3917 C CA . LEU A 1 493 ? 18.669 -15.455 0.103 1.00 35.56 493 LEU A CA 1
ATOM 3918 C C . LEU A 1 493 ? 19.410 -14.265 -0.536 1.00 35.56 493 LEU A C 1
ATOM 3920 O O . LEU A 1 493 ? 19.620 -14.272 -1.756 1.00 35.56 493 LEU A O 1
ATOM 3924 N N . PHE A 1 494 ? 19.761 -13.247 0.250 1.00 43.69 494 PHE A N 1
ATOM 3925 C CA . PHE A 1 494 ? 20.508 -12.057 -0.150 1.00 43.6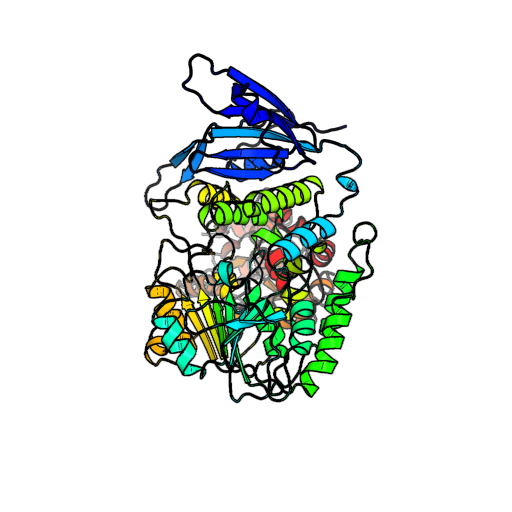9 494 PHE A CA 1
ATOM 3926 C C . PHE A 1 494 ? 21.969 -12.077 0.315 1.00 43.69 494 PHE A C 1
ATOM 3928 O O . PHE A 1 494 ? 22.703 -11.144 -0.016 1.00 43.69 494 PHE A O 1
ATOM 3935 N N . ASP A 1 495 ? 22.439 -13.151 0.962 1.00 52.34 495 ASP A N 1
ATOM 3936 C CA . ASP A 1 495 ? 23.859 -13.481 0.912 1.00 52.34 495 ASP A CA 1
ATOM 3937 C C . ASP A 1 495 ? 24.169 -13.952 -0.510 1.00 52.34 495 ASP A C 1
ATOM 3939 O O . ASP A 1 495 ? 23.946 -15.092 -0.917 1.00 52.34 495 ASP A O 1
ATOM 3943 N N . MET A 1 496 ? 24.613 -13.003 -1.329 1.00 63.56 496 MET A N 1
ATOM 3944 C CA . MET A 1 496 ? 24.890 -13.258 -2.737 1.00 63.56 496 MET A CA 1
ATOM 3945 C C . MET A 1 496 ? 26.245 -13.958 -2.940 1.00 63.56 496 MET A C 1
ATOM 3947 O O . MET A 1 496 ? 26.622 -14.218 -4.089 1.00 63.56 496 MET A O 1
ATOM 3951 N N . GLY A 1 497 ? 26.963 -14.254 -1.846 1.00 71.50 497 GLY A N 1
ATOM 3952 C CA . GLY A 1 497 ? 28.246 -14.944 -1.807 1.00 71.50 497 GLY A CA 1
ATOM 3953 C C . GLY A 1 497 ? 29.375 -14.224 -2.552 1.00 71.50 497 GLY A C 1
ATOM 3954 O O . GLY A 1 497 ? 29.197 -13.186 -3.202 1.00 71.50 497 GLY A O 1
ATOM 3955 N N . ASN A 1 498 ? 30.577 -14.792 -2.464 1.00 82.69 498 ASN A N 1
ATOM 3956 C CA . ASN A 1 498 ? 31.773 -14.262 -3.115 1.00 82.69 498 ASN A CA 1
ATOM 3957 C C . ASN A 1 498 ? 32.426 -15.355 -3.966 1.00 82.69 498 ASN A C 1
ATOM 3959 O O . ASN A 1 498 ? 33.035 -16.279 -3.431 1.00 82.69 498 ASN A O 1
ATOM 3963 N N . LEU A 1 499 ? 32.350 -15.222 -5.291 1.00 86.38 499 LEU A N 1
ATOM 3964 C CA . LEU A 1 499 ? 33.128 -16.045 -6.212 1.00 86.38 499 LEU A CA 1
ATOM 3965 C C . LEU A 1 499 ? 34.482 -15.367 -6.419 1.00 86.38 499 LEU A C 1
ATOM 3967 O O . LEU A 1 499 ? 34.625 -14.454 -7.241 1.00 86.38 499 LEU A O 1
ATOM 3971 N N . THR A 1 500 ? 35.460 -15.760 -5.608 1.00 84.94 500 THR A N 1
ATOM 3972 C CA . THR A 1 500 ? 36.811 -15.203 -5.666 1.00 84.94 500 THR A CA 1
ATOM 3973 C C . THR A 1 500 ? 37.567 -15.711 -6.898 1.00 84.94 500 THR A C 1
ATOM 3975 O O . THR A 1 500 ? 37.422 -16.878 -7.278 1.00 84.94 500 THR A O 1
ATOM 3978 N N . PRO A 1 501 ? 38.386 -14.857 -7.540 1.00 79.62 501 PRO A N 1
ATOM 3979 C CA . PRO A 1 501 ? 39.287 -15.285 -8.600 1.00 79.62 501 PRO A CA 1
ATOM 3980 C C . PRO A 1 501 ? 40.206 -16.397 -8.103 1.00 79.62 501 PRO A C 1
ATOM 3982 O O . PRO A 1 501 ? 40.883 -16.246 -7.085 1.00 79.62 501 PRO A O 1
ATOM 3985 N N . LYS A 1 502 ? 40.246 -17.509 -8.835 1.00 81.69 502 LYS A N 1
ATOM 3986 C CA . LYS A 1 502 ? 41.287 -18.526 -8.690 1.00 81.69 502 LYS A CA 1
ATOM 3987 C C . LYS A 1 502 ? 42.277 -18.326 -9.826 1.00 81.69 502 LYS A C 1
ATOM 3989 O O . LYS A 1 502 ? 41.869 -18.272 -10.984 1.00 81.69 502 LYS A O 1
ATOM 3994 N N . GLU A 1 503 ? 43.555 -18.190 -9.490 1.00 83.00 503 GLU A N 1
ATOM 3995 C CA . GLU A 1 503 ? 44.596 -18.098 -10.511 1.00 83.00 503 GLU A CA 1
ATOM 3996 C C . GLU A 1 503 ? 44.751 -19.464 -11.202 1.00 83.00 503 GLU A C 1
ATOM 3998 O O . GLU A 1 503 ? 44.869 -20.480 -10.504 1.00 83.00 503 GLU A O 1
ATOM 4003 N N . PRO A 1 504 ? 44.728 -19.520 -12.547 1.00 84.44 504 PRO A N 1
ATOM 4004 C CA . PRO A 1 504 ? 44.979 -20.751 -13.285 1.00 84.44 504 PRO A CA 1
ATOM 4005 C C . PRO A 1 504 ? 46.366 -21.305 -12.968 1.00 84.44 504 PRO A C 1
ATOM 4007 O O . PRO A 1 504 ? 47.350 -20.568 -12.931 1.00 84.44 504 PRO A O 1
ATOM 4010 N N . LEU A 1 505 ? 46.459 -22.618 -12.781 1.00 80.00 505 LEU A N 1
ATOM 4011 C CA . LEU A 1 505 ? 47.734 -23.280 -12.491 1.00 80.00 505 LEU A CA 1
ATOM 4012 C C . LEU A 1 505 ? 48.535 -23.566 -13.778 1.00 80.00 505 LEU A C 1
ATOM 4014 O O . LEU A 1 505 ? 49.753 -23.751 -13.730 1.00 80.00 505 LEU A O 1
ATOM 4018 N N . GLY A 1 506 ? 47.880 -23.488 -14.944 1.00 79.50 506 GLY A N 1
ATOM 4019 C CA . GLY A 1 506 ? 48.516 -23.558 -16.266 1.00 79.50 506 GLY A CA 1
ATOM 4020 C C . GLY A 1 506 ? 48.634 -24.969 -16.847 1.00 79.50 506 GLY A C 1
ATOM 4021 O O . GLY A 1 506 ? 49.305 -25.171 -17.857 1.00 79.50 506 GLY A O 1
ATOM 4022 N N . ASP A 1 507 ? 47.975 -25.940 -16.234 1.00 87.50 507 ASP A N 1
ATOM 4023 C CA . ASP A 1 507 ? 47.924 -27.359 -16.591 1.00 87.50 507 ASP A CA 1
ATOM 4024 C C . ASP A 1 507 ? 46.602 -27.765 -17.270 1.00 87.50 507 ASP A C 1
ATOM 4026 O O . ASP A 1 507 ? 46.500 -28.869 -17.812 1.00 87.50 507 ASP A O 1
ATOM 4030 N N . LYS A 1 508 ? 45.613 -26.863 -17.322 1.00 90.62 508 LYS A N 1
ATOM 4031 C CA . LYS A 1 508 ? 44.313 -27.063 -17.983 1.00 90.62 508 LYS A CA 1
ATOM 4032 C C . LYS A 1 508 ? 43.960 -25.909 -18.930 1.00 90.62 508 LYS A C 1
ATOM 4034 O O . LYS A 1 508 ? 44.499 -24.811 -18.787 1.00 90.62 508 LYS A O 1
ATOM 4039 N N . PRO A 1 509 ? 43.026 -26.116 -19.881 1.00 92.50 509 PRO A N 1
ATOM 4040 C CA . PRO A 1 509 ? 42.428 -25.023 -20.644 1.00 92.50 509 PRO A CA 1
ATOM 4041 C C . PRO A 1 509 ? 41.830 -23.956 -19.724 1.00 92.50 509 PRO A C 1
ATOM 4043 O O . PRO A 1 509 ? 41.139 -24.291 -18.763 1.00 92.50 509 PRO A O 1
ATOM 4046 N N . ILE A 1 510 ? 42.053 -22.684 -20.047 1.00 94.19 510 ILE A N 1
ATOM 4047 C CA . ILE A 1 510 ? 41.616 -21.547 -19.234 1.00 94.19 510 ILE A CA 1
ATOM 4048 C C . ILE A 1 510 ? 40.311 -20.984 -19.801 1.00 94.19 510 ILE A C 1
ATOM 4050 O O . ILE A 1 510 ? 40.201 -20.719 -21.001 1.00 94.19 510 ILE A O 1
ATOM 4054 N N . VAL A 1 511 ? 39.328 -20.746 -18.938 1.00 94.50 511 VAL A N 1
ATOM 4055 C CA . VAL A 1 511 ? 38.126 -19.974 -19.261 1.00 94.50 511 VAL A CA 1
ATOM 4056 C C . VAL A 1 511 ? 38.086 -18.727 -18.395 1.00 94.50 511 VAL A C 1
ATOM 4058 O O . VAL A 1 511 ? 37.979 -18.805 -17.177 1.00 94.50 511 VAL A O 1
ATOM 4061 N N . VAL A 1 512 ? 38.143 -17.567 -19.036 1.00 95.88 512 VAL A N 1
ATOM 4062 C CA . VAL A 1 512 ? 38.063 -16.269 -18.379 1.00 95.88 512 VAL A CA 1
ATOM 4063 C C . VAL A 1 512 ? 36.608 -15.828 -18.309 1.00 95.88 512 VAL A C 1
ATOM 4065 O O . VAL A 1 512 ? 35.969 -15.652 -19.346 1.00 95.88 512 VAL A O 1
ATOM 4068 N N . LEU A 1 513 ? 36.082 -15.639 -17.102 1.00 96.00 513 LEU A N 1
ATOM 4069 C CA . LEU A 1 513 ? 34.704 -15.222 -16.859 1.00 96.00 513 LEU A CA 1
ATOM 4070 C C . LEU A 1 513 ? 34.650 -13.743 -16.463 1.00 96.00 513 LEU A C 1
ATOM 4072 O O . LEU A 1 513 ? 35.153 -13.364 -15.403 1.00 96.00 513 LEU A O 1
ATOM 4076 N N . LEU A 1 514 ? 34.004 -12.920 -17.294 1.00 96.69 514 LEU A N 1
ATOM 4077 C CA . LEU A 1 514 ? 33.770 -11.501 -17.022 1.00 96.69 514 LEU A CA 1
ATOM 4078 C C . LEU A 1 514 ? 32.300 -11.257 -16.651 1.00 96.69 514 LEU A C 1
ATOM 4080 O O . LEU A 1 514 ? 31.410 -11.511 -17.476 1.00 96.69 514 LEU A O 1
ATOM 4084 N N . PRO A 1 515 ? 32.025 -10.726 -15.448 1.00 93.81 515 PRO A N 1
ATOM 4085 C CA . PRO A 1 515 ? 30.676 -10.394 -15.027 1.00 93.81 515 PRO A CA 1
ATOM 4086 C C . PRO A 1 515 ? 30.122 -9.154 -15.751 1.00 93.81 515 PRO A C 1
ATOM 4088 O O . PRO A 1 515 ? 30.848 -8.334 -16.319 1.00 93.81 515 PRO A O 1
ATOM 4091 N N . GLY A 1 516 ? 28.798 -9.017 -15.715 1.00 89.31 516 GLY A N 1
ATOM 4092 C CA . GLY A 1 516 ? 28.082 -7.838 -16.201 1.00 89.31 516 GLY A CA 1
ATOM 4093 C C . GLY A 1 516 ? 28.178 -6.632 -15.269 1.00 89.31 516 GLY A C 1
ATOM 4094 O O . GLY A 1 516 ? 28.805 -6.691 -14.211 1.00 89.31 516 GLY A O 1
ATOM 4095 N N . ILE A 1 517 ? 27.497 -5.547 -15.653 1.00 83.62 517 ILE A N 1
ATOM 4096 C CA . ILE A 1 517 ? 27.322 -4.372 -14.791 1.00 83.62 517 ILE A CA 1
ATOM 4097 C C . ILE A 1 517 ? 26.721 -4.810 -13.450 1.00 83.62 517 ILE A C 1
ATOM 4099 O O . ILE A 1 517 ? 25.809 -5.639 -13.424 1.00 83.62 517 ILE A O 1
ATOM 4103 N N . MET A 1 518 ? 27.280 -4.311 -12.344 1.00 78.56 518 MET A N 1
ATOM 4104 C CA . MET A 1 518 ? 26.892 -4.679 -10.973 1.00 78.56 518 MET A CA 1
ATOM 4105 C C . MET A 1 518 ? 27.090 -6.162 -10.614 1.00 78.56 518 MET A C 1
ATOM 4107 O O . MET A 1 518 ? 26.607 -6.609 -9.578 1.00 78.56 518 MET A O 1
ATOM 4111 N N . GLY A 1 519 ? 27.810 -6.932 -11.438 1.00 81.56 519 GLY A N 1
ATOM 4112 C CA . GLY A 1 519 ? 28.073 -8.358 -11.227 1.00 81.56 519 GLY A CA 1
ATOM 4113 C C . GLY A 1 519 ? 29.312 -8.674 -10.378 1.00 81.56 519 GLY A C 1
ATOM 4114 O O . GLY A 1 519 ? 29.539 -9.843 -10.060 1.00 81.56 519 GLY A O 1
ATOM 4115 N N . SER A 1 520 ? 30.100 -7.659 -10.016 1.00 86.38 520 SER A N 1
ATOM 4116 C CA . SER A 1 520 ? 31.248 -7.760 -9.105 1.00 86.38 520 SER A CA 1
ATOM 4117 C C . SER A 1 520 ? 30.932 -7.127 -7.760 1.00 86.38 520 SER A C 1
ATOM 4119 O O . SER A 1 520 ? 30.312 -6.066 -7.712 1.00 86.38 520 SER A O 1
ATOM 4121 N N . ASN A 1 521 ? 31.391 -7.761 -6.681 1.00 84.12 521 ASN A N 1
ATOM 4122 C CA . ASN A 1 521 ? 31.360 -7.186 -5.341 1.00 84.12 521 ASN A CA 1
ATOM 4123 C C . ASN A 1 521 ? 32.398 -6.055 -5.250 1.00 84.12 521 ASN A C 1
ATOM 4125 O O . ASN A 1 521 ? 33.531 -6.216 -5.713 1.00 84.12 521 ASN A O 1
ATOM 4129 N N . ILE A 1 522 ? 32.012 -4.934 -4.638 1.00 81.38 522 ILE A N 1
ATOM 4130 C CA . ILE A 1 522 ? 32.852 -3.745 -4.442 1.00 81.38 522 ILE A CA 1
ATOM 4131 C C . ILE A 1 522 ? 33.188 -3.621 -2.958 1.00 81.38 522 ILE A C 1
ATOM 4133 O O . ILE A 1 522 ? 32.314 -3.815 -2.110 1.00 81.38 522 ILE A O 1
ATOM 4137 N N . TYR A 1 523 ? 34.441 -3.286 -2.662 1.00 78.19 523 TYR A N 1
ATOM 4138 C CA . TYR A 1 523 ? 34.982 -3.178 -1.312 1.00 78.19 523 TYR A CA 1
ATOM 4139 C C . TYR A 1 523 ? 35.695 -1.843 -1.127 1.00 78.19 523 TYR A C 1
ATOM 4141 O O . TYR A 1 523 ? 36.487 -1.468 -1.988 1.00 78.19 523 TYR A O 1
ATOM 4149 N N . HIS A 1 524 ? 35.486 -1.180 0.005 1.00 72.00 524 HIS A N 1
ATOM 4150 C CA . HIS A 1 524 ? 36.261 -0.020 0.443 1.00 72.00 524 HIS A CA 1
ATOM 4151 C C . HIS A 1 524 ? 37.070 -0.407 1.683 1.00 72.00 524 HIS A C 1
ATOM 4153 O O . HIS A 1 524 ? 36.486 -0.834 2.671 1.00 72.00 524 HIS A O 1
ATOM 4159 N N . LEU A 1 525 ? 38.404 -0.303 1.643 1.00 70.38 525 LEU A N 1
ATOM 4160 C CA . LEU A 1 525 ? 39.283 -0.712 2.761 1.00 70.38 525 LEU A CA 1
ATOM 4161 C C . LEU A 1 525 ? 38.980 -2.125 3.325 1.00 70.38 525 LEU A C 1
ATOM 4163 O O . LEU A 1 525 ? 39.149 -2.374 4.514 1.00 70.38 525 LEU A O 1
ATOM 4167 N N . ASN A 1 526 ? 38.587 -3.059 2.447 1.00 69.62 526 ASN A N 1
ATOM 4168 C CA . ASN A 1 526 ? 38.127 -4.435 2.727 1.00 69.62 526 ASN A CA 1
ATOM 4169 C C . ASN A 1 526 ? 36.709 -4.597 3.295 1.00 69.62 526 ASN A C 1
ATOM 4171 O O . ASN A 1 526 ? 36.233 -5.731 3.364 1.00 69.62 526 ASN A O 1
ATOM 4175 N N . ASP A 1 527 ? 35.999 -3.514 3.590 1.00 65.25 527 ASP A N 1
ATOM 4176 C CA . ASP A 1 527 ? 34.576 -3.580 3.912 1.00 65.25 527 ASP A CA 1
ATOM 4177 C C . ASP A 1 527 ? 33.768 -3.684 2.615 1.00 65.25 527 ASP A C 1
ATOM 4179 O O . ASP A 1 527 ? 33.960 -2.903 1.678 1.00 65.25 527 ASP A O 1
ATOM 4183 N N . LYS A 1 528 ? 32.889 -4.687 2.517 1.00 69.38 528 LYS A N 1
ATOM 4184 C CA . LYS A 1 528 ? 32.036 -4.892 1.338 1.00 69.38 528 LYS A CA 1
ATOM 4185 C C . LYS A 1 528 ? 30.981 -3.787 1.307 1.00 69.38 528 LYS A C 1
ATOM 4187 O O . LYS A 1 528 ? 30.131 -3.739 2.178 1.00 69.38 528 LYS A O 1
ATOM 4192 N N . ILE A 1 529 ? 31.025 -2.921 0.297 1.00 66.44 529 ILE A N 1
ATOM 4193 C CA . ILE A 1 529 ? 30.088 -1.791 0.148 1.00 66.44 529 ILE A CA 1
ATOM 4194 C C . ILE A 1 529 ? 29.014 -2.056 -0.912 1.00 66.44 529 ILE A C 1
ATOM 4196 O O . ILE A 1 529 ? 27.959 -1.428 -0.900 1.00 66.44 529 ILE A O 1
ATOM 4200 N N . TRP A 1 530 ? 29.259 -2.991 -1.840 1.00 61.34 530 TRP A N 1
ATOM 4201 C CA . TRP A 1 530 ? 28.270 -3.383 -2.845 1.00 61.34 530 TRP A CA 1
ATOM 4202 C C . TRP A 1 530 ? 27.701 -4.774 -2.579 1.00 61.34 530 TRP A C 1
ATOM 4204 O O . TRP A 1 530 ? 28.427 -5.768 -2.479 1.00 61.34 530 TRP A O 1
ATOM 4214 N N . LEU A 1 531 ? 26.366 -4.753 -2.503 1.00 55.84 531 LEU A N 1
ATOM 4215 C CA . LEU A 1 531 ? 25.428 -5.680 -1.871 1.00 55.84 531 LEU A CA 1
ATOM 4216 C C . LEU A 1 531 ? 25.684 -5.929 -0.373 1.00 55.84 531 LEU A C 1
ATOM 4218 O O . LEU A 1 531 ? 25.550 -7.059 0.090 1.00 55.84 531 LEU A O 1
ATOM 4222 N N . ASP A 1 532 ? 25.999 -4.865 0.380 1.00 53.25 532 ASP A N 1
ATOM 4223 C CA . ASP A 1 532 ? 25.756 -4.814 1.831 1.00 53.25 532 ASP A CA 1
ATOM 4224 C C . ASP A 1 532 ? 24.400 -4.146 2.101 1.00 53.25 532 ASP A C 1
ATOM 4226 O O . ASP A 1 532 ? 24.245 -2.924 2.084 1.00 53.25 532 ASP A O 1
ATOM 4230 N N . PHE A 1 533 ? 23.385 -4.979 2.317 1.00 51.25 533 PHE A N 1
ATOM 4231 C CA . PHE A 1 533 ? 22.013 -4.523 2.511 1.00 51.25 533 PHE A CA 1
ATOM 4232 C C . PHE A 1 533 ? 21.790 -3.804 3.850 1.00 51.25 533 PHE A C 1
ATOM 4234 O O . PHE A 1 533 ? 20.882 -2.980 3.933 1.00 51.25 533 PHE A O 1
ATOM 4241 N N . SER A 1 534 ? 22.614 -4.053 4.875 1.00 47.38 534 SER A N 1
ATOM 4242 C CA . SER A 1 534 ? 22.531 -3.328 6.151 1.00 47.38 534 SER A CA 1
ATOM 4243 C C . SER A 1 534 ? 22.917 -1.862 5.959 1.00 47.38 534 SER A C 1
ATOM 4245 O O . SER A 1 534 ? 22.230 -0.971 6.459 1.00 47.38 534 SER A O 1
ATOM 4247 N N . GLU A 1 535 ? 23.974 -1.596 5.192 1.00 54.66 535 GLU A N 1
ATOM 4248 C CA . GLU A 1 535 ? 24.388 -0.227 4.875 1.00 54.66 535 GLU A CA 1
ATOM 4249 C C . GLU A 1 535 ? 23.457 0.443 3.853 1.00 54.66 535 GLU A C 1
ATOM 4251 O O . GLU A 1 535 ? 23.169 1.632 3.983 1.00 54.66 535 GLU A O 1
ATOM 4256 N N . ILE A 1 536 ? 22.885 -0.309 2.903 1.00 55.91 536 ILE A N 1
ATOM 4257 C CA . ILE A 1 536 ? 21.837 0.202 1.995 1.00 55.91 536 ILE A CA 1
ATOM 4258 C C . ILE A 1 536 ? 20.599 0.670 2.777 1.00 55.91 536 ILE A C 1
ATOM 4260 O O . ILE A 1 536 ? 20.112 1.769 2.522 1.00 55.91 536 ILE A O 1
ATOM 4264 N N . MET A 1 537 ? 20.120 -0.099 3.764 1.00 48.97 537 MET A N 1
ATOM 4265 C CA . MET A 1 537 ? 18.971 0.309 4.591 1.00 48.97 537 MET A CA 1
ATOM 4266 C C . MET A 1 537 ? 19.234 1.595 5.392 1.00 48.97 537 MET A C 1
ATOM 4268 O O . MET A 1 537 ? 18.300 2.349 5.659 1.00 48.97 537 MET A O 1
ATOM 4272 N N . LYS A 1 538 ? 20.496 1.882 5.742 1.00 56.66 538 LYS A N 1
ATOM 4273 C CA . LYS A 1 538 ? 20.916 3.122 6.427 1.00 56.66 538 LYS A CA 1
ATOM 4274 C C . LYS A 1 538 ? 21.174 4.298 5.472 1.00 56.66 538 LYS A C 1
ATOM 4276 O O . LYS A 1 538 ? 21.626 5.360 5.911 1.00 56.66 538 LYS A O 1
ATOM 4281 N N . GLY A 1 539 ? 20.915 4.127 4.176 1.00 53.69 539 GLY A N 1
ATOM 4282 C CA . GLY A 1 539 ? 21.148 5.145 3.156 1.00 53.69 539 GLY A CA 1
ATOM 4283 C C . GLY A 1 539 ? 22.593 5.258 2.686 1.00 53.69 539 GLY A C 1
ATOM 4284 O O . GLY A 1 539 ? 23.008 6.326 2.243 1.00 53.69 539 GLY A O 1
ATOM 4285 N N . GLY A 1 540 ? 23.379 4.186 2.794 1.00 53.56 540 GLY A N 1
ATOM 4286 C CA . GLY A 1 540 ? 24.786 4.158 2.399 1.00 53.56 540 GLY A CA 1
ATOM 4287 C C . GLY A 1 540 ? 25.021 4.321 0.896 1.00 53.56 540 GLY A C 1
ATOM 4288 O O . GLY A 1 540 ? 26.108 4.730 0.512 1.00 53.56 540 GLY A O 1
ATOM 4289 N N . ILE A 1 541 ? 24.020 4.076 0.038 1.00 56.91 541 ILE A N 1
ATOM 4290 C CA . ILE A 1 541 ? 24.168 4.134 -1.432 1.00 56.91 541 ILE A CA 1
ATOM 4291 C C . ILE A 1 541 ? 24.771 5.469 -1.900 1.00 56.91 541 ILE A C 1
ATOM 4293 O O . ILE A 1 541 ? 25.661 5.465 -2.749 1.00 56.91 541 ILE A O 1
ATOM 4297 N N . SER A 1 542 ? 24.357 6.594 -1.308 1.00 55.97 542 SER A N 1
ATOM 4298 C CA . SER A 1 542 ? 24.861 7.930 -1.656 1.00 55.97 542 SER A CA 1
ATOM 4299 C C . SER A 1 542 ? 26.326 8.165 -1.279 1.00 55.97 542 SER A C 1
ATOM 4301 O O . SER A 1 542 ? 26.971 9.040 -1.844 1.00 55.97 542 SER A O 1
ATOM 4303 N N . ASN A 1 543 ? 26.865 7.405 -0.325 1.00 55.94 543 ASN A N 1
ATOM 4304 C CA . ASN A 1 543 ? 28.203 7.632 0.225 1.00 55.94 543 ASN A CA 1
ATOM 4305 C C . ASN A 1 543 ? 29.311 6.925 -0.572 1.00 55.94 543 ASN A C 1
ATOM 4307 O O . ASN A 1 543 ? 30.487 7.141 -0.292 1.00 55.94 543 ASN A O 1
ATOM 4311 N N . TYR A 1 544 ? 28.957 6.061 -1.531 1.00 57.12 544 TYR A N 1
ATOM 4312 C CA . TYR A 1 544 ? 29.895 5.123 -2.159 1.00 57.12 544 TYR A CA 1
ATOM 4313 C C . TYR A 1 544 ? 29.946 5.218 -3.687 1.00 57.12 544 TYR A C 1
ATOM 4315 O O . TYR A 1 544 ? 30.385 4.268 -4.335 1.00 57.12 544 TYR A O 1
ATOM 4323 N N . LEU A 1 545 ? 29.486 6.312 -4.294 1.00 54.91 545 LEU A N 1
ATOM 4324 C CA . LEU A 1 545 ? 29.525 6.469 -5.755 1.00 54.91 545 LEU A CA 1
ATOM 4325 C C . LEU A 1 545 ? 30.773 7.180 -6.274 1.00 54.91 545 LEU A C 1
ATOM 4327 O O . LEU A 1 545 ? 31.115 6.994 -7.441 1.00 54.91 545 LEU A O 1
ATOM 4331 N N . ASP A 1 546 ? 31.507 7.883 -5.415 1.00 55.94 546 ASP A N 1
ATOM 4332 C CA . ASP A 1 546 ? 32.790 8.457 -5.803 1.00 55.94 546 ASP A CA 1
ATOM 4333 C C . ASP A 1 546 ? 33.853 7.360 -5.956 1.00 55.94 546 ASP A C 1
ATOM 4335 O O . ASP A 1 546 ? 34.035 6.484 -5.103 1.00 55.94 546 ASP A O 1
ATOM 4339 N N . SER A 1 547 ? 34.557 7.380 -7.088 1.00 53.56 547 SER A N 1
ATOM 4340 C CA . SER A 1 547 ? 35.692 6.496 -7.339 1.00 53.56 547 SER A CA 1
ATOM 4341 C C . SER A 1 547 ? 36.909 6.989 -6.548 1.00 53.56 547 SER A C 1
ATOM 4343 O O . SER A 1 547 ? 37.571 7.933 -6.973 1.00 53.56 547 SER A O 1
ATOM 4345 N N . ASP A 1 548 ? 37.205 6.347 -5.420 1.00 62.84 548 ASP A N 1
ATOM 4346 C CA . ASP A 1 548 ? 38.432 6.550 -4.634 1.00 62.84 548 ASP A CA 1
ATOM 4347 C C . ASP A 1 548 ? 39.442 5.408 -4.886 1.00 62.84 548 ASP A C 1
ATOM 4349 O O . ASP A 1 548 ? 39.061 4.281 -5.219 1.00 62.84 548 ASP A O 1
ATOM 4353 N N . ASP A 1 549 ? 40.735 5.679 -4.697 1.00 62.88 549 ASP A N 1
ATOM 4354 C CA . ASP A 1 549 ? 41.840 4.714 -4.810 1.00 62.88 549 ASP A CA 1
ATOM 4355 C C . ASP A 1 549 ? 41.742 3.580 -3.771 1.00 62.88 549 ASP A C 1
ATOM 4357 O O . ASP A 1 549 ? 42.348 2.520 -3.936 1.00 62.88 549 ASP A O 1
ATOM 4361 N N . ASN A 1 550 ? 40.938 3.767 -2.720 1.00 68.31 550 ASN A N 1
ATOM 4362 C CA . ASN A 1 550 ? 40.677 2.772 -1.677 1.00 68.31 550 ASN A CA 1
ATOM 4363 C C . ASN A 1 550 ? 39.583 1.753 -2.038 1.00 68.31 550 ASN A C 1
ATOM 4365 O O . ASN A 1 550 ? 39.239 0.901 -1.208 1.00 68.31 550 ASN A O 1
ATOM 4369 N N . ILE A 1 551 ? 39.025 1.829 -3.253 1.00 76.62 551 ILE A N 1
ATOM 4370 C CA . ILE A 1 551 ? 37.956 0.942 -3.711 1.00 76.62 551 ILE A CA 1
ATOM 4371 C C . ILE A 1 551 ? 38.498 -0.164 -4.622 1.00 76.62 551 ILE A C 1
ATOM 4373 O O . ILE A 1 551 ? 39.225 0.080 -5.583 1.00 76.62 551 ILE A O 1
ATOM 4377 N N . SER A 1 552 ? 38.109 -1.409 -4.342 1.00 80.69 552 SER A N 1
ATOM 4378 C CA . SER A 1 552 ? 38.552 -2.596 -5.079 1.00 80.69 552 SER A CA 1
ATOM 4379 C C . SER A 1 552 ? 37.400 -3.541 -5.421 1.00 80.69 552 SER A C 1
ATOM 4381 O O . SER A 1 552 ? 36.361 -3.560 -4.763 1.00 80.69 552 SER A O 1
ATOM 4383 N N . SER A 1 553 ? 37.584 -4.346 -6.469 1.00 84.44 553 SER A N 1
ATOM 4384 C CA . SER A 1 553 ? 36.670 -5.429 -6.850 1.00 84.44 553 SER A CA 1
ATOM 4385 C C . SER A 1 553 ? 37.377 -6.764 -6.690 1.00 84.44 553 SER A C 1
ATOM 4387 O O . SER A 1 553 ? 38.219 -7.124 -7.506 1.00 84.44 553 SER A O 1
ATOM 4389 N N . GLN A 1 554 ? 37.066 -7.477 -5.609 1.00 85.25 554 GLN A N 1
ATOM 4390 C CA . GLN A 1 554 ? 37.819 -8.672 -5.209 1.00 85.25 554 GLN A CA 1
ATOM 4391 C C . GLN A 1 554 ? 37.134 -9.983 -5.620 1.00 85.25 554 GLN A C 1
ATOM 4393 O O . GLN A 1 554 ? 37.760 -11.038 -5.598 1.00 85.25 554 GLN A O 1
ATOM 4398 N N . SER A 1 555 ? 35.849 -9.951 -5.986 1.00 87.69 555 SER A N 1
ATOM 4399 C CA . SER A 1 555 ? 35.084 -11.151 -6.347 1.00 87.69 555 SER A CA 1
ATOM 4400 C C . SER A 1 555 ? 33.901 -10.840 -7.264 1.00 87.69 555 SER A C 1
ATOM 4402 O O . SER A 1 555 ? 33.425 -9.703 -7.336 1.00 87.69 555 SER A O 1
ATOM 4404 N N . ALA A 1 556 ? 33.421 -11.856 -7.982 1.00 88.50 556 ALA A N 1
ATOM 4405 C CA . ALA A 1 556 ? 32.111 -11.815 -8.626 1.00 88.50 556 ALA A CA 1
ATOM 4406 C C . ALA A 1 556 ? 31.017 -12.258 -7.641 1.00 88.50 556 ALA A C 1
ATOM 4408 O O . ALA A 1 556 ? 31.291 -12.929 -6.644 1.00 88.50 556 ALA A O 1
ATOM 4409 N N . ILE A 1 557 ? 29.768 -11.902 -7.930 1.00 83.31 557 ILE A N 1
ATOM 4410 C CA . ILE A 1 557 ? 28.619 -12.311 -7.118 1.00 83.31 557 ILE A CA 1
ATOM 4411 C C . ILE A 1 557 ? 28.352 -13.814 -7.314 1.00 83.31 557 ILE A C 1
ATOM 4413 O O . ILE A 1 557 ? 27.894 -14.226 -8.383 1.00 83.31 557 ILE A O 1
ATOM 4417 N N . ALA A 1 558 ? 28.621 -14.637 -6.295 1.00 85.06 558 ALA A N 1
ATOM 4418 C CA . ALA A 1 558 ? 28.570 -16.099 -6.409 1.00 85.06 558 ALA A CA 1
ATOM 4419 C C . ALA A 1 558 ? 27.207 -16.604 -6.891 1.00 85.06 558 ALA A C 1
ATOM 4421 O O . ALA A 1 558 ? 27.148 -17.362 -7.857 1.00 85.06 558 ALA A O 1
ATOM 4422 N N . LYS A 1 559 ? 26.111 -16.076 -6.338 1.00 79.88 559 LYS A N 1
ATOM 4423 C CA . LYS A 1 559 ? 24.735 -16.468 -6.691 1.00 79.88 559 LYS A CA 1
ATOM 4424 C C . LYS A 1 559 ? 24.448 -16.504 -8.197 1.00 79.88 559 LYS A C 1
ATOM 4426 O O . LYS A 1 559 ? 23.621 -17.294 -8.643 1.00 79.88 559 LYS A O 1
ATOM 4431 N N . TYR A 1 560 ? 25.094 -15.641 -8.981 1.00 81.00 560 TYR A N 1
ATOM 4432 C CA . TYR A 1 560 ? 24.865 -15.555 -10.425 1.00 81.00 560 TYR A CA 1
ATOM 4433 C C . TYR A 1 560 ? 25.883 -16.324 -11.264 1.00 81.00 560 TYR A C 1
ATOM 4435 O O . TYR A 1 560 ? 25.554 -16.755 -12.368 1.00 81.00 560 TYR A O 1
ATOM 4443 N N . TYR A 1 561 ? 27.115 -16.468 -10.778 1.00 89.69 561 TYR A N 1
ATOM 4444 C CA . TYR A 1 561 ? 28.240 -16.931 -11.595 1.00 89.69 561 TYR A CA 1
ATOM 4445 C C . TYR A 1 561 ? 28.831 -18.267 -11.129 1.00 89.69 561 TYR A C 1
ATOM 4447 O O . TYR A 1 561 ? 29.467 -18.950 -11.931 1.00 89.69 561 TYR A O 1
ATOM 4455 N N . GLU A 1 562 ? 28.609 -18.668 -9.876 1.00 90.69 562 GLU A N 1
ATOM 4456 C CA . GLU A 1 562 ? 29.209 -19.862 -9.271 1.00 90.69 562 GLU A CA 1
ATOM 4457 C C . GLU A 1 562 ? 28.766 -21.142 -9.972 1.00 90.69 562 GLU A C 1
ATOM 4459 O O . GLU A 1 562 ? 29.621 -21.905 -10.403 1.00 90.69 562 GLU A O 1
ATOM 4464 N N . GLY A 1 563 ? 27.465 -21.332 -10.217 1.00 91.00 563 GLY A N 1
ATOM 4465 C CA . GLY A 1 563 ? 26.978 -22.543 -10.889 1.00 91.00 563 GLY A CA 1
ATOM 4466 C C . GLY A 1 563 ? 27.594 -22.761 -12.280 1.00 91.00 563 GLY A C 1
ATOM 4467 O O . GLY A 1 563 ? 27.910 -23.891 -12.653 1.00 91.00 563 GLY A O 1
ATOM 4468 N N . LEU A 1 564 ? 27.840 -21.683 -13.038 1.00 92.06 564 LEU A N 1
ATOM 4469 C CA . LEU A 1 564 ? 28.557 -21.769 -14.315 1.00 92.06 564 LEU A CA 1
ATOM 4470 C C . LEU A 1 564 ? 30.043 -22.087 -14.101 1.00 92.06 564 LEU A C 1
ATOM 4472 O O . LEU A 1 564 ? 30.594 -22.939 -14.798 1.00 92.06 564 LEU A O 1
ATOM 4476 N N . ALA A 1 565 ? 30.694 -21.414 -13.151 1.00 91.81 565 ALA A N 1
ATOM 4477 C CA . ALA A 1 565 ? 32.102 -21.639 -12.843 1.00 91.81 565 ALA A CA 1
ATOM 4478 C C . ALA A 1 565 ? 32.364 -23.080 -12.367 1.00 91.81 565 ALA A C 1
ATOM 4480 O O . ALA A 1 565 ? 33.325 -23.712 -12.810 1.00 91.81 565 ALA A O 1
ATOM 4481 N N . GLU A 1 566 ? 31.493 -23.634 -11.527 1.00 91.69 566 GLU A N 1
ATOM 4482 C CA . GLU A 1 566 ? 31.557 -25.021 -11.069 1.00 91.69 566 GLU A CA 1
ATOM 4483 C C . GLU A 1 566 ? 31.356 -26.001 -12.219 1.00 91.69 566 GLU A C 1
ATOM 4485 O O . GLU A 1 566 ? 32.148 -26.929 -12.369 1.00 91.69 566 GLU A O 1
ATOM 4490 N N . HIS A 1 567 ? 30.356 -25.771 -13.074 1.00 93.94 567 HIS A N 1
ATOM 4491 C CA . HIS A 1 567 ? 30.108 -26.619 -14.238 1.00 93.94 567 HIS A CA 1
ATOM 4492 C C . HIS A 1 567 ? 31.322 -26.679 -15.180 1.00 93.94 567 HIS A C 1
ATOM 4494 O O . HIS A 1 567 ? 31.731 -27.755 -15.616 1.00 93.94 567 HIS A O 1
ATOM 4500 N N . LEU A 1 568 ? 31.945 -25.531 -15.462 1.00 92.56 568 LEU A N 1
ATOM 4501 C CA . LEU A 1 568 ? 33.152 -25.458 -16.292 1.00 92.56 568 LEU A CA 1
ATOM 4502 C C . LEU A 1 568 ? 34.359 -26.119 -15.610 1.00 92.56 568 LEU A C 1
ATOM 4504 O O . LEU A 1 568 ? 35.123 -26.829 -16.263 1.00 92.56 568 LEU A O 1
ATOM 4508 N N . SER A 1 569 ? 34.494 -25.943 -14.294 1.00 89.94 569 SER A N 1
ATOM 4509 C CA . SER A 1 569 ? 35.545 -26.592 -13.501 1.00 89.94 569 SER A CA 1
ATOM 4510 C C . SER A 1 569 ? 35.403 -28.119 -13.514 1.00 89.94 569 SER A C 1
ATOM 4512 O O . SER A 1 569 ? 36.389 -28.835 -13.695 1.00 89.94 569 SER A O 1
ATOM 4514 N N . GLN A 1 570 ? 34.174 -28.632 -13.391 1.00 92.12 570 GLN A N 1
ATOM 4515 C CA . GLN A 1 570 ? 33.851 -30.061 -13.504 1.00 92.12 570 GLN A CA 1
ATOM 4516 C C . GLN A 1 570 ? 34.150 -30.615 -14.904 1.00 92.12 570 GLN A C 1
ATOM 4518 O O . GLN A 1 570 ? 34.547 -31.771 -15.037 1.00 92.12 570 GLN A O 1
ATOM 4523 N N . ALA A 1 571 ? 34.039 -29.783 -15.942 1.00 91.69 571 ALA A N 1
ATOM 4524 C CA . ALA A 1 571 ? 34.438 -30.101 -17.312 1.00 91.69 571 ALA A CA 1
ATOM 4525 C C . ALA A 1 571 ? 35.960 -29.976 -17.568 1.00 91.69 571 ALA A C 1
ATOM 4527 O O . ALA A 1 571 ? 36.393 -29.942 -18.720 1.00 91.69 571 ALA A O 1
ATOM 4528 N N . ASN A 1 572 ? 36.777 -29.956 -16.507 1.00 90.88 572 ASN A N 1
ATOM 4529 C CA . ASN A 1 572 ? 38.242 -29.937 -16.541 1.00 90.88 572 ASN A CA 1
ATOM 4530 C C . ASN A 1 572 ? 38.854 -28.672 -17.176 1.00 90.88 572 ASN A C 1
ATOM 4532 O O . ASN A 1 572 ? 39.865 -28.748 -17.877 1.00 90.88 572 ASN A O 1
ATOM 4536 N N . MET A 1 573 ? 38.252 -27.510 -16.915 1.00 91.38 573 MET A N 1
ATOM 4537 C CA . MET A 1 573 ? 38.782 -26.193 -17.288 1.00 91.38 573 MET A CA 1
ATOM 4538 C C . MET A 1 573 ? 39.126 -25.373 -16.040 1.00 91.38 573 MET A C 1
ATOM 4540 O O . MET A 1 573 ? 38.430 -25.460 -15.030 1.00 91.38 573 MET A O 1
ATOM 4544 N N . ASP A 1 574 ? 40.168 -24.550 -16.117 1.00 93.00 574 ASP A N 1
ATOM 4545 C CA . ASP A 1 574 ? 40.492 -23.571 -15.077 1.00 93.00 574 ASP A CA 1
ATOM 4546 C C . ASP A 1 574 ? 39.674 -22.297 -15.305 1.00 93.00 574 ASP A C 1
ATOM 4548 O O . ASP A 1 574 ? 39.831 -21.620 -16.323 1.00 93.00 574 ASP A O 1
ATOM 4552 N N . VAL A 1 575 ? 38.783 -21.963 -14.367 1.00 92.50 575 VAL A N 1
ATOM 4553 C CA . VAL A 1 575 ? 37.919 -20.778 -14.472 1.00 92.50 575 VAL A CA 1
ATOM 4554 C C . VAL A 1 575 ? 38.573 -19.575 -13.793 1.00 92.50 575 VAL A C 1
ATOM 4556 O O . VAL A 1 575 ? 38.547 -19.447 -12.569 1.00 92.50 575 VAL A O 1
ATOM 4559 N N . ALA A 1 576 ? 39.120 -18.669 -14.600 1.00 93.56 576 ALA A N 1
ATOM 4560 C CA . ALA A 1 576 ? 39.675 -17.396 -14.162 1.00 93.56 576 ALA A CA 1
ATOM 4561 C C . ALA A 1 576 ? 38.576 -16.326 -14.127 1.00 93.56 576 ALA A C 1
ATOM 4563 O O . ALA A 1 576 ? 38.117 -15.847 -15.163 1.00 93.56 576 ALA A O 1
ATOM 4564 N N . VAL A 1 577 ? 38.127 -15.932 -12.939 1.00 93.44 577 VAL A N 1
ATOM 4565 C CA . VAL A 1 577 ? 37.116 -14.874 -12.795 1.00 93.44 577 VAL A CA 1
ATOM 4566 C C . VAL A 1 577 ? 37.809 -13.516 -12.785 1.00 93.44 577 VAL A C 1
ATOM 4568 O O . VAL A 1 577 ? 38.719 -13.299 -11.990 1.00 93.44 577 VAL A O 1
ATOM 4571 N N . PHE A 1 578 ? 37.368 -12.591 -13.637 1.00 95.12 578 PHE A N 1
ATOM 4572 C CA . PHE A 1 578 ? 37.886 -11.222 -13.686 1.00 95.12 578 PHE A CA 1
ATOM 4573 C C . PHE A 1 578 ? 36.840 -10.235 -13.142 1.00 95.12 578 PHE A C 1
ATOM 4575 O O . PHE A 1 578 ? 36.044 -9.694 -13.915 1.00 95.12 578 PHE A O 1
ATOM 4582 N N . PRO A 1 579 ? 36.774 -10.020 -11.814 1.00 93.06 579 PRO A N 1
ATOM 4583 C CA . PRO A 1 579 ? 35.960 -8.961 -11.248 1.00 93.06 579 PRO A CA 1
ATOM 4584 C C . PRO A 1 579 ? 36.591 -7.604 -11.560 1.00 93.06 579 PRO A C 1
ATOM 4586 O O . PRO A 1 579 ? 37.810 -7.448 -11.541 1.00 93.06 579 PRO A O 1
ATOM 4589 N N . TYR A 1 580 ? 35.752 -6.615 -11.831 1.00 91.62 580 TYR A N 1
ATOM 4590 C CA . TYR A 1 580 ? 36.186 -5.250 -12.098 1.00 91.62 580 TYR A CA 1
ATOM 4591 C C . TYR A 1 580 ? 35.188 -4.273 -11.497 1.00 91.62 580 TYR A C 1
ATOM 4593 O O . TYR A 1 580 ? 34.012 -4.595 -11.300 1.00 91.62 580 TYR A O 1
ATOM 4601 N N . ASP A 1 581 ? 35.666 -3.065 -11.222 1.00 88.88 581 ASP A N 1
ATOM 4602 C CA . ASP A 1 581 ? 34.806 -2.012 -10.711 1.00 88.88 581 ASP A CA 1
ATOM 4603 C C . ASP A 1 581 ? 33.980 -1.452 -11.864 1.00 88.88 581 ASP A C 1
ATOM 4605 O O . ASP A 1 581 ? 34.446 -0.642 -12.668 1.00 88.88 581 ASP A O 1
ATOM 4609 N N . TRP A 1 582 ? 32.746 -1.938 -11.943 1.00 86.06 582 TRP A N 1
ATOM 4610 C CA . TRP A 1 582 ? 31.775 -1.634 -12.985 1.00 86.06 582 TRP A CA 1
ATOM 4611 C C . TRP A 1 582 ? 31.319 -0.168 -12.990 1.00 86.06 582 TRP A C 1
ATOM 4613 O O . TRP A 1 582 ? 30.638 0.229 -13.931 1.00 86.06 582 TRP A O 1
ATOM 4623 N N . ARG A 1 583 ? 31.684 0.635 -11.980 1.00 80.69 583 ARG A N 1
ATOM 4624 C CA . ARG A 1 583 ? 31.427 2.086 -11.946 1.00 80.69 583 ARG A CA 1
ATOM 4625 C C . ARG A 1 583 ? 32.448 2.873 -12.769 1.00 80.69 583 ARG A C 1
ATOM 4627 O O . ARG A 1 583 ? 32.157 3.970 -13.232 1.00 80.69 583 ARG A O 1
ATOM 4634 N N . ASN A 1 584 ? 33.651 2.326 -12.952 1.00 84.25 584 ASN A N 1
ATOM 4635 C CA . ASN A 1 584 ? 34.710 2.983 -13.710 1.00 84.25 584 ASN A CA 1
ATOM 4636 C C . ASN A 1 584 ? 34.474 2.896 -15.226 1.00 84.25 584 ASN A C 1
ATOM 4638 O O . ASN A 1 584 ? 33.733 2.050 -15.727 1.00 84.25 584 ASN A O 1
ATOM 4642 N N . SER A 1 585 ? 35.188 3.739 -15.979 1.00 88.31 585 SER A N 1
ATOM 4643 C CA . SER A 1 585 ? 35.183 3.678 -17.440 1.00 88.31 585 SER A CA 1
ATOM 4644 C C . SER A 1 585 ? 35.672 2.323 -17.966 1.00 88.31 585 SER A C 1
ATOM 4646 O O . SER A 1 585 ? 36.574 1.691 -17.403 1.00 88.31 585 SER A O 1
ATOM 4648 N N . LEU A 1 586 ? 35.125 1.904 -19.113 1.00 92.00 586 LEU A N 1
ATOM 4649 C CA . LEU A 1 586 ? 35.516 0.655 -19.773 1.00 92.00 586 LEU A CA 1
ATOM 4650 C C . LEU A 1 586 ? 37.018 0.604 -20.083 1.00 92.00 586 LEU A C 1
ATOM 4652 O O . LEU A 1 586 ? 37.612 -0.466 -20.002 1.00 92.00 586 LEU A O 1
ATOM 4656 N N . SER A 1 587 ? 37.649 1.742 -20.391 1.00 93.06 587 SER A N 1
ATOM 4657 C CA . SER A 1 587 ? 39.091 1.815 -20.661 1.00 93.06 587 SER A CA 1
ATOM 4658 C C . SER A 1 587 ? 39.927 1.455 -19.431 1.00 93.06 587 SER A C 1
ATOM 4660 O O . SER A 1 587 ? 40.906 0.721 -19.550 1.00 93.06 587 SER A O 1
ATOM 4662 N N . LYS A 1 588 ? 39.526 1.893 -18.227 1.00 92.06 588 LYS A N 1
ATOM 4663 C CA . LYS A 1 588 ? 40.222 1.527 -16.980 1.00 92.06 588 LYS A CA 1
ATOM 4664 C C . LYS A 1 588 ? 40.123 0.021 -16.726 1.00 92.06 588 LYS A C 1
ATOM 4666 O O . LYS A 1 588 ? 41.135 -0.619 -16.439 1.00 92.06 588 LYS A O 1
ATOM 4671 N N . ALA A 1 589 ? 38.933 -0.552 -16.916 1.00 93.31 589 ALA A N 1
ATOM 4672 C CA . ALA A 1 589 ? 38.730 -1.996 -16.822 1.00 93.31 589 ALA A CA 1
ATOM 4673 C C . ALA A 1 589 ? 39.534 -2.763 -17.891 1.00 93.31 589 ALA A C 1
ATOM 4675 O O . ALA A 1 589 ? 40.137 -3.787 -17.582 1.00 93.31 589 ALA A O 1
ATOM 4676 N N . ALA A 1 590 ? 39.617 -2.253 -19.124 1.00 96.44 590 ALA A N 1
ATOM 4677 C CA . ALA A 1 590 ? 40.380 -2.864 -20.213 1.00 96.44 590 ALA A CA 1
ATOM 4678 C C . ALA A 1 590 ? 41.895 -2.877 -19.953 1.00 96.44 590 ALA A C 1
ATOM 4680 O O . ALA A 1 590 ? 42.555 -3.863 -20.278 1.00 96.44 590 ALA A O 1
ATOM 4681 N N . ILE A 1 591 ? 42.451 -1.829 -19.329 1.00 95.75 591 ILE A N 1
ATOM 4682 C CA . ILE A 1 591 ? 43.863 -1.790 -18.906 1.00 95.75 591 ILE A CA 1
ATOM 4683 C C . ILE A 1 591 ? 44.151 -2.909 -17.896 1.00 95.75 591 ILE A C 1
ATOM 4685 O O . ILE A 1 591 ? 45.107 -3.668 -18.064 1.00 95.75 591 ILE A O 1
ATOM 4689 N N . GLN A 1 592 ? 43.305 -3.038 -16.869 1.00 93.94 592 GLN A N 1
ATOM 4690 C CA . GLN A 1 592 ? 43.429 -4.088 -15.852 1.00 93.94 592 GLN A CA 1
ATOM 4691 C C . GLN A 1 592 ? 43.255 -5.483 -16.466 1.00 93.94 592 GLN A C 1
ATOM 4693 O O . GLN A 1 592 ? 44.015 -6.404 -16.166 1.00 93.94 592 GLN A O 1
ATOM 4698 N N . PHE A 1 593 ? 42.295 -5.619 -17.382 1.00 96.50 593 PHE A N 1
ATOM 4699 C CA . PHE A 1 593 ? 42.032 -6.864 -18.089 1.00 96.50 593 PHE A CA 1
ATOM 4700 C C . PHE A 1 593 ? 43.213 -7.282 -18.965 1.00 96.50 593 PHE A C 1
ATOM 4702 O O . PHE A 1 593 ? 43.598 -8.447 -18.959 1.00 96.50 593 PHE A O 1
ATOM 4709 N N . ASN A 1 594 ? 43.847 -6.336 -19.663 1.00 97.44 594 ASN A N 1
ATOM 4710 C CA . ASN A 1 594 ? 45.026 -6.602 -20.482 1.00 97.44 594 ASN A CA 1
ATOM 4711 C C . ASN A 1 594 ? 46.189 -7.167 -19.660 1.00 97.44 594 ASN A C 1
ATOM 4713 O O . ASN A 1 594 ? 46.848 -8.105 -20.105 1.00 97.44 594 ASN A O 1
ATOM 4717 N N . ALA A 1 595 ? 46.441 -6.608 -18.471 1.00 95.38 595 ALA A N 1
ATOM 4718 C CA . ALA A 1 595 ? 47.491 -7.099 -17.582 1.00 95.38 595 ALA A CA 1
ATOM 4719 C C . ALA A 1 595 ? 47.255 -8.573 -17.216 1.00 95.38 595 ALA A C 1
ATOM 4721 O O . ALA A 1 595 ? 48.132 -9.408 -17.435 1.00 95.38 595 ALA A O 1
ATOM 4722 N N . LYS A 1 596 ? 46.031 -8.911 -16.790 1.00 94.50 596 LYS A N 1
ATOM 4723 C CA . LYS A 1 596 ? 45.652 -10.289 -16.451 1.00 94.50 596 LYS A CA 1
ATOM 4724 C C . LYS A 1 596 ? 45.647 -11.239 -17.641 1.00 94.50 596 LYS A C 1
ATOM 4726 O O . LYS A 1 596 ? 46.165 -12.345 -17.542 1.00 94.50 596 LYS A O 1
ATOM 4731 N N . MET A 1 597 ? 45.155 -10.805 -18.798 1.00 94.62 597 MET A N 1
ATOM 4732 C CA . MET A 1 597 ? 45.212 -11.616 -20.014 1.00 94.62 597 MET A CA 1
ATOM 4733 C C . MET A 1 597 ? 46.650 -11.947 -20.420 1.00 94.62 597 MET A C 1
ATOM 4735 O O . MET A 1 597 ? 46.902 -13.067 -20.856 1.00 94.62 597 MET A O 1
ATOM 4739 N N . ASN A 1 598 ? 47.598 -11.020 -20.259 1.00 93.44 598 ASN A N 1
ATOM 4740 C CA . ASN A 1 598 ? 49.010 -11.288 -20.544 1.00 93.44 598 ASN A CA 1
ATOM 4741 C C . ASN A 1 598 ? 49.620 -12.305 -19.570 1.00 93.44 598 ASN A C 1
ATOM 4743 O O . ASN A 1 598 ? 50.370 -13.173 -20.015 1.00 93.44 598 ASN A O 1
ATOM 4747 N N . GLU A 1 599 ? 49.270 -12.234 -18.281 1.00 92.31 599 GLU A N 1
ATOM 4748 C CA . GLU A 1 599 ? 49.638 -13.253 -17.286 1.00 92.31 599 GLU A CA 1
ATOM 4749 C C . GLU A 1 599 ? 49.085 -14.627 -17.694 1.00 92.31 599 GLU A C 1
ATOM 4751 O O . GLU A 1 599 ? 49.839 -15.591 -17.826 1.00 92.31 599 GLU A O 1
ATOM 4756 N N . TRP A 1 600 ? 47.790 -14.715 -18.006 1.00 92.12 600 TRP A N 1
ATOM 4757 C CA . TRP A 1 600 ? 47.154 -15.996 -18.320 1.00 92.12 600 TRP A CA 1
ATOM 4758 C C . TRP A 1 600 ? 47.610 -16.598 -19.655 1.00 92.12 600 TRP A C 1
ATOM 4760 O O . TRP A 1 600 ? 47.809 -17.809 -19.763 1.00 92.12 600 TRP A O 1
ATOM 4770 N N . LEU A 1 601 ? 47.847 -15.764 -20.671 1.00 89.62 601 LEU A N 1
ATOM 4771 C CA . LEU A 1 601 ? 48.387 -16.196 -21.964 1.00 89.62 601 LEU A CA 1
ATOM 4772 C C . LEU A 1 601 ? 49.811 -16.761 -21.852 1.00 89.62 601 LEU A C 1
ATOM 4774 O O . LEU A 1 601 ? 50.210 -17.558 -22.709 1.00 89.62 601 LEU A O 1
ATOM 4778 N N . ALA A 1 602 ? 50.574 -16.375 -20.823 1.00 89.50 602 ALA A N 1
ATOM 4779 C CA . ALA A 1 602 ? 51.937 -16.855 -20.609 1.00 89.50 602 ALA A CA 1
ATOM 4780 C C . ALA A 1 602 ? 52.000 -18.343 -20.219 1.00 89.50 602 ALA A C 1
ATOM 4782 O O . ALA A 1 602 ? 53.010 -18.988 -20.498 1.00 89.50 602 ALA A O 1
ATOM 4783 N N . HIS A 1 603 ? 50.925 -18.923 -19.670 1.00 86.94 603 HIS A N 1
ATOM 4784 C CA . HIS A 1 603 ? 50.865 -20.360 -19.356 1.00 86.94 603 HIS A CA 1
ATOM 4785 C C . HIS A 1 603 ? 50.848 -21.261 -20.601 1.00 86.94 603 HIS A C 1
ATOM 4787 O O . HIS A 1 603 ? 51.048 -22.467 -20.492 1.00 86.94 603 HIS A O 1
ATOM 4793 N N . GLY A 1 604 ? 50.596 -20.707 -21.793 1.00 85.00 604 GLY A N 1
ATOM 4794 C CA . GLY A 1 604 ? 50.636 -21.456 -23.053 1.00 85.00 604 GLY A CA 1
ATOM 4795 C C . GLY A 1 604 ? 49.454 -22.405 -23.297 1.00 85.00 604 GLY A C 1
ATOM 4796 O O . GLY A 1 604 ? 49.442 -23.085 -24.322 1.00 85.00 604 GLY A O 1
ATOM 4797 N N . GLN A 1 605 ? 48.459 -22.431 -22.406 1.00 88.19 605 GLN A N 1
ATOM 4798 C CA . GLN A 1 605 ? 47.220 -23.199 -22.560 1.00 88.19 605 GLN A CA 1
ATOM 4799 C C . GLN A 1 605 ? 46.232 -22.518 -23.520 1.00 88.19 605 GLN A C 1
ATOM 4801 O O . GLN A 1 605 ? 46.312 -21.313 -23.772 1.00 88.19 605 GLN A O 1
ATOM 4806 N N . SER A 1 606 ? 45.266 -23.281 -24.046 1.00 89.75 606 SER A N 1
ATOM 4807 C CA . SER A 1 606 ? 44.139 -22.698 -24.787 1.00 89.75 606 SER A CA 1
ATOM 4808 C C . SER A 1 606 ? 43.283 -21.854 -23.846 1.00 89.75 606 SER A C 1
ATOM 4810 O O . SER A 1 606 ? 42.938 -22.327 -22.760 1.00 89.75 606 SER A O 1
ATOM 4812 N N . ILE A 1 607 ? 42.904 -20.651 -24.272 1.00 93.19 607 ILE A N 1
ATOM 4813 C CA . ILE A 1 607 ? 42.164 -19.695 -23.445 1.00 93.19 607 ILE A CA 1
ATOM 4814 C C . ILE A 1 607 ? 40.882 -19.246 -24.147 1.00 93.19 607 ILE A C 1
ATOM 4816 O O . ILE A 1 607 ? 40.893 -18.874 -25.314 1.00 93.19 607 ILE A O 1
ATOM 4820 N N . SER A 1 608 ? 39.751 -19.291 -23.453 1.00 95.00 608 SER A N 1
ATOM 4821 C CA . SER A 1 608 ? 38.468 -18.775 -23.946 1.00 95.00 608 SER A CA 1
ATOM 4822 C C . SER A 1 608 ? 37.921 -17.722 -22.998 1.00 95.00 608 SER A C 1
ATOM 4824 O O . SER A 1 608 ? 38.137 -17.795 -21.797 1.00 95.00 608 SER A O 1
ATOM 4826 N N . ILE A 1 609 ? 37.198 -16.745 -23.530 1.00 97.44 609 ILE A N 1
ATOM 4827 C CA . ILE A 1 609 ? 36.583 -15.658 -22.774 1.00 97.44 609 ILE A CA 1
ATOM 4828 C C . ILE A 1 609 ? 35.069 -15.842 -22.819 1.00 97.44 609 ILE A C 1
ATOM 4830 O O . ILE A 1 609 ? 34.496 -15.959 -23.901 1.00 97.44 609 ILE A O 1
ATOM 4834 N N . ILE A 1 610 ? 34.418 -15.829 -21.661 1.00 97.31 610 ILE A N 1
ATOM 4835 C CA . ILE A 1 610 ? 32.967 -15.738 -21.510 1.00 97.31 610 ILE A CA 1
ATOM 4836 C C . ILE A 1 610 ? 32.672 -14.411 -20.826 1.00 97.31 610 ILE A C 1
ATOM 4838 O O . ILE A 1 610 ? 33.076 -14.191 -19.687 1.00 97.31 610 ILE A O 1
ATOM 4842 N N . ALA A 1 611 ? 31.955 -13.527 -21.508 1.00 96.94 611 ALA A N 1
ATOM 4843 C CA . ALA A 1 611 ? 31.628 -12.217 -20.972 1.00 96.94 611 ALA A CA 1
ATOM 4844 C C . ALA A 1 611 ? 30.119 -11.984 -20.964 1.00 96.94 611 ALA A C 1
ATOM 4846 O O . ALA A 1 611 ? 29.447 -12.113 -21.989 1.00 96.94 611 ALA A O 1
ATOM 4847 N N . HIS A 1 612 ? 29.590 -11.625 -19.799 1.00 95.06 612 HIS A N 1
ATOM 4848 C CA . HIS A 1 612 ? 28.177 -11.328 -19.602 1.00 95.06 612 HIS A CA 1
ATOM 4849 C C . HIS A 1 612 ? 27.925 -9.819 -19.653 1.00 95.06 612 HIS A C 1
ATOM 4851 O O . HIS A 1 612 ? 28.640 -9.049 -19.017 1.00 95.06 612 HIS A O 1
ATOM 4857 N N . SER A 1 613 ? 26.889 -9.386 -20.379 1.00 91.94 613 SER A N 1
ATOM 4858 C CA . SER A 1 613 ? 26.412 -7.999 -20.419 1.00 91.94 613 SER A CA 1
ATOM 4859 C C . SER A 1 613 ? 27.569 -7.005 -20.649 1.00 91.94 613 SER A C 1
ATOM 4861 O O . SER A 1 613 ? 28.320 -7.167 -21.617 1.00 91.94 613 SER A O 1
ATOM 4863 N N . MET A 1 614 ? 27.745 -6.010 -19.771 1.00 92.56 614 MET A 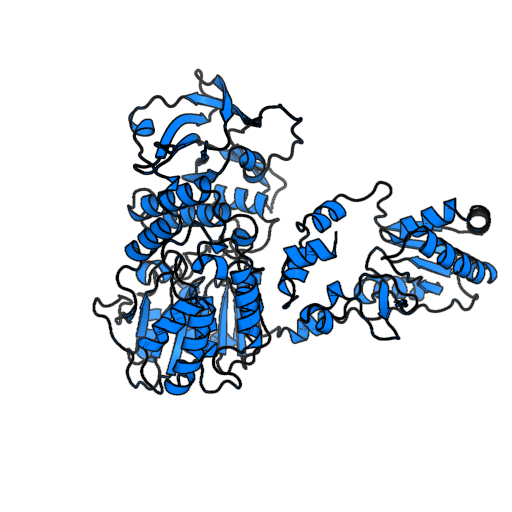N 1
ATOM 4864 C CA . MET A 1 614 ? 28.815 -5.006 -19.834 1.00 92.56 614 MET A CA 1
ATOM 4865 C C . MET A 1 614 ? 30.233 -5.593 -19.816 1.00 92.56 614 MET A C 1
ATOM 4867 O O . MET A 1 614 ? 31.128 -4.997 -20.409 1.00 92.56 614 MET A O 1
ATOM 4871 N N . GLY A 1 615 ? 30.447 -6.790 -19.260 1.00 95.25 615 GLY A N 1
ATOM 4872 C CA . GLY A 1 615 ? 31.744 -7.466 -19.336 1.00 95.25 615 GLY A CA 1
ATOM 4873 C C . GLY A 1 615 ? 32.193 -7.688 -20.782 1.00 95.25 615 GLY A C 1
ATOM 4874 O O . GLY A 1 615 ? 33.372 -7.568 -21.096 1.00 95.25 615 GLY A O 1
ATOM 4875 N N . GLY A 1 616 ? 31.257 -7.922 -21.709 1.00 95.94 616 GLY A N 1
ATOM 4876 C CA . GLY A 1 616 ? 31.588 -8.029 -23.133 1.00 95.94 616 GLY A CA 1
ATOM 4877 C C . GLY A 1 616 ? 32.009 -6.695 -23.755 1.00 95.94 616 GLY A C 1
ATOM 4878 O O . GLY A 1 616 ? 32.809 -6.682 -24.689 1.00 95.94 616 GLY A O 1
ATOM 4879 N N . LEU A 1 617 ? 31.531 -5.568 -23.215 1.00 95.81 617 LEU A N 1
ATOM 4880 C CA . LEU A 1 617 ? 31.990 -4.236 -23.613 1.00 95.81 617 LEU A CA 1
ATOM 4881 C C . LEU A 1 617 ? 33.402 -3.943 -23.091 1.00 95.81 617 LEU A C 1
ATOM 4883 O O . LEU A 1 617 ? 34.161 -3.283 -23.793 1.00 95.81 617 LEU A O 1
ATOM 4887 N N . VAL A 1 618 ? 33.789 -4.483 -21.929 1.00 96.56 618 VAL A N 1
ATOM 4888 C CA . VAL A 1 618 ? 35.183 -4.428 -21.445 1.00 96.56 618 VAL A CA 1
ATOM 4889 C C . VAL A 1 618 ? 36.113 -5.163 -22.412 1.00 96.56 618 VAL A C 1
ATOM 4891 O O . VAL A 1 618 ? 37.127 -4.605 -22.826 1.00 96.56 618 VAL A O 1
ATOM 4894 N N . VAL A 1 619 ? 35.746 -6.375 -22.848 1.00 97.00 619 VAL A N 1
ATOM 4895 C CA . VAL A 1 619 ? 36.533 -7.127 -23.847 1.00 97.00 619 VAL A CA 1
ATOM 4896 C C . VAL A 1 619 ? 36.598 -6.368 -25.170 1.00 97.00 619 VAL A C 1
ATOM 4898 O O . VAL A 1 619 ? 37.664 -6.275 -25.764 1.00 97.00 619 VAL A O 1
ATOM 4901 N N . ARG A 1 620 ? 35.492 -5.766 -25.622 1.00 95.12 620 ARG A N 1
ATOM 4902 C CA . ARG A 1 620 ? 35.484 -4.920 -26.824 1.00 95.12 620 ARG A CA 1
ATOM 4903 C C . ARG A 1 620 ? 36.437 -3.732 -26.695 1.00 95.12 620 ARG A C 1
ATOM 4905 O O . ARG A 1 620 ? 37.175 -3.447 -27.634 1.00 95.12 620 ARG A O 1
ATOM 4912 N N . GLN A 1 621 ? 36.411 -3.034 -25.563 1.00 96.19 621 GLN A N 1
ATOM 4913 C CA . GLN A 1 621 ? 37.320 -1.921 -25.309 1.00 96.19 621 GLN A CA 1
ATOM 4914 C C . GLN A 1 621 ? 38.775 -2.411 -25.319 1.00 96.19 621 GLN A C 1
ATOM 4916 O O . GLN A 1 621 ? 39.623 -1.795 -25.952 1.00 96.19 621 GLN A O 1
ATOM 4921 N N . TRP A 1 622 ? 39.045 -3.582 -24.736 1.00 97.75 622 TRP A N 1
ATOM 4922 C CA . TRP A 1 622 ? 40.354 -4.234 -24.797 1.00 97.75 622 TRP A CA 1
ATOM 4923 C C . TRP A 1 622 ? 40.791 -4.591 -26.227 1.00 97.75 622 TRP A C 1
ATOM 4925 O O . TRP A 1 622 ? 41.944 -4.355 -26.581 1.00 97.75 622 TRP A O 1
ATOM 4935 N N . MET A 1 623 ? 39.883 -5.090 -27.075 1.00 95.44 623 MET A N 1
ATOM 4936 C CA . MET A 1 623 ? 40.164 -5.361 -28.495 1.00 95.44 623 MET A CA 1
ATOM 4937 C C . MET A 1 623 ? 40.644 -4.111 -29.236 1.00 95.44 623 MET A C 1
ATOM 4939 O O . MET A 1 623 ? 41.493 -4.216 -30.119 1.00 95.44 623 MET A O 1
ATOM 4943 N N . HIS A 1 624 ? 40.072 -2.954 -28.897 1.00 95.19 624 HIS A N 1
ATOM 4944 C CA . HIS A 1 624 ? 40.406 -1.671 -29.502 1.00 95.19 624 HIS A CA 1
ATOM 4945 C C . HIS A 1 624 ? 41.706 -1.088 -28.936 1.00 95.19 624 HIS A C 1
ATOM 4947 O O . HIS A 1 624 ? 42.609 -0.757 -29.698 1.00 95.19 624 HIS A O 1
ATOM 4953 N N . ASP A 1 625 ? 41.824 -1.015 -27.609 1.00 96.56 625 ASP A N 1
ATOM 4954 C CA . ASP A 1 625 ? 42.943 -0.349 -26.932 1.00 96.56 625 ASP A CA 1
ATOM 4955 C C . ASP A 1 625 ? 44.240 -1.179 -26.985 1.00 96.56 625 ASP A C 1
ATOM 4957 O O . ASP A 1 625 ? 45.341 -0.628 -26.936 1.00 96.56 625 ASP A O 1
ATOM 4961 N N . PHE A 1 626 ? 44.131 -2.508 -27.101 1.00 97.12 626 PHE A N 1
ATOM 4962 C CA . PHE A 1 626 ? 45.252 -3.451 -27.031 1.00 97.12 626 PHE A CA 1
ATOM 4963 C C . PHE A 1 626 ? 45.253 -4.446 -28.200 1.00 97.12 626 PHE A C 1
ATOM 4965 O O . PHE A 1 626 ? 45.315 -5.665 -28.014 1.00 97.12 626 PHE A O 1
ATOM 4972 N N . GLU A 1 627 ? 45.244 -3.930 -29.432 1.00 95.88 627 GLU A N 1
ATOM 4973 C CA . GLU A 1 627 ? 45.164 -4.741 -30.658 1.00 95.88 627 GLU A CA 1
ATOM 4974 C C . GLU A 1 627 ? 46.203 -5.873 -30.743 1.00 95.88 627 GLU A C 1
ATOM 4976 O O . GLU A 1 627 ? 45.914 -6.950 -31.269 1.00 95.88 627 GLU A O 1
ATOM 4981 N N . LEU A 1 628 ? 47.429 -5.645 -30.253 1.00 94.94 628 LEU A N 1
ATOM 4982 C CA . LEU A 1 628 ? 48.490 -6.659 -30.254 1.00 94.94 628 LEU A CA 1
ATOM 4983 C C . LEU A 1 628 ? 48.168 -7.821 -29.307 1.00 94.94 628 LEU A C 1
ATOM 4985 O O . LEU A 1 628 ? 48.313 -8.981 -29.698 1.00 94.94 628 LEU A O 1
ATOM 4989 N N . SER A 1 629 ? 47.690 -7.524 -28.096 1.00 94.88 629 SER A N 1
ATOM 4990 C CA . SER A 1 629 ? 47.265 -8.536 -27.123 1.00 94.88 629 SER A CA 1
ATOM 4991 C C . SER A 1 629 ? 46.071 -9.332 -27.646 1.00 94.88 629 SER A C 1
ATOM 4993 O O . SER A 1 629 ? 46.053 -10.559 -27.544 1.00 94.88 629 SER A O 1
ATOM 4995 N N . TRP A 1 630 ? 45.116 -8.653 -28.289 1.00 95.56 630 TRP A N 1
ATOM 4996 C CA . TRP A 1 630 ? 43.981 -9.300 -28.946 1.00 95.56 630 TRP A CA 1
ATOM 4997 C C . TRP A 1 630 ? 44.422 -10.248 -30.068 1.00 95.56 630 TRP A C 1
ATOM 4999 O O . TRP A 1 630 ? 43.990 -11.401 -30.117 1.00 95.56 630 TRP A O 1
ATOM 5009 N N . LYS A 1 631 ? 45.324 -9.800 -30.951 1.00 93.69 631 LYS A N 1
ATOM 5010 C CA . LYS A 1 631 ? 45.884 -10.643 -32.022 1.00 93.69 631 LYS A CA 1
ATOM 5011 C C . LYS A 1 631 ? 46.608 -11.867 -31.454 1.00 93.69 631 LYS A C 1
ATOM 5013 O O . LYS A 1 631 ? 46.404 -12.969 -31.956 1.00 93.69 631 LYS A O 1
ATOM 5018 N N . ASN A 1 632 ? 47.402 -11.696 -30.393 1.00 92.00 632 ASN A N 1
ATOM 5019 C CA . ASN A 1 632 ? 48.059 -12.804 -29.692 1.00 92.00 632 ASN A CA 1
ATOM 5020 C C . ASN A 1 632 ? 47.039 -13.809 -29.134 1.00 92.00 632 ASN A C 1
ATOM 5022 O O . ASN A 1 632 ? 47.158 -15.003 -29.396 1.00 92.00 632 ASN A O 1
ATOM 5026 N N . PHE A 1 633 ? 46.001 -13.342 -28.439 1.00 93.56 633 PHE A N 1
ATOM 5027 C CA . PHE A 1 633 ? 44.911 -14.195 -27.960 1.00 93.56 633 PHE A CA 1
ATOM 5028 C C . PHE A 1 633 ? 44.248 -14.993 -29.094 1.00 93.56 633 PHE A C 1
ATOM 5030 O O . PHE A 1 633 ? 44.145 -16.217 -29.007 1.00 93.56 633 PHE A O 1
ATOM 5037 N N . MET A 1 634 ? 43.868 -14.328 -30.188 1.00 90.88 634 MET A N 1
ATOM 5038 C CA . MET A 1 634 ? 43.203 -14.966 -31.332 1.00 90.88 634 MET A CA 1
ATOM 5039 C C . MET A 1 634 ? 44.105 -15.940 -32.101 1.00 90.88 634 MET A C 1
ATOM 5041 O O . MET A 1 634 ? 43.600 -16.822 -32.788 1.00 90.88 634 MET A O 1
ATOM 5045 N N . SER A 1 635 ? 45.429 -15.795 -31.991 1.00 89.00 635 SER A N 1
ATOM 5046 C CA . SER A 1 635 ? 46.400 -16.708 -32.608 1.00 89.00 635 SER A CA 1
ATOM 5047 C C . SER A 1 635 ? 46.551 -18.050 -31.883 1.00 89.00 635 SER A C 1
ATOM 5049 O O . SER A 1 635 ? 47.160 -18.966 -32.436 1.00 89.00 635 SER A O 1
ATOM 5051 N N . LYS A 1 636 ? 46.039 -18.183 -30.650 1.00 85.31 636 LYS A N 1
ATOM 5052 C CA . LYS A 1 636 ? 46.114 -19.441 -29.894 1.00 85.31 636 LYS A CA 1
ATOM 5053 C C . LYS A 1 636 ? 45.063 -20.429 -30.400 1.00 85.31 636 LYS A C 1
ATOM 5055 O O . LYS A 1 636 ? 43.961 -20.046 -30.792 1.00 85.31 636 LYS A O 1
ATOM 5060 N N . ASP A 1 637 ? 45.407 -21.716 -30.368 1.00 80.31 637 ASP A N 1
ATOM 5061 C CA . ASP A 1 637 ? 44.478 -22.769 -30.771 1.00 80.31 637 ASP A CA 1
ATOM 5062 C C . ASP A 1 637 ? 43.248 -22.789 -29.850 1.00 80.31 637 ASP A C 1
ATOM 5064 O O . ASP A 1 637 ? 43.361 -22.680 -28.626 1.00 80.31 637 ASP A O 1
ATOM 5068 N N . LYS A 1 638 ? 42.064 -22.931 -30.456 1.00 83.56 638 LYS A N 1
ATOM 5069 C CA . LYS A 1 638 ? 40.753 -22.975 -29.782 1.00 83.56 638 LYS A CA 1
ATOM 5070 C C . LYS A 1 638 ? 40.401 -21.744 -28.932 1.00 83.56 638 LYS A C 1
ATOM 5072 O O . LYS A 1 638 ? 39.505 -21.849 -28.093 1.00 83.56 638 LYS A O 1
ATOM 5077 N N . SER A 1 639 ? 41.009 -20.583 -29.183 1.00 87.88 639 SER A N 1
ATOM 5078 C CA . SER A 1 639 ? 40.562 -19.327 -28.573 1.00 87.88 639 SER A CA 1
ATOM 5079 C C . SER A 1 639 ? 39.149 -18.957 -29.007 1.00 87.88 639 SER A C 1
ATOM 5081 O O . SER A 1 639 ? 38.834 -18.923 -30.199 1.00 87.88 639 SER A O 1
ATOM 5083 N N . ARG A 1 640 ? 38.279 -18.670 -28.036 1.00 93.12 640 ARG A N 1
ATOM 5084 C CA . ARG A 1 640 ? 36.891 -18.254 -28.278 1.00 93.12 640 ARG A CA 1
ATOM 5085 C C . ARG A 1 640 ? 36.546 -17.046 -27.431 1.00 93.12 640 ARG A C 1
ATOM 5087 O O . ARG A 1 640 ? 36.939 -16.978 -26.274 1.00 93.12 640 ARG A O 1
ATOM 5094 N N . PHE A 1 641 ? 35.754 -16.139 -27.987 1.00 95.06 641 PHE A N 1
ATOM 5095 C CA . PHE A 1 641 ? 35.092 -15.080 -27.236 1.00 95.06 641 PHE A CA 1
ATOM 5096 C C . PHE A 1 641 ? 33.580 -15.298 -27.320 1.00 95.06 641 PHE A C 1
ATOM 5098 O O . PHE A 1 641 ? 32.993 -15.253 -28.400 1.00 95.06 641 PHE A O 1
ATOM 5105 N N . ILE A 1 642 ? 32.969 -15.603 -26.179 1.00 96.12 642 ILE A N 1
ATOM 5106 C CA . ILE A 1 642 ? 31.553 -15.921 -26.018 1.00 96.12 642 ILE A CA 1
ATOM 5107 C C . ILE A 1 642 ? 30.897 -14.762 -25.274 1.00 96.12 642 ILE A C 1
ATOM 5109 O O . ILE A 1 642 ? 31.327 -14.379 -24.187 1.00 96.12 642 ILE A O 1
ATOM 5113 N N . MET A 1 643 ? 29.838 -14.218 -25.862 1.00 94.69 643 MET A N 1
ATOM 5114 C CA . MET A 1 643 ? 29.132 -13.053 -25.341 1.00 94.69 643 MET A CA 1
ATOM 5115 C C . MET A 1 643 ? 27.732 -13.450 -24.904 1.00 94.69 643 MET A C 1
ATOM 5117 O O . MET A 1 643 ? 26.961 -13.989 -25.697 1.00 94.69 643 MET A O 1
ATOM 5121 N N . LEU A 1 644 ? 27.391 -13.157 -23.656 1.00 93.25 644 LEU A N 1
ATOM 5122 C CA . LEU A 1 644 ? 26.080 -13.433 -23.084 1.00 93.25 644 LEU A CA 1
ATOM 5123 C C . LEU A 1 644 ? 25.349 -12.101 -22.906 1.00 93.25 644 LEU A C 1
ATOM 5125 O O . LEU A 1 644 ? 25.650 -11.345 -21.987 1.00 93.25 644 LEU A O 1
ATOM 5129 N N . GLY A 1 645 ? 24.422 -11.781 -23.813 1.00 89.75 645 GLY A N 1
ATOM 5130 C CA . GLY A 1 645 ? 23.571 -10.589 -23.698 1.00 89.75 645 GLY A CA 1
ATOM 5131 C C . GLY A 1 645 ? 24.323 -9.249 -23.674 1.00 89.75 645 GLY A C 1
ATOM 5132 O O . GLY A 1 645 ? 23.907 -8.329 -22.975 1.00 89.75 645 GLY A O 1
ATOM 5133 N N . THR A 1 646 ? 25.452 -9.126 -24.381 1.00 93.25 646 THR A N 1
ATOM 5134 C CA . THR A 1 646 ? 26.243 -7.885 -24.399 1.00 93.25 646 THR A CA 1
ATOM 5135 C C . THR A 1 646 ? 25.566 -6.776 -25.222 1.00 93.25 646 THR A C 1
ATOM 5137 O O . THR A 1 646 ? 25.335 -6.967 -26.421 1.00 93.25 646 THR A O 1
ATOM 5140 N N . PRO A 1 647 ? 25.306 -5.592 -24.634 1.00 88.56 647 PRO A N 1
ATOM 5141 C CA . PRO A 1 647 ? 24.582 -4.509 -25.298 1.00 88.56 647 PRO A CA 1
ATOM 5142 C C . PRO A 1 647 ? 25.507 -3.655 -26.183 1.00 88.56 647 PRO A C 1
ATOM 5144 O O . PRO A 1 647 ? 25.940 -2.570 -25.802 1.00 88.56 647 PRO A O 1
ATOM 5147 N N . TRP A 1 648 ? 25.820 -4.130 -27.391 1.00 84.12 648 TRP A N 1
ATOM 5148 C CA . TRP A 1 648 ? 26.746 -3.465 -28.328 1.00 84.12 648 TRP A CA 1
ATOM 5149 C C . TRP A 1 648 ? 26.402 -2.012 -28.680 1.00 84.12 648 TRP A C 1
ATOM 5151 O O . TRP A 1 648 ? 27.309 -1.225 -28.965 1.00 84.12 648 TRP A O 1
ATOM 5161 N N . GLN A 1 649 ? 25.109 -1.686 -28.688 1.00 84.62 649 GLN A N 1
ATOM 5162 C CA . GLN A 1 649 ? 24.564 -0.372 -29.042 1.00 84.62 649 GLN A CA 1
ATOM 5163 C C . GLN A 1 649 ? 23.907 0.327 -27.839 1.00 84.62 649 GLN A C 1
ATOM 5165 O O . GLN A 1 649 ? 23.133 1.261 -28.014 1.00 84.62 649 GLN A O 1
ATOM 5170 N N . GLY A 1 650 ? 24.210 -0.118 -26.616 1.00 81.56 650 GLY A N 1
ATOM 5171 C CA . GLY A 1 650 ? 23.541 0.354 -25.404 1.00 81.56 650 GLY A CA 1
ATOM 5172 C C . GLY A 1 650 ? 22.261 -0.422 -25.082 1.00 81.56 650 GLY A C 1
ATOM 5173 O O . GLY A 1 650 ? 21.948 -1.432 -25.715 1.00 81.56 650 GLY A O 1
ATOM 5174 N N . SER A 1 651 ? 21.560 0.015 -24.034 1.00 77.06 651 SER A N 1
ATOM 5175 C CA . SER A 1 651 ? 20.357 -0.637 -23.507 1.00 77.06 651 SER A CA 1
ATOM 5176 C C . SER A 1 651 ? 19.341 0.401 -23.033 1.00 77.06 651 SER A C 1
ATOM 5178 O O . SER A 1 651 ? 19.690 1.288 -22.255 1.00 77.06 651 SER A O 1
ATOM 5180 N N . HIS A 1 652 ? 18.079 0.253 -23.449 1.00 73.62 652 HIS A N 1
ATOM 5181 C CA . HIS A 1 652 ? 16.968 1.098 -22.988 1.00 73.62 652 HIS A CA 1
ATOM 5182 C C . HIS A 1 652 ? 16.694 0.948 -21.486 1.00 73.62 652 HIS A C 1
ATOM 5184 O O . HIS A 1 652 ? 16.250 1.899 -20.851 1.00 73.62 652 HIS A O 1
ATOM 5190 N N . LEU A 1 653 ? 17.068 -0.192 -20.896 1.00 64.12 653 LEU A N 1
ATOM 5191 C CA . LEU A 1 653 ? 16.948 -0.440 -19.459 1.00 64.12 653 LEU A CA 1
ATOM 5192 C C . LEU A 1 653 ? 17.673 0.622 -18.619 1.00 64.12 653 LEU A C 1
ATOM 5194 O O . LEU A 1 653 ? 17.236 0.944 -17.522 1.00 64.12 653 LEU A O 1
ATOM 5198 N N . ILE A 1 654 ? 18.787 1.171 -19.112 1.00 66.81 654 ILE A N 1
ATOM 5199 C CA . ILE A 1 654 ? 19.544 2.188 -18.368 1.00 66.81 654 ILE A CA 1
ATOM 5200 C C . ILE A 1 654 ? 18.765 3.503 -18.333 1.00 66.81 654 ILE A C 1
ATOM 5202 O O . ILE A 1 654 ? 18.756 4.170 -17.307 1.00 66.81 654 ILE A O 1
ATOM 5206 N N . VAL A 1 655 ? 18.037 3.830 -19.401 1.00 65.88 655 VAL A N 1
ATOM 5207 C CA . VAL A 1 655 ? 17.136 4.988 -19.417 1.00 65.88 655 VAL A CA 1
ATOM 5208 C C . VAL A 1 655 ? 16.003 4.785 -18.410 1.00 65.88 655 VAL A C 1
ATOM 5210 O O . VAL A 1 655 ? 15.716 5.686 -17.632 1.00 65.88 655 VAL A O 1
ATOM 5213 N N . GLU A 1 656 ? 15.419 3.587 -18.335 1.00 57.25 656 GLU A N 1
ATOM 5214 C CA . GLU A 1 656 ? 14.415 3.267 -17.308 1.00 57.25 656 GLU A CA 1
ATOM 5215 C C . GLU A 1 656 ? 14.972 3.369 -15.882 1.00 57.25 656 GLU A C 1
ATOM 5217 O O . GLU A 1 656 ? 14.255 3.780 -14.975 1.00 57.25 656 GLU A O 1
ATOM 5222 N N . VAL A 1 657 ? 16.235 2.998 -15.656 1.00 58.78 657 VAL A N 1
ATOM 5223 C CA . VAL A 1 657 ? 16.902 3.155 -14.353 1.00 58.78 657 VAL A CA 1
ATOM 5224 C C . VAL A 1 657 ? 17.096 4.634 -14.011 1.00 58.78 657 VAL A C 1
ATOM 5226 O O . VAL A 1 657 ? 16.718 5.031 -12.913 1.00 58.78 657 VAL A O 1
ATOM 5229 N N . LEU A 1 658 ? 17.605 5.449 -14.941 1.00 56.47 658 LEU A N 1
ATOM 5230 C CA . LEU A 1 658 ? 17.845 6.889 -14.738 1.00 56.47 658 LEU A CA 1
ATOM 5231 C C . LEU A 1 658 ? 16.547 7.694 -14.558 1.00 56.47 658 LEU A C 1
ATOM 5233 O O . LEU A 1 658 ? 16.520 8.678 -13.825 1.00 56.47 658 LEU A O 1
ATOM 5237 N N . LEU A 1 659 ? 15.450 7.245 -15.176 1.00 58.56 659 LEU A N 1
ATOM 5238 C CA . LEU A 1 659 ? 14.100 7.784 -14.962 1.00 58.56 659 LEU A CA 1
ATOM 5239 C C . LEU A 1 659 ? 13.403 7.171 -13.726 1.00 58.56 659 LEU A C 1
ATOM 5241 O O . LEU A 1 659 ? 12.279 7.531 -13.376 1.00 58.56 659 LEU A O 1
ATOM 5245 N N . GLY A 1 660 ? 14.036 6.204 -13.058 1.00 47.72 660 GLY A N 1
ATOM 5246 C CA . GLY A 1 660 ? 13.499 5.504 -11.888 1.00 47.72 660 GLY A CA 1
ATOM 5247 C C . GLY A 1 660 ? 12.315 4.586 -12.165 1.00 47.72 660 GLY A C 1
ATOM 5248 O O . GLY A 1 660 ? 11.625 4.177 -11.236 1.00 47.72 660 GLY A O 1
ATOM 5249 N N . HIS A 1 661 ? 12.054 4.266 -13.427 1.00 50.75 661 HIS A N 1
ATOM 5250 C CA . HIS A 1 661 ? 10.998 3.352 -13.856 1.00 50.75 661 HIS A CA 1
ATOM 5251 C C . HIS A 1 661 ? 11.398 1.881 -13.667 1.00 50.75 661 HIS A C 1
ATOM 5253 O O . HIS A 1 661 ? 10.526 1.015 -13.598 1.00 50.75 661 HIS A O 1
ATOM 5259 N N . SER A 1 662 ? 12.696 1.598 -13.512 1.00 51.19 662 SER A N 1
ATOM 5260 C CA . SER A 1 662 ? 13.206 0.251 -13.254 1.00 51.19 662 SER A CA 1
ATOM 5261 C C . SER A 1 662 ? 12.650 -0.346 -11.958 1.00 51.19 662 SER A C 1
ATOM 5263 O O . SER A 1 662 ? 12.785 0.229 -10.875 1.00 51.19 662 SER A O 1
ATOM 5265 N N . SER A 1 663 ? 12.105 -1.563 -12.051 1.00 47.53 663 SER A N 1
ATOM 5266 C CA . SER A 1 663 ? 11.593 -2.336 -10.909 1.00 47.53 663 SER A CA 1
ATOM 5267 C C . SER A 1 663 ? 12.627 -2.525 -9.795 1.00 47.53 663 SER A C 1
ATOM 5269 O O . SER A 1 663 ? 12.262 -2.604 -8.626 1.00 47.53 663 SER A O 1
ATOM 5271 N N . ARG A 1 664 ? 13.924 -2.536 -10.127 1.00 54.47 664 ARG A N 1
ATOM 5272 C CA . ARG A 1 664 ? 15.015 -2.652 -9.147 1.00 54.47 664 ARG A CA 1
ATOM 5273 C C . ARG A 1 664 ? 15.284 -1.351 -8.401 1.00 54.47 664 ARG A C 1
ATOM 5275 O O . ARG A 1 664 ? 15.596 -1.408 -7.219 1.00 54.47 664 ARG A O 1
ATOM 5282 N N . VAL A 1 665 ? 15.141 -0.200 -9.061 1.00 55.03 665 VAL A N 1
ATOM 5283 C CA . VAL A 1 665 ? 15.237 1.112 -8.397 1.00 55.03 665 VAL A CA 1
ATOM 5284 C C . VAL A 1 665 ? 14.065 1.284 -7.437 1.00 55.03 665 VAL A C 1
ATOM 5286 O O . VAL A 1 665 ? 14.292 1.661 -6.294 1.00 55.03 665 VAL A O 1
ATOM 5289 N N . LYS A 1 666 ? 12.855 0.885 -7.856 1.00 54.06 666 LYS A N 1
ATOM 5290 C CA . LYS A 1 666 ? 11.673 0.813 -6.981 1.00 54.06 666 LYS A CA 1
ATOM 5291 C C . LYS A 1 666 ? 11.913 -0.116 -5.780 1.00 54.06 666 LYS A C 1
ATOM 5293 O O . LYS A 1 666 ? 11.649 0.235 -4.643 1.00 54.06 666 LYS A O 1
ATOM 5298 N N . GLN A 1 667 ? 12.491 -1.300 -5.993 1.00 51.47 667 GLN A N 1
ATOM 5299 C CA . GLN A 1 667 ? 12.832 -2.202 -4.883 1.00 51.47 667 GLN A CA 1
ATOM 5300 C C . GLN A 1 667 ? 13.894 -1.613 -3.940 1.00 51.47 667 GLN A C 1
ATOM 5302 O O . GLN A 1 667 ? 13.770 -1.760 -2.728 1.00 51.47 667 GLN A O 1
ATOM 5307 N N . LEU A 1 668 ? 14.914 -0.926 -4.461 1.00 55.53 668 LEU A N 1
ATOM 5308 C CA . LEU A 1 668 ? 15.934 -0.268 -3.639 1.00 55.53 668 LEU A CA 1
ATOM 5309 C C . LEU A 1 668 ? 15.356 0.909 -2.838 1.00 55.53 668 LEU A C 1
ATOM 5311 O O . LEU A 1 668 ? 15.664 1.022 -1.654 1.00 55.53 668 LEU A O 1
ATOM 5315 N N . SER A 1 669 ? 14.468 1.724 -3.423 1.00 52.66 669 SER A N 1
ATOM 5316 C CA . SER A 1 669 ? 13.797 2.814 -2.701 1.00 52.66 669 SER A CA 1
ATOM 5317 C C . SER A 1 669 ? 12.907 2.317 -1.570 1.00 52.66 669 SER A C 1
ATOM 5319 O O . SER A 1 669 ? 12.863 2.972 -0.533 1.00 52.66 669 SER A O 1
ATOM 5321 N N . THR A 1 670 ? 12.266 1.150 -1.712 1.00 50.44 670 THR A N 1
ATOM 5322 C CA . THR A 1 670 ? 11.495 0.544 -0.607 1.00 50.44 670 THR A CA 1
ATOM 5323 C C . THR A 1 670 ? 12.358 0.049 0.559 1.00 50.44 670 THR A C 1
ATOM 5325 O O . THR A 1 670 ? 11.830 -0.157 1.650 1.00 50.44 670 THR A O 1
ATOM 5328 N N . LEU A 1 671 ? 13.660 -0.176 0.344 1.00 50.06 671 LEU A N 1
ATOM 5329 C CA . LEU A 1 671 ? 14.584 -0.695 1.360 1.00 50.06 671 LEU A CA 1
ATOM 5330 C C . LEU A 1 671 ? 15.392 0.412 2.049 1.00 50.06 671 LEU A C 1
ATOM 5332 O O . LEU A 1 671 ? 15.754 0.255 3.211 1.00 50.06 671 LEU A O 1
ATOM 5336 N N . ASP A 1 672 ? 15.684 1.513 1.355 1.00 54.75 672 ASP A N 1
ATOM 5337 C CA . ASP A 1 672 ? 16.423 2.646 1.918 1.00 54.75 672 ASP A CA 1
ATOM 5338 C C . ASP A 1 672 ? 15.515 3.490 2.830 1.00 54.75 672 ASP A C 1
ATOM 5340 O O . ASP A 1 672 ? 14.570 4.141 2.372 1.00 54.75 672 ASP A O 1
ATOM 5344 N N . LEU A 1 673 ? 15.790 3.482 4.138 1.00 56.25 673 LEU A N 1
ATOM 5345 C CA . LEU A 1 673 ? 15.005 4.225 5.130 1.00 56.25 673 LEU A CA 1
ATOM 5346 C C . LEU A 1 673 ? 15.322 5.720 5.156 1.00 56.25 673 LEU A C 1
ATOM 5348 O O . LEU A 1 673 ? 14.532 6.499 5.687 1.00 56.25 673 LEU A O 1
ATOM 5352 N N . LYS A 1 674 ? 16.464 6.127 4.601 1.00 62.00 674 LYS A N 1
ATOM 5353 C CA . LYS A 1 674 ? 16.961 7.503 4.671 1.00 62.00 674 LYS A CA 1
ATOM 5354 C C . LYS A 1 674 ? 16.679 8.282 3.392 1.00 62.00 674 LYS A C 1
ATOM 5356 O O . LYS A 1 674 ? 16.353 9.470 3.476 1.00 62.00 674 LYS A O 1
ATOM 5361 N N . ASN A 1 675 ? 16.814 7.628 2.239 1.00 58.84 675 ASN A N 1
ATOM 5362 C CA . ASN A 1 675 ? 16.654 8.248 0.930 1.00 58.84 675 ASN A CA 1
ATOM 5363 C C . ASN A 1 675 ? 15.333 7.826 0.274 1.00 58.84 675 ASN A C 1
ATOM 5365 O O . ASN A 1 675 ? 14.984 6.644 0.231 1.00 58.84 675 ASN A O 1
ATOM 5369 N N . ASN A 1 676 ? 14.573 8.784 -0.256 1.00 61.81 676 ASN A N 1
ATOM 5370 C CA . ASN A 1 676 ? 13.400 8.489 -1.088 1.00 61.81 676 ASN A CA 1
ATOM 5371 C C . ASN A 1 676 ? 13.800 8.234 -2.556 1.00 61.81 676 ASN A C 1
ATOM 5373 O O . ASN A 1 676 ? 14.959 8.393 -2.941 1.00 61.81 676 ASN A O 1
ATOM 5377 N N . ARG A 1 677 ? 12.846 7.812 -3.398 1.00 61.84 677 ARG A N 1
ATOM 5378 C CA . ARG A 1 677 ? 13.117 7.500 -4.813 1.00 61.84 677 ARG A CA 1
ATOM 5379 C C . ARG A 1 677 ? 13.740 8.683 -5.559 1.00 61.84 677 ARG A C 1
ATOM 5381 O O . ARG A 1 677 ? 14.641 8.465 -6.359 1.00 61.84 677 ARG A O 1
ATOM 5388 N N . ARG A 1 678 ? 13.294 9.914 -5.298 1.00 64.50 678 ARG A N 1
ATOM 5389 C CA . ARG A 1 678 ? 13.843 11.117 -5.935 1.00 64.50 678 ARG A CA 1
ATOM 5390 C C . ARG A 1 678 ? 15.300 11.347 -5.533 1.00 64.50 678 ARG A C 1
ATOM 5392 O O . ARG A 1 678 ? 16.128 11.552 -6.407 1.00 64.50 678 ARG A O 1
ATOM 5399 N N . GLU A 1 679 ? 15.614 11.261 -4.247 1.00 63.91 679 GLU A N 1
ATOM 5400 C CA . GLU A 1 679 ? 16.982 11.420 -3.738 1.00 63.91 679 GLU A CA 1
ATOM 5401 C C . GLU A 1 679 ? 17.907 10.324 -4.279 1.00 63.91 679 GLU A C 1
ATOM 5403 O O . GLU A 1 679 ? 19.022 10.607 -4.700 1.00 63.91 679 GLU A O 1
ATOM 5408 N N . LEU A 1 680 ? 17.428 9.078 -4.365 1.00 62.41 680 LEU A N 1
ATOM 5409 C CA . LEU A 1 680 ? 18.175 7.998 -5.013 1.00 62.41 680 LEU A CA 1
ATOM 5410 C C . LEU A 1 680 ? 18.398 8.266 -6.507 1.00 62.41 680 LEU A C 1
ATOM 5412 O O . LEU A 1 680 ? 19.462 7.950 -7.024 1.00 62.41 680 LEU A O 1
ATOM 5416 N N . LEU A 1 681 ? 17.435 8.872 -7.207 1.00 62.09 681 LEU A N 1
ATOM 5417 C CA . LEU A 1 681 ? 17.612 9.271 -8.605 1.00 62.09 681 LEU A CA 1
ATOM 5418 C C . LEU A 1 681 ? 18.583 10.438 -8.770 1.00 62.09 681 LEU A C 1
ATOM 5420 O O . LEU A 1 681 ? 19.332 10.436 -9.737 1.00 62.09 681 LEU A O 1
ATOM 5424 N N . GLU A 1 682 ? 18.605 11.405 -7.855 1.00 63.91 682 GLU A N 1
ATOM 5425 C CA . GLU A 1 682 ? 19.628 12.466 -7.826 1.00 63.91 682 GLU A CA 1
ATOM 5426 C C . GLU A 1 682 ? 21.027 11.897 -7.553 1.00 63.91 682 GLU A C 1
ATOM 5428 O O . GLU A 1 682 ? 22.017 12.461 -7.993 1.00 63.91 682 GLU A O 1
ATOM 5433 N N . VAL A 1 683 ? 21.104 10.768 -6.850 1.00 59.41 683 VAL A N 1
ATOM 5434 C CA . VAL A 1 683 ? 22.341 10.028 -6.586 1.00 59.41 683 VAL A CA 1
ATOM 5435 C C . VAL A 1 683 ? 22.765 9.170 -7.791 1.00 59.41 683 VAL A C 1
ATOM 5437 O O . VAL A 1 683 ? 23.956 8.979 -8.017 1.00 59.41 683 VAL A O 1
ATOM 5440 N N . PHE A 1 684 ? 21.816 8.626 -8.563 1.00 55.88 684 PHE A N 1
ATOM 5441 C CA . PHE A 1 684 ? 22.101 7.796 -9.745 1.00 55.88 684 PHE A CA 1
ATOM 5442 C C . PHE A 1 684 ? 22.345 8.587 -11.038 1.00 55.88 684 PHE A C 1
ATOM 5444 O O . PHE A 1 684 ? 22.919 8.022 -11.973 1.00 55.88 684 PHE A O 1
ATOM 5451 N N . ASN A 1 685 ? 21.873 9.833 -11.109 1.00 49.16 685 ASN A N 1
ATOM 5452 C CA . ASN A 1 685 ? 22.116 10.770 -12.211 1.00 49.16 685 ASN A CA 1
ATOM 5453 C C . ASN A 1 685 ? 23.371 11.601 -11.948 1.00 49.16 685 ASN A C 1
ATOM 5455 O O . ASN A 1 685 ? 24.061 11.918 -12.945 1.00 49.16 685 ASN A O 1
#

Secondary structure (DSSP, 8-state):
---PEEEEEEEEE---HHHHT--S-TTEEEEEEEEE-SS-TT-EEEEEEE-TT-EEEEEETT--EEEEEGGGHHHHHT--S-PPTT--EE--SEEEEE-TTSS-EEEEEEEEEEEEEES-TTTGGGS-HHHHHHHHHHHHSSS-EEEEE-TTSPEEEEE--B-S-S-EEEEE--TT--HHHHTTTTTSHHHHHHHHHTTT-EEEEE--SSSS-HHHHHHHHHHHB-SS-EEEEEEETTHHHHHHHHHTT-TTSSS-S--HHHHHHHHHHHHTS--TTT--S-PPPHHHHHHHHHHHHHHH--EEEEEEEES--TT--HHHHH-HHHHHHHHHHHHHHHSS-TTSHHHHHHHHHHHHHHHTT--GGG-HHHHTT-TTSHHHHHHTS--EESSEEEEEE------SSS-HHHHHHHHHHHTT--BSSSSBHHHHT--S-EES-EEEEE---TT--TTTTTTSHHHHHHHHHHHTT-HHHHHH-B----HHHHHHTT---EEPPPPP-SSS-EEEEE--TT-EEEEETTEE-TT-HHHHHTTGGGGS-S--TTEEEEEEEHHHHHHHHHHHHHTT-EEEE----TTS-HHHHHHHHHHHHHHHHHT-S-EEEEEETHHHHHHHHHHHHTHHHHHHHHTSTT-EEEEES--BTB-HHHHHHHTT-SHHHHHHHHH-SS--HHHHHHHH-